Protein AF-A0A1Q5ID41-F1 (afdb_monomer_lite)

Secondary structure (DSSP, 8-state):
-------PPPP---HHHHHHHHHHHHHHHHHHHHHHHHHHHHHHHHHHHHHHHHHHHHHHHHHIIIIIHHHHHHHHHHHHHHHHHHHHHHHHHHIIIIIHHHHHHIIIIIHHHHIIIIIHHHHHHIIIIIHHHHHHHHHHHHHHIIIIIHHHHHHHHHHHHHHHHHHHHHHIIIIIHHHHHHHIIIIIHHHHHHHHHHHHHHHHHHHHHHHHHHHHHHHHHHHHIIIIIHHHHHHIIIIIHHHHHHHHHHHHHHHHHHHHHHHHHHHHHHHHHHHHHHHHIIIIIHHHHHHIIIIIHHHHHHHIIIIIHHHHHHHHHHHHHHHHHHHHHHHHHHHHHHHHHHHHH--------PPP---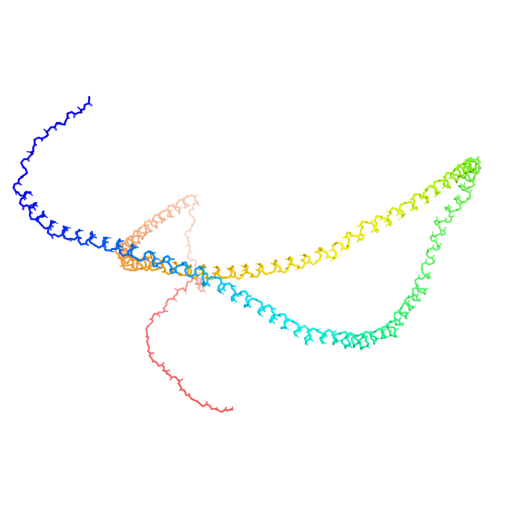-----------------------------

Radius of gyration: 59.9 Å; chains: 1; bounding box: 124×129×136 Å

Sequence (388 aa):
MHPERTGHPPQPEGCLTAAVRIPVRIVVLVLVVPLRLGWDVLVLCGAFLRRVFRPVGRALAWFGDAVLAPVGRAVARLAEWVATACWWLVATLFKTLFYWPWLGLWRYVIVPVAVHGIAAPAAWLHRTVLAPLGRGLARGTAWAYARLLAPLGRGTGLVLRAVLVWPWTALWRYAVVPVATGVYRRVLTPLGHGLTWLARGAGRGLALLGRGVALLGRGVGLLLRVLVLAPLVFLYRWVLTPVGRVLAVVGRELADALVVAWRVAGYVTRAVGRALKRLARNLIGRPVAWFYRSVCTPVGHLVRDAVWRPARKAAVEAGRAVSAALASARATVAAARRDAWRALFGGLREPEPVPGIPGRARNLGGAASRQTVPGVAAESEISPRQGG

Foldseek 3Di:
DDDDDDDDPDDPPPVVVVVVVVVVVVCCCVPVVVVVVVVVVVVVVVVVVCVVCVVVVVVVVCCCVVPVVVVVVVVVVVVVVVVVVVVVVVVVCCCVVPVVVVVCCCVPPVVCCCCVVPVVVVVVCCVVPVVVVVVVVVVVVVVCCVPPVVVVCVVVVVVCCVVPPVVVVCCCVPPVVVVVVVCCVPPVVVVVVVVVVVVVVVVVVVVVVVVVVVVVVVVVVVCCCVVPVVVVVVCCVVPVVVVVVVVVVVVVVVVVVVVVVVVVVVVVVVVVVVVVVVVCCVVPVVVVVCCCVVPVVVVVVCCCVVPVVVVVVVVVVVVVVVVVVVVVVVVVVVVVVVVVCCVVPPDDDDDDDDDDPPDDDPDPDDPDDDDDDDDDDDDDDDDDDDDD

Structure (mmCIF, N/CA/C/O backbone):
data_AF-A0A1Q5ID41-F1
#
_entry.id   AF-A0A1Q5ID41-F1
#
loop_
_atom_site.group_PDB
_atom_site.id
_atom_site.type_symbol
_atom_site.label_atom_id
_atom_site.label_alt_id
_atom_site.label_comp_id
_atom_site.label_asym_id
_atom_site.label_entity_id
_atom_site.label_seq_id
_atom_site.pdbx_PDB_ins_code
_atom_site.Cartn_x
_atom_site.Cartn_y
_atom_site.Cartn_z
_atom_site.occupancy
_atom_site.B_iso_or_equiv
_atom_site.auth_seq_id
_atom_site.auth_comp_id
_atom_site.auth_asym_id
_atom_site.auth_atom_id
_atom_site.pdbx_PDB_model_num
ATOM 1 N N . MET A 1 1 ? -83.079 -7.584 26.355 1.00 43.09 1 MET A N 1
ATOM 2 C CA . MET A 1 1 ? -82.527 -8.937 26.124 1.00 43.09 1 MET A CA 1
ATOM 3 C C . MET A 1 1 ? -81.333 -9.124 27.059 1.00 43.09 1 MET A C 1
ATOM 5 O O . MET A 1 1 ? -80.220 -8.768 26.704 1.00 43.09 1 MET A O 1
ATOM 9 N N . HIS A 1 2 ? -81.566 -9.579 28.291 1.00 44.22 2 HIS A N 1
ATOM 10 C CA . HIS A 1 2 ? -80.503 -9.999 29.212 1.00 44.22 2 HIS A CA 1
ATOM 11 C C . HIS A 1 2 ? -80.844 -11.416 29.691 1.00 44.22 2 HIS A C 1
ATOM 13 O O . HIS A 1 2 ? -82.010 -11.657 29.996 1.00 44.22 2 HIS A O 1
ATOM 19 N N . PRO A 1 3 ? -79.886 -12.359 29.664 1.00 54.34 3 PRO A N 1
ATOM 20 C CA . PRO A 1 3 ? -80.178 -13.778 29.805 1.00 54.34 3 PRO A CA 1
ATOM 21 C C . PRO A 1 3 ? -80.463 -14.139 31.263 1.00 54.34 3 PRO A C 1
ATOM 23 O O . PRO A 1 3 ? -79.748 -13.713 32.173 1.00 54.34 3 PRO A O 1
ATOM 26 N N . GLU A 1 4 ? -81.496 -14.956 31.460 1.00 53.25 4 GLU A N 1
ATOM 27 C CA . GLU A 1 4 ? -81.778 -15.614 32.728 1.00 53.25 4 GLU A CA 1
ATOM 28 C C . GLU A 1 4 ? -80.593 -16.483 33.153 1.00 53.25 4 GLU A C 1
ATOM 30 O O . GLU A 1 4 ? -80.144 -17.371 32.425 1.00 53.25 4 GLU A O 1
ATOM 35 N N . ARG A 1 5 ? -80.084 -16.237 34.362 1.00 52.50 5 ARG A N 1
ATOM 36 C CA . ARG A 1 5 ? -79.204 -17.181 35.046 1.00 52.50 5 ARG A CA 1
ATOM 37 C C . ARG A 1 5 ? -80.083 -18.193 35.765 1.00 52.50 5 ARG A C 1
ATOM 39 O O . ARG A 1 5 ? -80.618 -17.906 36.830 1.00 52.50 5 ARG A O 1
ATOM 46 N N . THR A 1 6 ? -80.190 -19.380 35.183 1.00 53.31 6 THR A N 1
ATOM 47 C CA . THR A 1 6 ? -80.724 -20.579 35.829 1.00 53.31 6 THR A CA 1
ATOM 48 C C . THR A 1 6 ? -79.951 -20.849 37.122 1.00 53.31 6 THR A C 1
ATOM 50 O O . THR A 1 6 ? -78.773 -21.217 37.088 1.00 53.31 6 THR A O 1
ATOM 53 N N . GLY A 1 7 ? -80.602 -20.629 38.263 1.00 47.41 7 GLY A N 1
ATOM 54 C CA . GLY A 1 7 ? -80.086 -20.985 39.579 1.00 47.41 7 GLY A CA 1
ATOM 55 C C . GLY A 1 7 ? -80.043 -22.501 39.726 1.00 47.41 7 GLY A C 1
ATOM 56 O O . GLY A 1 7 ? -81.078 -23.152 39.827 1.00 47.41 7 GLY A O 1
ATOM 57 N N . HIS A 1 8 ? -78.841 -23.069 39.719 1.00 52.94 8 HIS A N 1
ATOM 58 C CA . HIS A 1 8 ? -78.625 -24.445 40.147 1.00 52.94 8 HIS A CA 1
ATOM 59 C C . HIS A 1 8 ? -78.805 -24.495 41.676 1.00 52.94 8 HIS A C 1
ATOM 61 O O . HIS A 1 8 ? -78.185 -23.676 42.364 1.00 52.94 8 HIS A O 1
ATOM 67 N N . PRO A 1 9 ? -79.642 -25.388 42.235 1.00 55.88 9 PRO A N 1
ATOM 68 C CA . PRO A 1 9 ? -79.769 -25.506 43.681 1.00 55.88 9 PRO A CA 1
ATOM 69 C C . PRO A 1 9 ? -78.422 -25.955 44.276 1.00 55.88 9 PRO A C 1
ATOM 71 O O . PRO A 1 9 ? -77.756 -26.817 43.693 1.00 55.88 9 PRO A O 1
ATOM 74 N N . PRO A 1 10 ? -77.984 -25.378 45.409 1.00 58.38 10 PRO A N 1
ATOM 75 C CA . PRO A 1 10 ? -76.751 -25.795 46.055 1.00 58.38 10 PRO A CA 1
ATOM 76 C C . PRO A 1 10 ? -76.903 -27.248 46.516 1.00 58.38 10 PRO A C 1
ATOM 78 O O . PRO A 1 10 ? -77.757 -27.565 47.343 1.00 58.38 10 PRO A O 1
ATOM 81 N N . GLN A 1 11 ? -76.079 -28.136 45.958 1.00 59.62 11 GLN A N 1
ATOM 82 C CA . GLN A 1 11 ? -75.888 -29.475 46.507 1.00 59.62 11 GLN A CA 1
ATOM 83 C C . GLN A 1 11 ? -75.473 -29.341 47.979 1.00 59.62 11 GLN A C 1
ATOM 85 O O . GLN A 1 11 ? -74.696 -28.436 48.299 1.00 59.62 11 GLN A O 1
ATOM 90 N N . PRO A 1 12 ? -75.962 -30.208 48.881 1.00 55.78 12 PRO A N 1
ATOM 91 C CA . PRO A 1 12 ? -75.534 -30.200 50.270 1.00 55.78 12 PRO A CA 1
ATOM 92 C C . PRO A 1 12 ? -74.055 -30.599 50.321 1.00 55.78 12 PRO A C 1
ATOM 94 O O . PRO A 1 12 ? -73.708 -31.779 50.319 1.00 55.78 12 PRO A O 1
ATOM 97 N N . GLU A 1 13 ? -73.172 -29.598 50.312 1.00 53.25 13 GLU A N 1
ATOM 98 C CA . GLU A 1 13 ? -71.756 -29.759 50.615 1.00 53.25 13 GLU A CA 1
ATOM 99 C C . GLU A 1 13 ? -71.670 -30.403 52.003 1.00 53.25 13 GLU A C 1
ATOM 101 O O . GLU A 1 13 ? -71.980 -29.774 53.017 1.00 53.25 13 GLU A O 1
ATOM 106 N N . GLY A 1 14 ? -71.331 -31.694 52.038 1.00 52.19 14 GLY A N 1
ATOM 107 C CA . GLY A 1 14 ? -71.268 -32.469 53.270 1.00 52.19 14 GLY A CA 1
ATOM 108 C C . GLY A 1 14 ? -70.397 -31.766 54.309 1.00 52.19 14 GLY A C 1
ATOM 109 O O . GLY A 1 14 ? -69.375 -31.171 53.974 1.00 52.19 14 GLY A O 1
ATOM 110 N N . CYS A 1 15 ? -70.779 -31.851 55.585 1.00 57.72 15 CYS A N 1
ATOM 111 C CA . CYS A 1 15 ? -70.109 -31.188 56.711 1.00 57.72 15 CYS A CA 1
ATOM 112 C C . CYS A 1 15 ? -68.573 -31.340 56.738 1.00 57.72 15 CYS A C 1
ATOM 114 O O . CYS A 1 15 ? -67.896 -30.520 57.348 1.00 57.72 15 CYS A O 1
ATOM 116 N N . LEU A 1 16 ? -68.009 -32.328 56.040 1.00 52.47 16 LEU A N 1
ATOM 117 C CA . LEU A 1 16 ? -66.574 -32.519 55.827 1.00 52.47 16 LEU A CA 1
ATOM 118 C C . LEU A 1 16 ? -65.898 -31.414 54.992 1.00 52.47 16 LEU A C 1
ATOM 120 O O . LEU A 1 16 ? -64.824 -30.950 55.374 1.00 52.47 16 LEU A O 1
ATOM 124 N N . THR A 1 17 ? -66.495 -30.927 53.899 1.00 55.91 17 THR A N 1
ATOM 125 C CA . THR A 1 17 ? -65.902 -29.825 53.112 1.00 55.91 17 THR A CA 1
ATOM 126 C C . THR A 1 17 ? -65.987 -28.494 53.849 1.00 55.91 17 THR A C 1
ATOM 128 O O . THR A 1 17 ? -65.054 -27.695 53.762 1.00 55.91 17 THR A O 1
ATOM 131 N N . ALA A 1 18 ? -67.043 -28.275 54.639 1.00 60.69 18 ALA A N 1
ATOM 132 C CA . ALA A 1 18 ? -67.160 -27.114 55.521 1.00 60.69 18 ALA A CA 1
ATOM 133 C C . ALA A 1 18 ? -66.159 -27.180 56.692 1.00 60.69 18 ALA A C 1
ATOM 135 O O . ALA A 1 18 ? -65.438 -26.210 56.932 1.00 60.69 18 ALA A O 1
ATOM 136 N N . ALA A 1 19 ? -66.037 -28.336 57.356 1.00 65.44 19 ALA A N 1
ATOM 137 C CA . ALA A 1 19 ? -65.109 -28.545 58.469 1.00 65.44 19 ALA A CA 1
ATOM 138 C C . ALA A 1 19 ? -63.635 -28.441 58.054 1.00 65.44 19 ALA A C 1
ATOM 140 O O . ALA A 1 19 ? -62.819 -28.006 58.858 1.00 65.44 19 ALA A O 1
ATOM 141 N N . VAL A 1 20 ? -63.287 -28.774 56.804 1.00 65.25 20 VAL A N 1
ATOM 142 C CA . VAL A 1 20 ? -61.930 -28.570 56.263 1.00 65.25 20 VAL A CA 1
ATOM 143 C C . VAL A 1 20 ? -61.731 -27.138 55.744 1.00 65.25 20 VAL A C 1
ATOM 145 O O . VAL A 1 20 ? -60.650 -26.569 55.902 1.00 65.25 20 VAL A O 1
ATOM 148 N N . ARG A 1 21 ? -62.758 -26.490 55.173 1.00 62.84 21 ARG A N 1
ATOM 149 C CA . ARG A 1 21 ? -62.640 -25.103 54.678 1.00 62.84 21 ARG A CA 1
ATOM 150 C C . ARG A 1 21 ? -62.484 -24.070 55.777 1.00 62.84 21 ARG A C 1
ATOM 152 O O . ARG A 1 21 ? -61.805 -23.077 55.535 1.00 62.84 21 ARG A O 1
ATOM 159 N N . ILE A 1 22 ? -63.114 -24.260 56.933 1.00 71.12 22 ILE A N 1
ATOM 160 C CA . ILE A 1 22 ? -63.032 -23.315 58.054 1.00 71.12 22 ILE A CA 1
ATOM 161 C C . ILE A 1 22 ? -61.578 -23.150 58.546 1.00 71.12 22 ILE A C 1
ATOM 163 O O . ILE A 1 22 ? -61.088 -22.021 58.499 1.00 71.12 22 ILE A O 1
ATOM 167 N N . PRO A 1 23 ? -60.830 -24.212 58.915 1.00 67.44 23 PRO A N 1
ATOM 168 C CA . PRO A 1 23 ? -59.441 -24.079 59.346 1.00 67.44 23 PRO A CA 1
ATOM 169 C C . PRO A 1 23 ? -58.533 -23.602 58.211 1.00 67.44 23 PRO A C 1
ATOM 171 O O . PRO A 1 23 ? -57.673 -22.762 58.447 1.00 67.44 23 PRO A O 1
ATOM 174 N N . VAL A 1 24 ? -58.760 -24.035 56.964 1.00 74.88 24 VAL A N 1
ATOM 175 C CA . VAL A 1 24 ? -57.986 -23.539 55.813 1.00 74.88 24 VAL A CA 1
ATOM 176 C C . VAL A 1 24 ? -58.222 -22.044 55.582 1.00 74.88 24 VAL A C 1
ATOM 178 O O . VAL A 1 24 ? -57.259 -21.313 55.371 1.00 74.88 24 VAL A O 1
ATOM 181 N N . ARG A 1 25 ? -59.463 -21.546 55.672 1.00 71.88 25 ARG A N 1
ATOM 182 C CA . ARG A 1 25 ? -59.753 -20.104 55.576 1.00 71.88 25 ARG A CA 1
ATOM 183 C C . ARG A 1 25 ? -59.135 -19.326 56.725 1.00 71.88 25 ARG A C 1
ATOM 185 O O . ARG A 1 25 ? -58.642 -18.237 56.467 1.00 71.88 25 ARG A O 1
ATOM 192 N N . ILE A 1 26 ? -59.138 -19.867 57.944 1.00 75.69 26 ILE A N 1
ATOM 193 C CA . ILE A 1 26 ? -58.503 -19.232 59.106 1.00 75.69 26 ILE A CA 1
ATOM 194 C C . ILE A 1 26 ? -56.991 -19.155 58.899 1.00 75.69 26 ILE A C 1
ATOM 196 O O . ILE A 1 26 ? -56.433 -18.074 59.025 1.00 75.69 26 ILE A O 1
ATOM 200 N N . VAL A 1 27 ? -56.335 -20.249 58.499 1.00 77.81 27 VAL A N 1
ATOM 201 C CA . VAL A 1 27 ? -54.891 -20.255 58.213 1.00 77.81 27 VAL A CA 1
ATOM 202 C C . VAL A 1 27 ? -54.570 -19.292 57.076 1.00 77.81 27 VAL A C 1
ATOM 204 O O . VAL A 1 27 ? -53.676 -18.467 57.214 1.00 77.81 27 VAL A O 1
ATOM 207 N N . VAL A 1 28 ? -55.330 -19.323 55.979 1.00 80.81 28 VAL A N 1
ATOM 208 C CA . VAL A 1 28 ? -55.146 -18.394 54.857 1.00 80.81 28 VAL A CA 1
ATOM 209 C C . VAL A 1 28 ? -55.344 -16.949 55.308 1.00 80.81 28 VAL A C 1
ATOM 211 O O . VAL A 1 28 ? -54.523 -16.113 54.963 1.00 80.81 28 VAL A O 1
ATOM 214 N N . LEU A 1 29 ? -56.358 -16.619 56.108 1.00 78.25 29 LEU A N 1
ATOM 215 C CA . LEU A 1 29 ? -56.532 -15.250 56.602 1.00 78.25 29 LEU A CA 1
ATOM 216 C C . LEU A 1 29 ? -55.397 -14.834 57.543 1.00 78.25 29 LEU A C 1
ATOM 218 O O . LEU A 1 29 ? -54.823 -13.765 57.365 1.00 78.25 29 LEU A O 1
ATOM 222 N N . VAL A 1 30 ? -55.040 -15.688 58.500 1.00 83.94 30 VAL A N 1
ATOM 223 C CA . VAL A 1 30 ? -54.021 -15.405 59.519 1.00 83.94 30 VAL A CA 1
ATOM 224 C C . VAL A 1 30 ? -52.617 -15.322 58.924 1.00 83.94 30 VAL A C 1
ATOM 226 O O . VAL A 1 30 ? -51.798 -14.586 59.453 1.00 83.94 30 VAL A O 1
ATOM 229 N N . LEU A 1 31 ? -52.320 -16.019 57.824 1.00 82.69 31 LEU A N 1
ATOM 230 C CA . LEU A 1 31 ? -51.009 -15.953 57.165 1.00 82.69 31 LEU A CA 1
ATOM 231 C C . LEU A 1 31 ? -50.991 -14.980 55.986 1.00 82.69 31 LEU A C 1
ATOM 233 O O . LEU A 1 31 ? -50.093 -14.147 55.883 1.00 82.69 31 LEU A O 1
ATOM 237 N N . VAL A 1 32 ? -51.970 -15.064 55.084 1.00 80.50 32 VAL A N 1
ATOM 238 C CA . VAL A 1 32 ? -51.954 -14.310 53.822 1.00 80.50 32 VAL A CA 1
ATOM 239 C C . VAL A 1 32 ? -52.284 -12.844 54.046 1.00 80.50 32 VAL A C 1
ATOM 241 O O . VAL A 1 32 ? -51.675 -12.002 53.393 1.00 80.50 32 VAL A O 1
ATOM 244 N N . VAL A 1 33 ? -53.193 -12.501 54.966 1.00 81.06 33 VAL A N 1
ATOM 245 C CA . VAL A 1 33 ? -53.525 -11.090 55.223 1.00 81.06 33 VAL A CA 1
ATOM 246 C C . VAL A 1 33 ? -52.335 -10.319 55.798 1.00 81.06 33 VAL A C 1
ATOM 248 O O . VAL A 1 33 ? -51.988 -9.303 55.197 1.00 81.06 33 VAL A O 1
ATOM 251 N N . PRO A 1 34 ? -51.642 -10.764 56.865 1.00 74.50 34 PRO A N 1
ATOM 252 C CA . PRO A 1 34 ? -50.477 -10.035 57.362 1.00 74.50 34 PRO A CA 1
ATOM 253 C C . PRO A 1 34 ? -49.292 -10.079 56.398 1.00 74.50 34 PRO A C 1
ATOM 255 O O . PRO A 1 34 ? -48.574 -9.089 56.292 1.00 74.50 34 PRO A O 1
ATOM 258 N N . LEU A 1 35 ? -49.112 -11.164 55.635 1.00 83.88 35 LEU A N 1
ATOM 259 C CA . LEU A 1 35 ? -48.084 -11.211 54.593 1.00 83.88 35 LEU A CA 1
ATOM 260 C C . LEU A 1 35 ? -48.359 -10.181 53.487 1.00 83.88 35 LEU A C 1
ATOM 262 O O . LEU A 1 35 ? -47.443 -9.507 53.017 1.00 83.88 35 LEU A O 1
ATOM 266 N N . ARG A 1 36 ? -49.627 -10.020 53.097 1.00 80.56 36 ARG A N 1
ATOM 267 C CA . ARG A 1 36 ? -50.042 -9.046 52.084 1.00 80.56 36 ARG A CA 1
ATOM 268 C C . ARG A 1 36 ? -49.988 -7.615 52.609 1.00 80.56 36 ARG A C 1
ATOM 270 O O . ARG A 1 36 ? -49.530 -6.743 51.883 1.00 80.56 36 ARG A O 1
ATOM 277 N N . LEU A 1 37 ? -50.332 -7.395 53.879 1.00 83.50 37 LEU A N 1
ATOM 278 C CA . LEU A 1 37 ? -50.131 -6.109 54.550 1.00 83.50 37 LEU A CA 1
ATOM 279 C C . LEU A 1 37 ? -48.644 -5.745 54.607 1.00 83.50 37 LEU A C 1
ATOM 281 O O . LEU A 1 37 ? -48.271 -4.622 54.286 1.00 83.50 37 LEU A O 1
ATOM 285 N N . GLY A 1 38 ? -47.787 -6.706 54.963 1.00 83.81 38 GLY A N 1
ATOM 286 C CA . GLY A 1 38 ? -46.338 -6.528 54.968 1.00 83.81 38 GLY A CA 1
ATOM 287 C C . GLY A 1 38 ? -45.802 -6.180 53.582 1.00 83.81 38 GLY A C 1
ATOM 288 O O . GLY A 1 38 ? -44.953 -5.298 53.457 1.00 83.81 38 GLY A O 1
ATOM 289 N N . TRP A 1 39 ? -46.345 -6.807 52.535 1.00 74.94 39 TRP A N 1
ATOM 290 C CA . TRP A 1 39 ? -46.001 -6.494 51.150 1.00 74.94 39 TRP A CA 1
ATOM 291 C C . TRP A 1 39 ? -46.457 -5.092 50.731 1.00 74.94 39 TRP A C 1
ATOM 293 O O . TRP A 1 39 ? -45.658 -4.338 50.176 1.00 74.94 39 TRP A O 1
ATOM 303 N N . ASP A 1 40 ? -47.693 -4.703 51.044 1.00 83.19 40 ASP A N 1
ATOM 304 C CA . ASP A 1 40 ? -48.214 -3.373 50.715 1.00 83.19 40 ASP A CA 1
ATOM 305 C C . ASP A 1 40 ? -47.456 -2.270 51.470 1.00 83.19 40 ASP A C 1
ATOM 307 O O . ASP A 1 40 ? -47.107 -1.248 50.876 1.00 83.19 40 ASP A O 1
ATOM 311 N N . VAL A 1 41 ? -47.089 -2.505 52.736 1.00 83.06 41 VAL A N 1
ATOM 312 C CA . VAL A 1 41 ? -46.220 -1.611 53.521 1.00 83.06 41 VAL A CA 1
ATOM 313 C C . VAL A 1 41 ? -44.820 -1.519 52.909 1.00 83.06 41 VAL A C 1
ATOM 315 O O . VAL A 1 41 ? -44.276 -0.419 52.811 1.00 83.06 41 VAL A O 1
ATOM 318 N N . LEU A 1 42 ? -44.239 -2.625 52.431 1.00 77.75 42 LEU A N 1
ATOM 319 C CA . LEU A 1 42 ? -42.938 -2.604 51.750 1.00 77.75 42 LEU A CA 1
ATOM 320 C C . LEU A 1 42 ? -42.992 -1.827 50.430 1.00 77.75 42 LEU A C 1
ATOM 322 O O . LEU A 1 42 ? -42.077 -1.063 50.117 1.00 77.75 42 LEU A O 1
ATOM 326 N N . VAL A 1 43 ? -44.062 -2.001 49.652 1.00 84.00 43 VAL A N 1
ATOM 327 C CA . VAL A 1 43 ? -44.269 -1.298 48.380 1.00 84.00 43 VAL A CA 1
ATOM 328 C C . VAL A 1 43 ? -44.493 0.194 48.619 1.00 84.00 43 VAL A C 1
ATOM 330 O O . VAL A 1 43 ? -43.918 1.010 47.893 1.00 84.00 43 VAL A O 1
ATOM 333 N N . LEU A 1 44 ? -45.255 0.560 49.653 1.00 78.94 44 LEU A N 1
ATOM 334 C CA . LEU A 1 44 ? -45.439 1.942 50.101 1.00 78.94 44 LEU A CA 1
ATOM 335 C C . LEU A 1 44 ? -44.122 2.556 50.571 1.00 78.94 44 LEU A C 1
ATOM 337 O O . LEU A 1 44 ? -43.766 3.644 50.118 1.00 78.94 44 LEU A O 1
ATOM 341 N N . CYS A 1 45 ? -43.358 1.839 51.393 1.00 76.00 45 CYS A N 1
ATOM 342 C CA . CYS A 1 45 ? -42.054 2.286 51.868 1.00 76.00 45 CYS A CA 1
ATOM 343 C C . CYS A 1 45 ? -41.084 2.471 50.691 1.00 76.00 45 CYS A C 1
ATOM 345 O O . CYS A 1 45 ? -40.476 3.528 50.549 1.00 76.00 45 CYS A O 1
ATOM 347 N N . GLY A 1 46 ? -41.030 1.525 49.749 1.00 71.06 46 GLY A N 1
ATOM 348 C CA . GLY A 1 46 ? -40.226 1.641 48.530 1.00 71.06 46 GLY A CA 1
ATOM 349 C C . GLY A 1 46 ? -40.700 2.747 47.577 1.00 71.06 46 GLY A C 1
ATOM 350 O O . GLY A 1 46 ? -39.889 3.398 46.917 1.00 71.06 46 GLY A O 1
ATOM 351 N N . ALA A 1 47 ? -42.006 3.006 47.480 1.00 75.38 47 ALA A N 1
ATOM 352 C CA . ALA A 1 47 ? -42.553 4.120 46.706 1.00 75.38 47 ALA A CA 1
ATOM 353 C C . ALA A 1 47 ? -42.219 5.476 47.342 1.00 75.38 47 ALA A C 1
ATOM 355 O O . ALA A 1 47 ? -41.846 6.401 46.619 1.00 75.38 47 ALA A O 1
ATOM 356 N N . PHE A 1 48 ? -42.285 5.570 48.670 1.00 74.94 48 PHE A N 1
ATOM 357 C CA . PHE A 1 48 ? -41.907 6.752 49.437 1.00 74.94 48 PHE A CA 1
ATOM 358 C C . PHE A 1 48 ? -40.404 7.030 49.321 1.00 74.94 48 PHE A C 1
ATOM 360 O O . PHE A 1 48 ? -40.012 8.130 48.933 1.00 74.94 48 PHE A O 1
ATOM 367 N N . LEU A 1 49 ? -39.568 6.002 49.501 1.00 78.50 49 LEU A N 1
ATOM 368 C CA . LEU A 1 49 ? -38.117 6.079 49.330 1.00 78.50 49 LEU A CA 1
ATOM 369 C C . LEU A 1 49 ? -37.763 6.555 47.914 1.00 78.50 49 LEU A C 1
ATOM 371 O O . LEU A 1 49 ? -37.004 7.502 47.738 1.00 78.50 49 LEU A O 1
ATOM 375 N N . ARG A 1 50 ? -38.400 6.001 46.876 1.00 68.00 50 ARG A N 1
ATOM 376 C CA . ARG A 1 50 ? -38.197 6.465 45.492 1.00 68.00 50 ARG A CA 1
ATOM 377 C C . ARG A 1 50 ? -38.619 7.914 45.268 1.00 68.00 50 ARG A C 1
ATOM 379 O O . ARG A 1 50 ? -38.021 8.571 44.422 1.00 68.00 50 ARG A O 1
ATOM 386 N N . ARG A 1 51 ? -39.631 8.417 45.978 1.00 75.38 51 ARG A N 1
ATOM 387 C CA . ARG A 1 51 ? -40.100 9.807 45.854 1.00 75.38 51 ARG A CA 1
ATOM 388 C C . ARG A 1 51 ? -39.160 10.789 46.553 1.00 75.38 51 ARG A C 1
ATOM 390 O O . ARG A 1 51 ? -38.924 11.861 46.010 1.00 75.38 51 ARG A O 1
ATOM 397 N N . VAL A 1 52 ? -38.571 10.378 47.676 1.00 76.94 52 VAL A N 1
ATOM 398 C CA . VAL A 1 52 ? -37.584 11.154 48.444 1.00 76.94 52 VAL A CA 1
ATOM 399 C C . VAL A 1 52 ? -36.202 11.150 47.778 1.00 76.94 52 VAL A C 1
ATOM 401 O O . VAL A 1 52 ? -35.574 12.198 47.668 1.00 76.94 52 VAL A O 1
ATOM 404 N N . PHE A 1 53 ? -35.739 10.010 47.255 1.00 71.19 53 PHE A N 1
ATOM 405 C CA . PHE A 1 53 ? -34.414 9.905 46.625 1.00 71.19 53 PHE A CA 1
ATOM 406 C C . PHE A 1 53 ? -34.380 10.342 45.153 1.00 71.19 53 PHE A C 1
ATOM 408 O O . PHE A 1 53 ? -33.305 10.631 44.632 1.00 71.19 53 PHE A O 1
ATOM 415 N N . ARG A 1 54 ? -35.524 10.446 44.459 1.00 73.62 54 ARG A N 1
ATOM 416 C CA . ARG A 1 54 ? -35.579 10.962 43.075 1.00 73.62 54 ARG A CA 1
ATOM 417 C C . ARG A 1 54 ? -35.022 12.379 42.895 1.00 73.62 54 ARG A C 1
ATOM 419 O O . ARG A 1 54 ? -34.251 12.565 41.952 1.00 73.62 54 ARG A O 1
ATOM 426 N N . PRO A 1 55 ? -35.416 13.383 43.704 1.00 73.62 55 PRO A N 1
ATOM 427 C CA . PRO A 1 55 ? -34.886 14.736 43.559 1.00 73.62 55 PRO A CA 1
ATOM 428 C C . PRO A 1 55 ? -33.387 14.782 43.864 1.00 73.62 55 PRO A C 1
ATOM 430 O O . PRO A 1 55 ? -32.646 15.422 43.125 1.00 73.62 55 PRO A O 1
ATOM 433 N N . VAL A 1 56 ? -32.929 14.020 44.861 1.00 75.31 56 VAL A N 1
ATOM 434 C CA . VAL A 1 56 ? -31.505 13.903 45.206 1.00 75.31 56 VAL A CA 1
ATOM 435 C C . VAL A 1 56 ? -30.714 13.260 44.063 1.00 75.31 56 VAL A C 1
ATOM 437 O O . VAL A 1 56 ? -29.690 13.795 43.650 1.00 75.31 56 VAL A O 1
ATOM 440 N N . GLY A 1 57 ? -31.220 12.173 43.473 1.00 72.00 57 GLY A N 1
ATOM 441 C CA . GLY A 1 57 ? -30.590 11.514 42.326 1.00 72.00 57 GLY A CA 1
ATOM 442 C C . GLY A 1 57 ? -30.528 12.398 41.077 1.00 72.00 57 GLY A C 1
ATOM 443 O O . GLY A 1 57 ? -29.524 12.381 40.371 1.00 72.00 57 GLY A O 1
ATOM 444 N N . ARG A 1 58 ? -31.556 13.221 40.820 1.00 78.06 58 ARG A N 1
ATOM 445 C CA . ARG A 1 58 ? -31.524 14.210 39.727 1.00 78.06 58 ARG A CA 1
ATOM 446 C C . ARG A 1 58 ? -30.557 15.351 39.992 1.00 78.06 58 ARG A C 1
ATOM 448 O O . ARG A 1 58 ? -29.887 15.766 39.058 1.00 78.06 58 ARG A O 1
ATOM 455 N N . ALA A 1 59 ? -30.492 15.856 41.221 1.00 73.62 59 ALA A N 1
ATOM 456 C CA . ALA A 1 59 ? -29.547 16.907 41.578 1.00 73.62 59 ALA A CA 1
ATOM 457 C C . ALA A 1 59 ? -28.102 16.410 41.431 1.00 73.62 59 ALA A C 1
ATOM 459 O O . ALA A 1 59 ? -27.270 17.112 40.868 1.00 73.62 59 ALA A O 1
ATOM 460 N N . LEU A 1 60 ? -27.827 15.168 41.845 1.00 73.38 60 LEU A N 1
ATOM 461 C CA . LEU A 1 60 ? -26.506 14.554 41.715 1.00 73.38 60 LEU A CA 1
ATOM 462 C C . LEU A 1 60 ? -26.135 14.264 40.251 1.00 73.38 60 LEU A C 1
ATOM 464 O O . LEU A 1 60 ? -25.007 14.526 39.845 1.00 73.38 60 LEU A O 1
ATOM 468 N N . ALA A 1 61 ? -27.088 13.778 39.447 1.00 74.25 61 ALA A N 1
ATOM 469 C CA . ALA A 1 61 ? -26.888 13.571 38.012 1.00 74.25 61 ALA A CA 1
ATOM 470 C C . ALA A 1 61 ? -26.676 14.899 37.271 1.00 74.25 61 ALA A C 1
ATOM 472 O O . ALA A 1 61 ? -25.732 15.023 36.500 1.00 74.25 61 ALA A O 1
ATOM 473 N N . TRP A 1 62 ? -27.488 15.919 37.570 1.00 83.69 62 TRP A N 1
ATOM 474 C CA . TRP A 1 62 ? -27.315 17.258 37.010 1.00 83.69 62 TRP A CA 1
ATOM 475 C C . TRP A 1 62 ? -25.970 17.862 37.410 1.00 83.69 62 TRP A C 1
ATOM 477 O O . TRP A 1 62 ? -25.307 18.442 36.566 1.00 83.69 62 TRP A O 1
ATOM 487 N N . PHE A 1 63 ? -25.520 17.688 38.654 1.00 78.88 63 PHE A N 1
ATOM 488 C CA . PHE A 1 63 ? -24.204 18.163 39.084 1.00 78.88 63 PHE A CA 1
ATOM 489 C C . PHE A 1 63 ? -23.065 17.426 38.359 1.00 78.88 63 PHE A C 1
ATOM 491 O O . PHE A 1 63 ? -22.090 18.044 37.930 1.00 78.88 63 PHE A O 1
ATOM 498 N N . GLY A 1 64 ? -23.214 16.115 38.147 1.00 77.31 64 GLY A N 1
ATOM 499 C CA . GLY A 1 64 ? -22.304 15.328 37.316 1.00 77.31 64 GLY A CA 1
ATOM 500 C C . GLY A 1 64 ? -22.234 15.840 35.873 1.00 77.31 64 GLY A C 1
ATOM 501 O O . GLY A 1 64 ? -21.147 16.096 35.357 1.00 77.31 64 GLY A O 1
ATOM 502 N N . ASP A 1 65 ? -23.384 16.066 35.245 1.00 75.44 65 ASP A N 1
ATOM 503 C CA . ASP A 1 65 ? -23.471 16.483 33.842 1.00 75.44 65 ASP A CA 1
ATOM 504 C C . ASP A 1 65 ? -23.108 17.962 33.628 1.00 75.44 65 ASP A C 1
ATOM 506 O O . ASP A 1 65 ? -22.483 18.319 32.628 1.00 75.44 65 ASP A O 1
ATOM 510 N N . ALA A 1 66 ? -23.472 18.838 34.563 1.00 81.81 66 ALA A N 1
ATOM 511 C CA . ALA A 1 66 ? -23.251 20.276 34.460 1.00 81.81 66 ALA A CA 1
ATOM 512 C C . ALA A 1 66 ? -21.851 20.697 34.915 1.00 81.81 66 ALA A C 1
ATOM 514 O O . ALA A 1 66 ? -21.345 21.699 34.418 1.00 81.81 66 ALA A O 1
ATOM 515 N N . VAL A 1 67 ? -21.215 19.955 35.832 1.00 80.88 67 VAL A N 1
ATOM 516 C CA . VAL A 1 67 ? -19.917 20.341 36.415 1.00 80.88 67 VAL A CA 1
ATOM 517 C C . VAL A 1 67 ? -18.821 19.335 36.078 1.00 80.88 67 VAL A C 1
ATOM 519 O O . VAL A 1 67 ? -17.807 19.719 35.495 1.00 80.88 67 VAL A O 1
ATOM 522 N N . LEU A 1 68 ? -19.006 18.041 36.365 1.00 80.00 68 LEU A N 1
ATOM 523 C CA . LEU A 1 68 ? -17.957 17.051 36.086 1.00 80.00 68 LEU A CA 1
ATOM 524 C C . LEU A 1 68 ? -17.767 16.797 34.588 1.00 80.00 68 LEU A C 1
ATOM 526 O O . LEU A 1 68 ? -16.631 16.628 34.151 1.00 80.00 68 LEU A O 1
ATOM 530 N N . ALA A 1 69 ? -18.828 16.794 33.781 1.00 81.56 69 ALA A N 1
ATOM 531 C CA . ALA A 1 69 ? -18.699 16.541 32.348 1.00 81.56 69 ALA A CA 1
ATOM 532 C C . ALA A 1 69 ? -17.949 17.650 31.577 1.00 81.56 69 ALA A C 1
ATOM 534 O O . ALA A 1 69 ? -17.128 17.308 30.720 1.00 81.56 69 ALA A O 1
ATOM 535 N N . PRO A 1 70 ? -18.171 18.964 31.798 1.00 84.50 70 PRO A N 1
ATOM 536 C CA . PRO A 1 70 ? -17.349 19.988 31.152 1.00 84.50 70 PRO A CA 1
ATOM 537 C C . PRO A 1 70 ? -15.916 20.012 31.686 1.00 84.50 70 PRO A C 1
ATOM 539 O O . PRO A 1 70 ? -14.994 20.140 30.884 1.00 84.50 70 PRO A O 1
ATOM 542 N N . VAL A 1 71 ? -15.708 19.811 32.992 1.00 86.00 71 VAL A N 1
ATOM 543 C CA . VAL A 1 71 ? -14.357 19.742 33.577 1.00 86.00 71 VAL A CA 1
ATOM 544 C C . VAL A 1 71 ? -13.596 18.531 33.036 1.00 86.00 71 VAL A C 1
ATOM 546 O O . VAL A 1 71 ? -12.466 18.670 32.575 1.00 86.00 71 VAL A O 1
ATOM 549 N N . GLY A 1 72 ? -14.232 17.361 32.980 1.00 83.56 72 GLY A N 1
ATOM 550 C CA . GLY A 1 72 ? -13.653 16.148 32.403 1.00 83.56 72 GLY A CA 1
ATOM 551 C C . GLY A 1 72 ? -13.313 16.313 30.922 1.00 83.56 72 GLY A C 1
ATOM 552 O O . GLY A 1 72 ? -12.228 15.923 30.496 1.00 83.56 72 GLY A O 1
ATOM 553 N N . ARG A 1 73 ? -14.184 16.968 30.141 1.00 86.12 73 ARG A N 1
ATOM 554 C CA . ARG A 1 73 ? -13.901 17.291 28.732 1.00 86.12 73 ARG A CA 1
ATOM 555 C C . ARG A 1 73 ? -12.757 18.292 28.577 1.00 86.12 73 ARG A C 1
ATOM 557 O O . ARG A 1 73 ? -11.953 18.134 27.663 1.00 86.12 73 ARG A O 1
ATOM 564 N N . ALA A 1 74 ? -12.655 19.290 29.451 1.00 86.19 74 ALA A N 1
ATOM 565 C CA . ALA A 1 74 ? -11.558 20.254 29.431 1.00 86.19 74 ALA A CA 1
ATOM 566 C C . ALA A 1 74 ? -10.212 19.591 29.768 1.00 86.19 74 ALA A C 1
ATOM 568 O O . ALA A 1 74 ? -9.224 19.818 29.070 1.00 86.19 74 ALA A O 1
ATOM 569 N N . VAL A 1 75 ? -10.186 18.714 30.775 1.00 89.12 75 VAL A N 1
ATOM 570 C CA . VAL A 1 75 ? -8.994 17.935 31.142 1.00 89.12 75 VAL A CA 1
ATOM 571 C C . VAL A 1 75 ? -8.609 16.959 30.030 1.00 89.12 75 VAL A C 1
ATOM 573 O O . VAL A 1 75 ? -7.436 16.877 29.682 1.00 89.12 75 VAL A O 1
ATOM 576 N N . ALA A 1 76 ? -9.578 16.271 29.418 1.00 87.50 76 ALA A N 1
ATOM 577 C CA . ALA A 1 76 ? -9.322 15.375 28.290 1.00 87.50 76 ALA A CA 1
ATOM 578 C C . ALA A 1 76 ? -8.732 16.127 27.088 1.00 87.50 76 ALA A C 1
ATOM 580 O O . ALA A 1 76 ? -7.716 15.706 26.543 1.00 87.50 76 ALA A O 1
ATOM 581 N N . ARG A 1 77 ? -9.296 17.292 26.737 1.00 92.25 77 ARG A N 1
ATOM 582 C CA . ARG A 1 77 ? -8.740 18.176 25.700 1.00 92.25 77 ARG A CA 1
ATOM 583 C C . ARG A 1 77 ? -7.303 18.574 26.034 1.00 92.25 77 ARG A C 1
ATOM 585 O O . ARG A 1 77 ? -6.437 18.477 25.175 1.00 92.25 77 ARG A O 1
ATOM 592 N N . LEU A 1 78 ? -7.030 19.011 27.265 1.00 90.75 78 LEU A N 1
ATOM 593 C CA . LEU A 1 78 ? -5.673 19.371 27.694 1.00 90.75 78 LEU A CA 1
ATOM 594 C C . LEU A 1 78 ? -4.708 18.187 27.581 1.00 90.75 78 LEU A C 1
ATOM 596 O O . LEU A 1 78 ? -3.601 18.356 27.075 1.00 90.75 78 LEU A O 1
ATOM 600 N N . ALA A 1 79 ? -5.133 16.991 27.984 1.00 92.25 79 ALA A N 1
ATOM 601 C CA . ALA A 1 79 ? -4.336 15.779 27.848 1.00 92.25 79 ALA A CA 1
ATOM 602 C C . ALA A 1 79 ? -4.047 15.442 26.375 1.00 92.25 79 ALA A C 1
ATOM 604 O O . ALA A 1 79 ? -2.911 15.107 26.048 1.00 92.2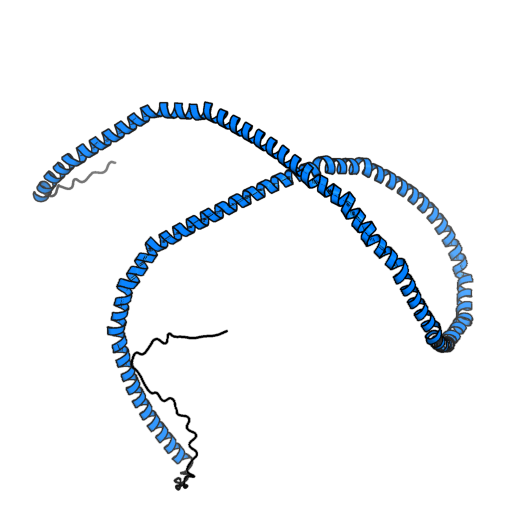5 79 ALA A O 1
ATOM 605 N N . GLU A 1 80 ? -5.023 15.593 25.475 1.00 92.62 80 GLU A N 1
ATOM 606 C CA . GLU A 1 80 ? -4.833 15.422 24.027 1.00 92.62 80 GLU A CA 1
ATOM 607 C C . GLU A 1 80 ? -3.835 16.437 23.455 1.00 92.62 80 GLU A C 1
ATOM 609 O O . GLU A 1 80 ? -2.937 16.062 22.696 1.00 92.62 80 GLU A O 1
ATOM 614 N N . TRP A 1 81 ? -3.939 17.711 23.846 1.00 94.69 81 TRP A N 1
ATOM 615 C CA . TRP A 1 81 ? -2.991 18.752 23.435 1.00 94.69 81 TRP A CA 1
ATOM 616 C C . TRP A 1 81 ? -1.571 18.441 23.912 1.00 94.69 81 TRP A C 1
ATOM 618 O O . TRP A 1 81 ? -0.629 18.507 23.120 1.00 94.69 81 TRP A O 1
ATOM 628 N N . VAL A 1 82 ? -1.413 18.046 25.178 1.00 94.38 82 VAL A N 1
ATOM 629 C CA . VAL A 1 82 ? -0.114 17.673 25.757 1.00 94.38 82 VAL A CA 1
ATOM 630 C C . VAL A 1 82 ? 0.451 16.426 25.080 1.00 94.38 82 VAL A C 1
ATOM 632 O O . VAL A 1 82 ? 1.629 16.408 24.727 1.00 94.38 82 VAL A O 1
ATOM 635 N N . ALA A 1 83 ? -0.374 15.408 24.833 1.00 92.94 83 ALA A N 1
ATOM 636 C CA . ALA A 1 83 ? 0.040 14.198 24.132 1.00 92.94 83 ALA A CA 1
ATOM 637 C C . ALA A 1 83 ? 0.476 14.503 22.692 1.00 92.94 83 ALA A C 1
ATOM 639 O O . ALA A 1 83 ? 1.510 14.010 22.247 1.00 92.94 83 ALA A O 1
ATOM 640 N N . THR A 1 84 ? -0.254 15.369 21.986 1.00 92.00 84 THR A N 1
ATOM 641 C CA . THR A 1 84 ? 0.084 15.786 20.617 1.00 92.00 84 THR A CA 1
ATOM 642 C C . THR A 1 84 ? 1.388 16.579 20.585 1.00 92.00 84 THR A C 1
ATOM 644 O O . THR A 1 84 ? 2.233 16.338 19.722 1.00 92.00 84 THR A O 1
ATOM 647 N N . ALA A 1 85 ? 1.588 17.488 21.544 1.00 92.25 85 ALA A N 1
ATOM 648 C CA . ALA A 1 85 ? 2.829 18.242 21.683 1.00 92.25 85 ALA A CA 1
ATOM 649 C C . ALA A 1 85 ? 4.014 17.318 22.007 1.00 92.25 85 ALA A C 1
ATOM 651 O O . ALA A 1 85 ? 5.064 17.410 21.373 1.00 92.25 85 ALA A O 1
ATOM 652 N N . CYS A 1 86 ? 3.830 16.379 22.938 1.00 95.12 86 CYS A N 1
ATOM 653 C CA . CYS A 1 86 ? 4.837 15.383 23.292 1.00 95.12 86 CYS A CA 1
ATOM 654 C C . CYS A 1 86 ? 5.188 14.494 22.090 1.00 95.12 86 CYS A C 1
ATOM 656 O O . CYS A 1 86 ? 6.365 14.309 21.782 1.00 95.12 86 CYS A O 1
ATOM 658 N N . TRP A 1 87 ? 4.184 14.023 21.347 1.00 95.56 87 TRP A N 1
ATOM 659 C CA . TRP A 1 87 ? 4.378 13.250 20.124 1.00 95.56 87 TRP A CA 1
ATOM 660 C C . TRP A 1 87 ? 5.166 14.029 19.070 1.00 95.56 87 TRP A C 1
ATOM 662 O O . TRP A 1 87 ? 6.118 13.500 18.499 1.00 95.56 87 TRP A O 1
ATOM 672 N N . TRP A 1 88 ? 4.826 15.301 18.843 1.00 96.06 88 TRP A N 1
ATOM 673 C CA . TRP A 1 88 ? 5.562 16.168 17.923 1.00 96.06 88 TRP A CA 1
ATOM 674 C C . TRP A 1 88 ? 7.021 16.346 18.334 1.00 96.06 88 TRP A C 1
ATOM 676 O O . TRP A 1 88 ? 7.907 16.268 17.479 1.00 96.06 88 TRP A O 1
ATOM 686 N N . LEU A 1 89 ? 7.282 16.545 19.627 1.00 94.06 89 LEU A N 1
ATOM 687 C CA . LEU A 1 89 ? 8.639 16.657 20.155 1.00 94.06 89 LEU A CA 1
ATOM 688 C C . LEU A 1 89 ? 9.422 15.364 19.934 1.00 94.06 89 LEU A C 1
ATOM 690 O O . LEU A 1 89 ? 10.498 15.411 19.344 1.00 94.06 89 LEU A O 1
ATOM 694 N N . VAL A 1 90 ? 8.864 14.213 20.319 1.00 94.38 90 VAL A N 1
ATOM 695 C CA . VAL A 1 90 ? 9.507 12.899 20.154 1.00 94.38 90 VAL A CA 1
ATOM 696 C C . VAL A 1 90 ? 9.753 12.582 18.679 1.00 94.38 90 VAL A C 1
ATOM 698 O O . VAL A 1 90 ? 10.858 12.185 18.312 1.00 94.38 90 VAL A O 1
ATOM 701 N N . ALA A 1 91 ? 8.766 12.804 17.809 1.00 92.75 91 ALA A N 1
ATOM 702 C CA . ALA A 1 91 ? 8.894 12.567 16.374 1.00 92.75 91 ALA A CA 1
ATOM 703 C C . ALA A 1 91 ? 9.948 13.480 15.734 1.00 92.75 91 ALA A C 1
ATOM 705 O O . ALA A 1 91 ? 10.713 13.043 14.870 1.00 92.75 91 ALA A O 1
ATOM 706 N N . THR A 1 92 ? 10.017 14.740 16.170 1.00 91.94 92 THR A N 1
ATOM 707 C CA . THR A 1 92 ? 11.030 15.686 15.693 1.00 91.94 92 THR A CA 1
ATOM 708 C C . THR A 1 92 ? 12.413 15.270 16.165 1.00 91.94 92 THR A C 1
ATOM 710 O O . THR A 1 92 ? 13.311 15.189 15.331 1.00 91.94 92 THR A O 1
ATOM 713 N N . LEU A 1 93 ? 12.570 14.921 17.447 1.00 93.06 93 LEU A N 1
ATOM 714 C CA . LEU A 1 93 ? 13.825 14.422 18.012 1.00 93.06 93 LEU A CA 1
ATOM 715 C C . LEU A 1 93 ? 14.304 13.180 17.260 1.00 93.06 93 LEU A C 1
ATOM 717 O O . LEU A 1 93 ? 15.455 13.097 16.851 1.00 93.06 93 LEU A O 1
ATOM 721 N N . PHE A 1 94 ? 13.405 12.229 17.016 1.00 93.69 94 PHE A N 1
ATOM 722 C CA . PHE A 1 94 ? 13.724 11.018 16.272 1.00 93.69 94 PHE A CA 1
ATOM 723 C C . PHE A 1 94 ? 14.168 11.339 14.841 1.00 93.69 94 PHE A C 1
ATOM 725 O O . PHE A 1 94 ? 15.168 10.814 14.348 1.00 93.69 94 PHE A O 1
ATOM 732 N N . LYS A 1 95 ? 13.462 12.248 14.162 1.00 89.69 95 LYS A N 1
ATOM 733 C CA . LYS A 1 95 ? 13.816 12.664 12.804 1.00 89.69 95 LYS A CA 1
ATOM 734 C C . LYS A 1 95 ? 15.170 13.379 12.765 1.00 89.69 95 LYS A C 1
ATOM 736 O O . LYS A 1 95 ? 15.945 13.147 11.839 1.00 89.69 95 LYS A O 1
ATOM 741 N N . THR A 1 96 ? 15.471 14.232 13.738 1.00 87.81 96 THR A N 1
ATOM 742 C CA . THR A 1 96 ? 16.735 14.979 13.778 1.00 87.81 96 THR A CA 1
ATOM 743 C C . THR A 1 96 ? 17.913 14.125 14.232 1.00 87.81 96 THR A C 1
ATOM 745 O O . THR A 1 96 ? 18.988 14.276 13.667 1.00 87.81 96 THR A O 1
ATOM 748 N N . LEU A 1 97 ? 17.731 13.213 15.188 1.00 91.56 97 LEU A N 1
ATOM 749 C CA . LEU A 1 97 ? 18.800 12.349 15.706 1.00 91.56 97 LEU A CA 1
ATOM 750 C C . LEU A 1 97 ? 19.070 11.133 14.830 1.00 91.56 97 LEU A C 1
ATOM 752 O O . LEU A 1 97 ? 20.213 10.708 14.712 1.00 91.56 97 LEU A O 1
ATOM 756 N N . PHE A 1 98 ? 18.033 10.543 14.241 1.00 92.00 98 PHE A N 1
ATOM 757 C CA . PHE A 1 98 ? 18.181 9.271 13.543 1.00 92.00 98 PHE A CA 1
ATOM 758 C C . PHE A 1 98 ? 18.128 9.446 12.030 1.00 92.00 98 PHE A C 1
ATOM 760 O O . PHE A 1 98 ? 19.043 9.041 11.316 1.00 92.00 98 PHE A O 1
ATOM 767 N N . TYR A 1 99 ? 17.082 10.101 11.521 1.00 93.12 99 TYR A N 1
ATOM 768 C CA . TYR A 1 99 ? 16.862 10.180 10.078 1.00 93.12 99 TYR A CA 1
ATOM 769 C C . TYR A 1 99 ? 17.882 11.081 9.370 1.00 93.12 99 TYR A C 1
ATOM 771 O O . TYR A 1 99 ? 18.456 10.674 8.362 1.00 93.12 99 TYR A O 1
ATOM 779 N N . TRP A 1 100 ? 18.131 12.292 9.880 1.00 92.06 100 TRP A N 1
ATOM 780 C CA . TRP A 1 100 ? 19.064 13.233 9.246 1.00 92.06 100 TRP A CA 1
ATOM 781 C C . TRP A 1 100 ? 20.526 12.755 9.254 1.00 92.06 100 TRP A C 1
ATOM 783 O O . TRP A 1 100 ? 21.147 12.803 8.189 1.00 92.06 100 TRP A O 1
ATOM 793 N N . PRO A 1 101 ? 21.081 12.243 10.370 1.00 92.56 101 PRO A N 1
ATOM 794 C CA . PRO A 1 101 ? 22.449 11.735 10.402 1.00 92.56 101 PRO A CA 1
ATOM 795 C C . PRO A 1 101 ? 22.614 10.489 9.546 1.00 92.56 101 PRO A C 1
ATOM 797 O O . PRO A 1 101 ? 23.603 10.376 8.831 1.00 92.56 101 PRO A O 1
ATOM 800 N N . TRP A 1 102 ? 21.621 9.596 9.533 1.00 90.62 102 TRP A N 1
ATOM 801 C CA . TRP A 1 102 ? 21.636 8.434 8.649 1.00 90.62 102 TRP A CA 1
ATOM 802 C C . TRP A 1 102 ? 21.582 8.834 7.174 1.00 90.62 102 TRP A C 1
ATOM 804 O O . TRP A 1 102 ? 22.354 8.324 6.366 1.00 90.62 102 TRP A O 1
ATOM 814 N N . LEU A 1 103 ? 20.718 9.785 6.810 1.00 91.31 103 LEU A N 1
ATOM 815 C CA . LEU A 1 103 ? 20.638 10.298 5.443 1.00 91.31 103 LEU A CA 1
ATOM 816 C C . LEU A 1 103 ? 21.941 10.996 5.029 1.00 91.31 103 LEU A C 1
ATOM 818 O O . LEU A 1 103 ? 22.393 10.832 3.895 1.00 91.31 103 LEU A O 1
ATOM 822 N N . GLY A 1 104 ? 22.558 11.737 5.952 1.00 92.12 104 GLY A N 1
ATOM 823 C CA . GLY A 1 104 ? 23.881 12.324 5.778 1.00 92.12 104 GLY A CA 1
ATOM 824 C C . GLY A 1 104 ? 24.948 11.253 5.558 1.00 92.12 104 GLY A C 1
ATOM 825 O O . GLY A 1 104 ? 25.650 11.292 4.554 1.00 92.12 104 GLY A O 1
ATOM 826 N N . LEU A 1 105 ? 25.015 10.244 6.423 1.00 92.62 105 LEU A N 1
ATOM 827 C CA . LEU A 1 105 ? 25.942 9.120 6.297 1.00 92.62 105 LEU A CA 1
ATOM 828 C C . LEU A 1 105 ? 25.764 8.397 4.956 1.00 92.62 105 LEU A C 1
ATOM 830 O O . LEU A 1 105 ? 26.733 8.120 4.251 1.00 92.62 105 LEU A O 1
ATOM 834 N N . TRP A 1 106 ? 24.521 8.144 4.557 1.00 87.88 106 TRP A N 1
ATOM 835 C CA . TRP A 1 106 ? 24.226 7.472 3.300 1.00 87.88 106 TRP A CA 1
ATOM 836 C C . TRP A 1 106 ? 24.680 8.309 2.101 1.00 87.88 106 TRP A C 1
ATOM 838 O O . TRP A 1 106 ? 25.348 7.804 1.199 1.00 87.88 106 TRP A O 1
ATOM 848 N N . ARG A 1 107 ? 24.366 9.611 2.107 1.00 89.00 107 ARG A N 1
ATOM 849 C CA . ARG A 1 107 ? 24.639 10.499 0.973 1.00 89.00 107 ARG A CA 1
ATOM 850 C C . ARG A 1 107 ? 26.096 10.949 0.876 1.00 89.00 107 ARG A C 1
ATOM 852 O O . ARG A 1 107 ? 26.578 11.128 -0.237 1.00 89.00 107 ARG A O 1
ATOM 859 N N . TYR A 1 108 ? 26.779 11.121 2.004 1.00 91.56 108 TYR A N 1
ATOM 860 C CA . TYR A 1 108 ? 28.147 11.645 2.055 1.00 91.56 108 TYR A CA 1
ATOM 861 C C . TYR A 1 108 ? 29.216 10.574 2.264 1.00 91.56 108 TYR A C 1
ATOM 863 O O . TYR A 1 108 ? 30.359 10.805 1.888 1.00 91.56 108 TYR A O 1
ATOM 871 N N . VAL A 1 109 ? 28.879 9.408 2.821 1.00 89.75 109 VAL A N 1
ATOM 872 C CA . VAL A 1 109 ? 29.861 8.339 3.066 1.00 89.75 109 VAL A CA 1
ATOM 873 C C . VAL A 1 109 ? 29.576 7.134 2.184 1.00 89.75 109 VAL A C 1
ATOM 875 O O . VAL A 1 109 ? 30.420 6.762 1.374 1.00 89.75 109 VAL A O 1
ATOM 878 N N . ILE A 1 110 ? 28.376 6.557 2.260 1.00 89.94 110 ILE A N 1
ATOM 879 C CA . ILE A 1 110 ? 28.086 5.292 1.565 1.00 89.94 110 ILE A CA 1
ATOM 880 C C . ILE A 1 110 ? 28.086 5.474 0.046 1.00 89.94 110 ILE A C 1
ATOM 882 O O . ILE A 1 110 ? 28.753 4.714 -0.655 1.00 89.94 110 ILE A O 1
ATOM 886 N N . VAL A 1 111 ? 27.382 6.483 -0.476 1.00 90.81 111 VAL A N 1
ATOM 887 C CA . VAL A 1 111 ? 27.327 6.728 -1.927 1.00 90.81 111 VAL A CA 1
ATOM 888 C C . VAL A 1 111 ? 28.717 7.032 -2.500 1.00 90.81 111 VAL A C 1
ATOM 890 O O . VAL A 1 111 ? 29.101 6.367 -3.467 1.00 90.81 111 VAL A O 1
ATOM 893 N N . PRO A 1 112 ? 29.519 7.953 -1.931 1.00 89.12 112 PRO A N 1
ATOM 894 C CA . PRO A 1 112 ? 30.852 8.224 -2.457 1.00 89.12 112 PRO A CA 1
ATOM 895 C C . PRO A 1 112 ? 31.783 7.020 -2.366 1.00 89.12 112 PRO A C 1
ATOM 897 O O . PRO A 1 112 ? 32.468 6.742 -3.346 1.00 89.12 112 PRO A O 1
ATOM 900 N N . VAL A 1 113 ? 31.760 6.264 -1.264 1.00 91.25 113 VAL A N 1
ATOM 901 C CA . VAL A 1 113 ? 32.586 5.057 -1.100 1.00 91.25 113 VAL A CA 1
ATOM 902 C C . VAL A 1 113 ? 32.175 3.959 -2.079 1.00 91.25 113 VAL A C 1
ATOM 904 O O . VAL A 1 113 ? 33.038 3.350 -2.700 1.00 91.25 113 VAL A O 1
ATOM 907 N N . ALA A 1 114 ? 30.881 3.725 -2.296 1.00 88.25 114 ALA A N 1
ATOM 908 C CA . ALA A 1 114 ? 30.428 2.731 -3.268 1.00 88.25 114 ALA A CA 1
ATOM 909 C C . ALA A 1 114 ? 30.826 3.117 -4.704 1.00 88.25 114 ALA A C 1
ATOM 911 O O . ALA A 1 114 ? 31.307 2.286 -5.477 1.00 88.25 114 ALA A O 1
ATOM 912 N N . VAL A 1 115 ? 30.668 4.394 -5.062 1.00 86.81 115 VAL A N 1
ATOM 913 C CA . VAL A 1 115 ? 30.978 4.877 -6.413 1.00 86.81 115 VAL A CA 1
ATOM 914 C C . VAL A 1 115 ? 32.487 4.936 -6.654 1.00 86.81 115 VAL A C 1
ATOM 916 O O . VAL A 1 115 ? 32.970 4.396 -7.646 1.00 86.81 115 VAL A O 1
ATOM 919 N N . HIS A 1 116 ? 33.246 5.561 -5.758 1.00 85.88 116 HIS A N 1
ATOM 920 C CA . HIS A 1 116 ? 34.680 5.789 -5.952 1.00 85.88 116 HIS A CA 1
ATOM 921 C C . HIS A 1 116 ? 35.515 4.581 -5.526 1.00 85.88 116 HIS A C 1
ATOM 923 O O . HIS A 1 116 ? 36.543 4.312 -6.136 1.00 85.88 116 HIS A O 1
ATOM 929 N N . GLY A 1 117 ? 35.071 3.837 -4.514 1.00 83.81 117 GLY A N 1
ATOM 930 C CA . GLY A 1 117 ? 35.783 2.675 -3.988 1.00 83.81 117 GLY A CA 1
ATOM 931 C C . GLY A 1 117 ? 35.505 1.372 -4.736 1.00 83.81 117 GLY A C 1
ATOM 932 O O . GLY A 1 117 ? 36.367 0.503 -4.735 1.00 83.81 117 GLY A O 1
ATOM 933 N N . ILE A 1 118 ? 34.346 1.216 -5.390 1.00 81.94 118 ILE A N 1
ATOM 934 C CA . ILE A 1 118 ? 33.980 -0.051 -6.056 1.00 81.94 118 ILE A CA 1
ATOM 935 C C . ILE A 1 118 ? 33.681 0.161 -7.539 1.00 81.94 118 ILE A C 1
ATOM 937 O O . ILE A 1 118 ? 34.284 -0.492 -8.393 1.00 81.94 118 ILE A O 1
ATOM 941 N N . ALA A 1 119 ? 32.779 1.087 -7.871 1.00 81.44 119 ALA A N 1
ATOM 942 C CA . ALA A 1 119 ? 32.340 1.254 -9.254 1.00 81.44 119 ALA A CA 1
ATOM 943 C C . ALA A 1 119 ? 33.440 1.832 -10.159 1.00 81.44 119 ALA A C 1
ATOM 945 O O . ALA A 1 119 ? 33.601 1.374 -11.290 1.00 81.44 119 ALA A O 1
ATOM 946 N N . ALA A 1 120 ? 34.225 2.797 -9.672 1.00 83.62 120 ALA A N 1
ATOM 947 C CA . ALA A 1 120 ? 35.315 3.390 -10.442 1.00 83.62 120 ALA A CA 1
ATOM 948 C C . ALA A 1 120 ? 36.460 2.390 -10.733 1.00 83.62 120 ALA A C 1
ATOM 950 O O . ALA A 1 120 ? 36.830 2.270 -11.905 1.00 83.62 120 ALA A O 1
ATOM 951 N N . PRO A 1 121 ? 36.964 1.599 -9.760 1.00 81.75 121 PRO A N 1
ATOM 952 C CA . PRO A 1 121 ? 37.934 0.539 -10.040 1.00 81.75 121 PRO A CA 1
ATOM 953 C C . PRO A 1 121 ? 37.384 -0.550 -10.961 1.00 81.75 121 PRO A C 1
ATOM 955 O O . PRO A 1 121 ? 38.076 -0.978 -11.883 1.00 81.75 121 PRO A O 1
ATOM 958 N N . ALA A 1 122 ? 36.128 -0.967 -10.771 1.00 80.56 122 ALA A N 1
ATOM 959 C CA . ALA A 1 122 ? 35.496 -1.965 -11.632 1.00 80.56 122 ALA A CA 1
ATOM 960 C C . ALA A 1 122 ? 35.347 -1.461 -13.080 1.00 80.56 122 ALA A C 1
ATOM 962 O O . ALA A 1 122 ? 35.628 -2.190 -14.033 1.00 80.56 122 ALA A O 1
ATOM 963 N N . ALA A 1 123 ? 34.967 -0.192 -13.260 1.00 80.06 123 ALA A N 1
ATOM 964 C CA . ALA A 1 123 ? 34.877 0.438 -14.573 1.00 80.06 123 ALA A CA 1
ATOM 965 C C . ALA A 1 123 ? 36.255 0.600 -15.231 1.00 80.06 123 ALA A C 1
ATOM 967 O O . ALA A 1 123 ? 36.380 0.404 -16.444 1.00 80.06 123 ALA A O 1
ATOM 968 N N . TRP A 1 124 ? 37.289 0.925 -14.449 1.00 87.81 124 TRP A N 1
ATOM 969 C CA . TRP A 1 124 ? 38.667 0.962 -14.931 1.00 87.81 124 TRP A CA 1
ATOM 970 C C . TRP A 1 124 ? 39.127 -0.428 -15.379 1.00 87.81 124 TRP A C 1
ATOM 972 O O . TRP A 1 124 ? 39.558 -0.580 -16.518 1.00 87.81 124 TRP A O 1
ATOM 982 N N . LEU A 1 125 ? 38.929 -1.464 -14.558 1.00 85.50 125 LEU A N 1
ATOM 983 C CA . LEU A 1 125 ? 39.294 -2.844 -14.889 1.00 85.50 125 LEU A CA 1
ATOM 984 C C . LEU A 1 125 ? 38.589 -3.329 -16.164 1.00 85.50 125 LEU A C 1
ATOM 986 O O . LEU A 1 125 ? 39.216 -3.912 -17.050 1.00 85.50 125 LEU A O 1
ATOM 990 N N . HIS A 1 126 ? 37.299 -3.023 -16.311 1.00 79.25 126 HIS A N 1
ATOM 991 C CA . HIS A 1 126 ? 36.547 -3.351 -17.517 1.00 79.25 126 HIS A CA 1
ATOM 992 C C . HIS A 1 126 ? 37.123 -2.670 -18.771 1.00 79.25 126 HIS A C 1
ATOM 994 O O . HIS A 1 126 ? 37.288 -3.304 -19.817 1.00 79.25 126 HIS A O 1
ATOM 1000 N N . ARG A 1 127 ? 37.457 -1.377 -18.690 1.00 77.50 127 ARG A N 1
ATOM 1001 C CA . ARG A 1 127 ? 38.005 -0.624 -19.832 1.00 77.50 127 ARG A CA 1
ATOM 1002 C C . ARG A 1 127 ? 39.435 -1.032 -20.174 1.00 77.50 127 ARG A C 1
ATOM 1004 O O . ARG A 1 127 ? 39.769 -1.093 -21.356 1.00 77.50 127 ARG A O 1
ATOM 1011 N N . THR A 1 128 ? 40.255 -1.313 -19.169 1.00 80.44 128 THR A N 1
ATOM 1012 C CA . THR A 1 128 ? 41.685 -1.585 -19.344 1.00 80.44 128 THR A CA 1
ATOM 1013 C C . THR A 1 128 ? 41.962 -3.043 -19.690 1.00 80.44 128 THR A C 1
ATOM 1015 O O . THR A 1 128 ? 42.903 -3.308 -20.426 1.00 80.44 128 THR A O 1
ATOM 1018 N N . VAL A 1 129 ? 41.146 -3.991 -19.218 1.00 77.94 129 VAL A N 1
ATOM 1019 C CA . VAL A 1 129 ? 41.419 -5.431 -19.382 1.00 77.94 129 VAL A CA 1
ATOM 1020 C C . VAL A 1 129 ? 40.404 -6.099 -20.307 1.00 77.94 129 VAL A C 1
ATOM 1022 O O . VAL A 1 129 ? 40.778 -6.682 -21.324 1.00 77.94 129 VAL A O 1
ATOM 1025 N N . LEU A 1 130 ? 39.108 -5.963 -20.022 1.00 74.50 130 LEU A N 1
ATOM 1026 C CA . LEU A 1 130 ? 38.061 -6.673 -20.772 1.00 74.50 130 LEU A CA 1
ATOM 1027 C C . LEU A 1 130 ? 37.840 -6.101 -22.180 1.00 74.50 130 LEU A C 1
ATOM 1029 O O . LEU A 1 130 ? 37.703 -6.856 -23.145 1.00 74.50 130 LEU A O 1
ATOM 1033 N N . ALA A 1 131 ? 37.858 -4.776 -22.335 1.00 78.56 131 ALA A N 1
ATOM 1034 C CA . ALA A 1 131 ? 37.660 -4.138 -23.636 1.00 78.56 131 ALA A CA 1
ATOM 1035 C C . ALA A 1 131 ? 38.786 -4.403 -24.667 1.00 78.56 131 ALA A C 1
ATOM 1037 O O . ALA A 1 131 ? 38.468 -4.565 -25.852 1.00 78.56 131 ALA A O 1
ATOM 1038 N N . PRO A 1 132 ? 40.091 -4.431 -24.316 1.00 75.25 132 PRO A N 1
ATOM 1039 C CA . PRO A 1 132 ? 41.120 -4.857 -25.265 1.00 75.25 132 PRO A CA 1
ATOM 1040 C C . PRO A 1 132 ? 41.092 -6.364 -25.536 1.00 75.25 132 PRO A C 1
ATOM 1042 O O . PRO A 1 132 ? 41.263 -6.743 -26.694 1.00 75.25 132 PRO A O 1
ATOM 1045 N N . LEU A 1 133 ? 40.791 -7.209 -24.541 1.00 78.06 133 LEU A N 1
ATOM 1046 C CA . LEU A 1 133 ? 40.651 -8.659 -24.742 1.00 78.06 133 LEU A CA 1
ATOM 1047 C C . LEU A 1 133 ? 39.518 -9.000 -25.719 1.00 78.06 133 LEU A C 1
ATOM 1049 O O . LEU A 1 133 ? 39.730 -9.752 -26.671 1.00 78.06 133 LEU A O 1
ATOM 1053 N N . GLY A 1 134 ? 38.347 -8.374 -25.563 1.00 74.00 134 GLY A N 1
ATOM 1054 C CA . GLY A 1 134 ? 37.225 -8.555 -26.490 1.00 74.00 134 GLY A CA 1
ATOM 1055 C C . GLY A 1 134 ? 37.555 -8.104 -27.918 1.00 74.00 134 GLY A C 1
ATOM 1056 O O . GLY A 1 134 ? 37.226 -8.790 -28.886 1.00 74.00 134 GLY A O 1
ATOM 1057 N N . ARG A 1 135 ? 38.286 -6.989 -28.068 1.00 78.31 135 ARG A N 1
ATOM 1058 C CA . ARG A 1 135 ? 38.750 -6.508 -29.382 1.00 78.31 135 ARG A CA 1
ATOM 1059 C C . ARG A 1 135 ? 39.828 -7.409 -29.993 1.00 78.31 135 ARG A C 1
ATOM 1061 O O . ARG A 1 135 ? 39.858 -7.555 -31.213 1.00 78.31 135 ARG A O 1
ATOM 1068 N N . GLY A 1 136 ? 40.687 -8.022 -29.180 1.00 79.19 136 GLY A N 1
ATOM 1069 C CA . GLY A 1 136 ? 41.682 -9.003 -29.624 1.00 79.19 136 GLY A CA 1
ATOM 1070 C C . GLY A 1 136 ? 41.035 -10.273 -30.181 1.00 79.19 136 GLY A C 1
ATOM 1071 O O . GLY A 1 136 ? 41.346 -10.679 -31.300 1.00 79.19 136 GLY A O 1
ATOM 1072 N N . LEU A 1 137 ? 40.063 -10.835 -29.457 1.00 79.06 137 LEU A N 1
ATOM 1073 C CA . LEU A 1 137 ? 39.313 -12.024 -29.882 1.00 79.06 137 LEU A CA 1
ATOM 1074 C C . LEU A 1 137 ? 38.471 -11.769 -31.142 1.00 79.06 137 LEU A C 1
ATOM 1076 O O . LEU A 1 137 ? 38.449 -12.597 -32.055 1.00 79.06 137 LEU A O 1
ATOM 1080 N N . ALA A 1 138 ? 37.833 -10.599 -31.245 1.00 76.81 138 ALA A N 1
ATOM 1081 C CA . ALA A 1 138 ? 37.082 -10.207 -32.440 1.00 76.81 138 ALA A CA 1
ATOM 1082 C C . ALA A 1 138 ? 37.985 -10.067 -33.680 1.00 76.81 138 ALA A C 1
ATOM 1084 O O . ALA A 1 138 ? 37.614 -10.485 -34.775 1.00 76.81 138 ALA A O 1
ATOM 1085 N N . ARG A 1 139 ? 39.200 -9.523 -33.526 1.00 78.94 139 ARG A N 1
ATOM 1086 C CA . ARG A 1 139 ? 40.172 -9.458 -34.630 1.00 78.94 139 ARG A CA 1
ATOM 1087 C C . ARG A 1 139 ? 40.708 -10.834 -35.007 1.00 78.94 139 ARG A C 1
ATOM 1089 O O . ARG A 1 139 ? 40.847 -11.103 -36.194 1.00 78.94 139 ARG A O 1
ATOM 1096 N N . GLY A 1 140 ? 40.970 -11.702 -34.029 1.00 81.19 140 GLY A N 1
ATOM 1097 C CA . GLY A 1 140 ? 41.422 -13.074 -34.279 1.00 81.19 140 GLY A CA 1
ATOM 1098 C C . GLY A 1 140 ? 40.390 -13.894 -35.056 1.00 81.19 140 GLY A C 1
ATOM 1099 O O . GLY A 1 140 ? 40.722 -14.532 -36.052 1.00 81.19 140 GLY A O 1
ATOM 1100 N N . THR A 1 141 ? 39.118 -13.804 -34.666 1.00 77.69 141 THR A N 1
ATOM 1101 C CA . THR A 1 141 ? 38.009 -14.475 -35.365 1.00 77.69 141 THR A CA 1
ATOM 1102 C C . THR A 1 141 ? 37.744 -13.880 -36.749 1.00 77.69 141 THR A C 1
ATOM 1104 O O . THR A 1 141 ? 37.569 -14.633 -37.705 1.00 77.69 141 THR A O 1
ATOM 1107 N N . ALA A 1 142 ? 37.795 -12.553 -36.902 1.00 77.25 142 ALA A N 1
ATOM 1108 C CA . ALA A 1 142 ? 37.676 -11.901 -38.208 1.00 77.25 142 ALA A CA 1
ATOM 1109 C C . ALA A 1 142 ? 38.837 -12.262 -39.151 1.00 77.25 142 ALA A C 1
ATOM 1111 O O . ALA A 1 142 ? 38.613 -12.499 -40.339 1.00 77.25 142 ALA A O 1
ATOM 1112 N N . TRP A 1 143 ? 40.066 -12.352 -38.632 1.00 82.62 143 TRP A N 1
ATOM 1113 C CA . TRP A 1 143 ? 41.229 -12.802 -39.396 1.00 82.62 143 TRP A CA 1
ATOM 1114 C C . TRP A 1 143 ? 41.071 -14.260 -39.842 1.00 82.62 143 TRP A C 1
ATOM 1116 O O . TRP A 1 143 ? 41.244 -14.556 -41.025 1.00 82.62 143 TRP A O 1
ATOM 1126 N N . ALA A 1 144 ? 40.654 -15.150 -38.936 1.00 77.31 144 ALA A N 1
ATOM 1127 C CA . ALA A 1 144 ? 40.389 -16.551 -39.254 1.00 77.31 144 ALA A CA 1
ATOM 1128 C C . ALA A 1 144 ? 39.286 -16.691 -40.318 1.00 77.31 144 ALA A C 1
ATOM 1130 O O . ALA A 1 144 ? 39.461 -17.402 -41.306 1.00 77.31 144 ALA A O 1
ATOM 1131 N N . TYR A 1 145 ? 38.190 -15.940 -40.189 1.00 73.81 145 TYR A N 1
ATOM 1132 C CA . TYR A 1 145 ? 37.108 -15.917 -41.173 1.00 73.81 145 TYR A CA 1
ATOM 1133 C C . TYR A 1 145 ? 37.582 -15.426 -42.552 1.00 73.81 145 TYR A C 1
ATOM 1135 O O . TYR A 1 145 ? 37.288 -16.043 -43.580 1.00 73.81 145 TYR A O 1
ATOM 1143 N N . ALA A 1 146 ? 38.366 -14.344 -42.587 1.00 73.94 146 ALA A N 1
ATOM 1144 C CA . ALA A 1 146 ? 38.874 -13.759 -43.825 1.00 73.94 146 ALA A CA 1
ATOM 1145 C C . ALA A 1 146 ? 39.911 -14.644 -44.535 1.00 73.94 146 ALA A C 1
ATOM 1147 O O . ALA A 1 146 ? 40.000 -14.609 -45.765 1.00 73.94 146 ALA A O 1
ATOM 1148 N N . ARG A 1 147 ? 40.701 -15.424 -43.785 1.00 75.00 147 ARG A N 1
ATOM 1149 C CA . ARG A 1 147 ? 41.777 -16.257 -44.340 1.00 75.00 147 ARG A CA 1
ATOM 1150 C C . ARG A 1 147 ? 41.323 -17.675 -44.691 1.00 75.00 147 ARG A C 1
ATOM 1152 O O . ARG A 1 147 ? 41.810 -18.205 -45.682 1.00 75.00 147 ARG A O 1
ATOM 1159 N N . LEU A 1 148 ? 40.394 -18.261 -43.930 1.00 73.12 148 LEU A N 1
ATOM 1160 C CA . LEU A 1 148 ? 39.934 -19.647 -44.117 1.00 73.12 148 LEU A CA 1
ATOM 1161 C C . LEU A 1 148 ? 38.600 -19.739 -44.870 1.00 73.12 148 LEU A C 1
ATOM 1163 O O . LEU A 1 148 ? 38.500 -20.487 -45.838 1.00 73.12 148 LEU A O 1
ATOM 1167 N N . LEU A 1 149 ? 37.580 -18.966 -44.477 1.00 68.94 149 LEU A N 1
ATOM 1168 C CA . LEU A 1 149 ? 36.225 -19.092 -45.043 1.00 68.94 149 LEU A CA 1
ATOM 1169 C C . LEU A 1 149 ? 36.030 -18.287 -46.334 1.00 68.94 149 LEU A C 1
ATOM 1171 O O . LEU A 1 149 ? 35.370 -18.741 -47.271 1.00 68.94 149 LEU A O 1
ATOM 1175 N N . ALA A 1 150 ? 36.617 -17.092 -46.411 1.00 68.31 150 ALA A N 1
ATOM 1176 C CA . ALA A 1 150 ? 36.447 -16.217 -47.567 1.00 68.31 150 ALA A CA 1
ATOM 1177 C C . ALA A 1 150 ? 37.005 -16.758 -48.907 1.00 68.31 150 ALA A C 1
ATOM 1179 O O . ALA A 1 150 ? 36.359 -16.499 -49.928 1.00 68.31 150 ALA A O 1
ATOM 1180 N N . PRO A 1 151 ? 38.147 -17.483 -48.983 1.00 66.88 151 PRO A N 1
ATOM 1181 C CA . PRO A 1 151 ? 38.596 -18.055 -50.256 1.00 66.88 151 PRO A CA 1
ATOM 1182 C C . PRO A 1 151 ? 37.689 -19.197 -50.747 1.00 66.88 151 PRO A C 1
ATOM 1184 O O . PRO A 1 151 ? 37.407 -19.265 -51.943 1.00 66.88 151 PRO A O 1
ATOM 1187 N N . LEU A 1 152 ? 37.150 -20.021 -49.841 1.00 66.31 152 LEU A N 1
ATOM 1188 C CA . LEU A 1 152 ? 36.243 -21.129 -50.179 1.00 66.31 152 LEU A CA 1
ATOM 1189 C C . LEU A 1 152 ? 34.866 -20.641 -50.672 1.00 66.31 152 LEU A C 1
ATOM 1191 O O . LEU A 1 152 ? 34.310 -21.200 -51.621 1.00 66.31 152 LEU A O 1
ATOM 1195 N N . GLY A 1 153 ? 34.336 -19.557 -50.093 1.00 64.25 153 GLY A N 1
ATOM 1196 C CA . GLY A 1 153 ? 33.061 -18.964 -50.522 1.00 64.25 153 GLY A CA 1
ATOM 1197 C C . GLY A 1 153 ? 33.142 -18.158 -51.826 1.00 64.25 153 GLY A C 1
ATOM 1198 O O . GLY A 1 153 ? 32.176 -18.104 -52.588 1.00 64.25 153 GLY A O 1
ATOM 1199 N N . ARG A 1 154 ? 34.293 -17.535 -52.126 1.00 66.31 154 ARG A N 1
ATOM 1200 C CA . ARG A 1 154 ? 34.458 -16.737 -53.355 1.00 66.31 154 ARG A CA 1
ATOM 1201 C C . ARG A 1 154 ? 34.594 -17.595 -54.611 1.00 66.31 154 ARG A C 1
ATOM 1203 O O . ARG A 1 154 ? 34.036 -17.216 -55.637 1.00 66.31 154 ARG A O 1
ATOM 1210 N N . GLY A 1 155 ? 35.272 -18.743 -54.536 1.00 67.38 155 GLY A N 1
ATOM 1211 C CA . GLY A 1 155 ? 35.402 -19.653 -55.682 1.00 67.38 155 GLY A CA 1
ATOM 1212 C C . GLY A 1 155 ? 34.056 -20.236 -56.121 1.00 67.38 155 GLY A C 1
ATOM 1213 O O . GLY A 1 155 ? 33.693 -20.170 -57.292 1.00 67.38 155 GLY A O 1
ATOM 1214 N N . THR A 1 156 ? 33.262 -20.714 -55.164 1.00 67.69 156 THR A N 1
ATOM 1215 C CA . THR A 1 156 ? 31.936 -21.301 -55.418 1.00 67.69 156 THR A CA 1
ATOM 1216 C C . THR A 1 156 ? 30.898 -20.252 -55.825 1.00 67.69 156 THR A C 1
ATOM 1218 O O . THR A 1 156 ? 30.132 -20.467 -56.765 1.00 67.69 156 THR A O 1
ATOM 1221 N N . GLY A 1 157 ? 30.918 -19.076 -55.189 1.00 66.19 157 GLY A N 1
ATOM 1222 C CA . GLY A 1 157 ? 30.014 -17.973 -55.515 1.00 66.19 157 GLY A CA 1
ATOM 1223 C C . GLY A 1 157 ? 30.239 -17.378 -56.909 1.00 66.19 157 GLY A C 1
ATOM 1224 O O . GLY A 1 157 ? 29.269 -17.020 -57.576 1.00 66.19 157 GLY A O 1
ATOM 1225 N N . LEU A 1 158 ? 31.488 -17.295 -57.381 1.00 69.81 158 LEU A N 1
ATOM 1226 C CA . LEU A 1 158 ? 31.790 -16.790 -58.726 1.00 69.81 158 LEU A CA 1
ATOM 1227 C C . LEU A 1 158 ? 31.355 -17.767 -59.817 1.00 69.81 158 LEU A C 1
ATOM 1229 O O . LEU A 1 158 ? 30.769 -17.327 -60.802 1.00 69.81 158 LEU A O 1
ATOM 1233 N N . VAL A 1 159 ? 31.568 -19.072 -59.623 1.00 73.75 159 VAL A N 1
ATOM 1234 C CA . VAL A 1 159 ? 31.142 -20.099 -60.587 1.00 73.75 159 VAL A CA 1
ATOM 1235 C C . VAL A 1 159 ? 29.618 -20.150 -60.681 1.00 73.75 159 VAL A C 1
ATOM 1237 O O . VAL A 1 159 ? 29.070 -20.080 -61.780 1.00 73.75 159 VAL A O 1
ATOM 1240 N N . LEU A 1 160 ? 28.913 -20.162 -59.544 1.00 75.81 160 LEU A N 1
ATOM 1241 C CA . LEU A 1 160 ? 27.449 -20.167 -59.539 1.00 75.81 160 LEU A CA 1
ATOM 1242 C C . LEU A 1 160 ? 26.880 -18.884 -60.162 1.00 75.81 160 LEU A C 1
ATOM 1244 O O . LEU A 1 160 ? 25.932 -18.930 -60.943 1.00 75.81 160 LEU A O 1
ATOM 1248 N N . ARG A 1 161 ? 27.482 -17.727 -59.869 1.00 71.56 161 ARG A N 1
ATOM 1249 C CA . ARG A 1 161 ? 27.054 -16.442 -60.433 1.00 71.56 161 ARG A CA 1
ATOM 1250 C C . ARG A 1 161 ? 27.360 -16.337 -61.930 1.00 71.56 161 ARG A C 1
ATOM 1252 O O . ARG A 1 161 ? 26.551 -15.772 -62.659 1.00 71.56 161 ARG A O 1
ATOM 1259 N N . ALA A 1 162 ? 28.475 -16.886 -62.402 1.00 77.12 162 ALA A N 1
ATOM 1260 C CA . ALA A 1 162 ? 28.787 -16.939 -63.827 1.00 77.12 162 ALA A CA 1
ATOM 1261 C C . ALA A 1 162 ? 27.794 -17.837 -64.578 1.00 77.12 162 ALA A C 1
ATOM 1263 O O . ALA A 1 162 ? 27.265 -17.428 -65.602 1.00 77.12 162 ALA A O 1
ATOM 1264 N N . VAL A 1 163 ? 27.465 -19.013 -64.040 1.00 79.75 163 VAL A N 1
ATOM 1265 C CA . VAL A 1 163 ? 26.547 -19.947 -64.710 1.00 79.75 163 VAL A CA 1
ATOM 1266 C C . VAL A 1 163 ? 25.097 -19.460 -64.667 1.00 79.75 163 VAL A C 1
ATOM 1268 O O . VAL A 1 163 ? 24.405 -19.527 -65.675 1.00 79.75 163 VAL A O 1
ATOM 1271 N N . LEU A 1 164 ? 24.622 -18.948 -63.529 1.00 77.75 164 LEU A N 1
ATOM 1272 C CA . LEU A 1 164 ? 23.205 -18.601 -63.372 1.00 77.75 164 LEU A CA 1
ATOM 1273 C C . LEU A 1 164 ? 22.884 -17.166 -63.809 1.00 77.75 164 LEU A C 1
ATOM 1275 O O . LEU A 1 164 ? 21.843 -16.904 -64.408 1.00 77.75 164 LEU A O 1
ATOM 1279 N N . VAL A 1 165 ? 23.759 -16.210 -63.481 1.00 76.25 165 VAL A N 1
ATOM 1280 C CA . VAL A 1 165 ? 23.431 -14.780 -63.589 1.00 76.25 165 VAL A CA 1
ATOM 1281 C C . VAL A 1 165 ? 23.884 -14.198 -64.919 1.00 76.25 165 VAL A C 1
ATOM 1283 O O . VAL A 1 165 ? 23.191 -13.335 -65.453 1.00 76.25 165 VAL A O 1
ATOM 1286 N N . TRP A 1 166 ? 25.005 -14.642 -65.495 1.00 78.69 166 TRP A N 1
ATOM 1287 C CA . TRP A 1 166 ? 25.478 -14.077 -66.766 1.00 78.69 166 TRP A CA 1
ATOM 1288 C C . TRP A 1 166 ? 24.546 -14.352 -67.954 1.00 78.69 166 TRP A C 1
ATOM 1290 O O . TRP A 1 166 ? 24.260 -13.393 -68.673 1.00 78.69 166 TRP A O 1
ATOM 1300 N N . PRO A 1 167 ? 23.986 -15.564 -68.144 1.00 77.25 167 PRO A N 1
ATOM 1301 C CA . PRO A 1 167 ? 23.053 -15.809 -69.246 1.00 77.25 167 PRO A CA 1
ATOM 1302 C C . PRO A 1 167 ? 21.791 -14.954 -69.115 1.00 77.25 167 PRO A C 1
ATOM 1304 O O . PRO A 1 167 ? 21.352 -14.319 -70.073 1.00 77.25 167 PRO A O 1
ATOM 1307 N N . TRP A 1 168 ? 21.249 -14.861 -67.898 1.00 71.88 168 TRP A N 1
ATOM 1308 C CA . TRP A 1 168 ? 20.044 -14.081 -67.628 1.00 71.88 168 TRP A CA 1
ATOM 1309 C C . TRP A 1 168 ? 20.281 -12.570 -67.732 1.00 71.88 168 TRP A C 1
ATOM 1311 O O . TRP A 1 168 ? 19.459 -11.843 -68.284 1.00 71.88 168 TRP A O 1
ATOM 1321 N N . THR A 1 169 ? 21.420 -12.069 -67.247 1.00 74.88 169 THR A N 1
ATOM 1322 C CA . THR A 1 169 ? 21.760 -10.640 -67.358 1.00 74.88 169 THR A CA 1
ATOM 1323 C C . THR A 1 169 ? 22.077 -10.227 -68.785 1.00 74.88 169 THR A C 1
ATOM 1325 O O . THR A 1 169 ? 21.716 -9.112 -69.160 1.00 74.88 169 THR A O 1
ATOM 1328 N N . ALA A 1 170 ? 22.686 -11.100 -69.590 1.00 76.94 170 ALA A N 1
ATOM 1329 C CA . ALA A 1 170 ? 22.857 -10.872 -71.018 1.00 76.94 170 ALA A CA 1
ATOM 1330 C C . ALA A 1 170 ? 21.494 -10.815 -71.723 1.00 76.94 170 ALA A C 1
ATOM 1332 O O . ALA A 1 170 ? 21.213 -9.841 -72.420 1.00 76.94 170 ALA A O 1
ATOM 1333 N N . LEU A 1 171 ? 20.604 -11.777 -71.458 1.00 79.12 171 LEU A N 1
ATOM 1334 C CA . LEU A 1 171 ? 19.250 -11.782 -72.017 1.00 79.12 171 LEU A CA 1
ATOM 1335 C C . LEU A 1 171 ? 18.468 -10.517 -71.623 1.00 79.12 171 LEU A C 1
ATOM 1337 O O . LEU A 1 171 ? 17.864 -9.856 -72.466 1.00 79.12 171 LEU A O 1
ATOM 1341 N N . TRP A 1 172 ? 18.541 -10.114 -70.355 1.00 72.19 172 TRP A N 1
ATOM 1342 C CA . TRP A 1 172 ? 17.873 -8.909 -69.871 1.00 72.19 172 TRP A CA 1
ATOM 1343 C C . TRP A 1 172 ? 18.455 -7.632 -70.490 1.00 72.19 172 TRP A C 1
ATOM 1345 O O . TRP A 1 172 ? 17.700 -6.794 -70.980 1.00 72.19 172 TRP A O 1
ATOM 1355 N N . ARG A 1 173 ? 19.788 -7.475 -70.510 1.00 73.81 173 ARG A N 1
ATOM 1356 C CA . ARG A 1 173 ? 20.449 -6.264 -71.032 1.00 73.81 173 ARG A CA 1
ATOM 1357 C C . ARG A 1 173 ? 20.325 -6.109 -72.540 1.00 73.81 173 ARG A C 1
ATOM 1359 O O . ARG A 1 173 ? 20.208 -4.975 -72.992 1.00 73.81 173 ARG A O 1
ATOM 1366 N N . TYR A 1 174 ? 20.360 -7.204 -73.294 1.00 77.56 174 TYR A N 1
ATOM 1367 C CA . TYR A 1 174 ? 20.384 -7.140 -74.755 1.00 77.56 174 TYR A CA 1
ATOM 1368 C C . TYR A 1 174 ? 19.017 -7.349 -75.408 1.00 77.56 174 TYR A C 1
ATOM 1370 O O . TYR A 1 174 ? 18.803 -6.806 -76.485 1.00 77.56 174 TYR A O 1
ATOM 1378 N N . ALA A 1 175 ? 18.074 -8.055 -74.773 1.00 75.19 175 ALA A N 1
ATOM 1379 C CA . ALA A 1 175 ? 16.730 -8.237 -75.329 1.00 75.19 175 ALA A CA 1
ATOM 1380 C C . ALA A 1 175 ? 15.685 -7.354 -74.631 1.00 75.19 175 ALA A C 1
ATOM 1382 O O . ALA A 1 175 ? 14.988 -6.577 -75.279 1.00 75.19 175 ALA A O 1
ATOM 1383 N N . VAL A 1 176 ? 15.588 -7.424 -73.300 1.00 75.50 176 VAL A N 1
ATOM 1384 C CA . VAL A 1 176 ? 14.466 -6.804 -72.572 1.00 75.50 176 VAL A CA 1
ATOM 1385 C C . VAL A 1 176 ? 14.647 -5.299 -72.391 1.00 75.50 176 VAL A C 1
ATOM 1387 O O . VAL A 1 176 ? 13.719 -4.530 -72.633 1.00 75.50 176 VAL A O 1
ATOM 1390 N N . VAL A 1 177 ? 15.843 -4.854 -71.999 1.00 75.75 177 VAL A N 1
ATOM 1391 C CA . VAL A 1 177 ? 16.136 -3.433 -71.766 1.00 75.75 177 VAL A CA 1
ATOM 1392 C C . VAL A 1 177 ? 15.928 -2.572 -73.018 1.00 75.75 177 VAL A C 1
ATOM 1394 O O . VAL A 1 177 ? 15.251 -1.555 -72.880 1.00 75.75 177 VAL A O 1
ATOM 1397 N N . PRO A 1 178 ? 16.419 -2.908 -74.227 1.00 76.12 178 PRO A N 1
ATOM 1398 C CA . PRO A 1 178 ? 16.189 -2.051 -75.392 1.00 76.12 178 PRO A CA 1
ATOM 1399 C C . PRO A 1 178 ? 14.708 -1.975 -75.782 1.00 76.12 178 PRO A C 1
ATOM 1401 O O . PRO A 1 178 ? 14.220 -0.889 -76.099 1.00 76.12 178 PRO A O 1
ATOM 1404 N N . VAL A 1 179 ? 13.966 -3.080 -75.662 1.00 73.88 179 VAL A N 1
ATOM 1405 C CA . VAL A 1 179 ? 12.521 -3.116 -75.940 1.00 73.88 179 VAL A CA 1
ATOM 1406 C C . VAL A 1 179 ? 11.743 -2.286 -74.912 1.00 73.88 179 VAL A C 1
ATOM 1408 O O . VAL A 1 179 ? 10.968 -1.403 -75.283 1.00 73.88 179 VAL A O 1
ATOM 1411 N N . ALA A 1 180 ? 12.009 -2.477 -73.618 1.00 66.12 180 ALA A N 1
ATOM 1412 C CA . ALA A 1 180 ? 11.356 -1.732 -72.543 1.00 66.12 180 ALA A CA 1
ATOM 1413 C C . ALA A 1 180 ? 11.715 -0.236 -72.566 1.00 66.12 180 ALA A C 1
ATOM 1415 O O . ALA A 1 180 ? 10.851 0.619 -72.366 1.00 66.12 180 ALA A O 1
ATOM 1416 N N . THR A 1 181 ? 12.972 0.101 -72.869 1.00 66.81 181 THR A N 1
ATOM 1417 C CA . THR A 1 181 ? 13.437 1.496 -72.962 1.00 66.81 181 THR A CA 1
ATOM 1418 C C . THR A 1 181 ? 12.826 2.202 -74.171 1.00 66.81 181 THR A C 1
ATOM 1420 O O . THR A 1 181 ? 12.483 3.382 -74.078 1.00 66.81 181 THR A O 1
ATOM 1423 N N . GLY A 1 182 ? 12.635 1.492 -75.289 1.00 69.69 182 GLY A N 1
ATOM 1424 C CA . GLY A 1 182 ? 11.951 2.015 -76.473 1.00 69.69 182 GLY A CA 1
ATOM 1425 C C . GLY A 1 182 ? 10.493 2.388 -76.194 1.00 69.69 182 GLY A C 1
ATOM 1426 O O . GLY A 1 182 ? 10.058 3.485 -76.550 1.00 69.69 182 GLY A O 1
ATOM 1427 N N . VAL A 1 183 ? 9.763 1.524 -75.485 1.00 66.88 183 VAL A N 1
ATOM 1428 C CA . VAL A 1 183 ? 8.364 1.769 -75.088 1.00 66.88 183 VAL A CA 1
ATOM 1429 C C . VAL A 1 183 ? 8.268 2.884 -74.037 1.00 66.88 183 VAL A C 1
ATOM 1431 O O . VAL A 1 183 ? 7.441 3.791 -74.154 1.00 66.88 183 VAL A O 1
ATOM 1434 N N . TYR A 1 184 ? 9.172 2.893 -73.054 1.00 61.12 184 TYR A N 1
ATOM 1435 C CA . TYR A 1 184 ? 9.213 3.906 -71.998 1.00 61.12 184 TYR A CA 1
ATOM 1436 C C . TYR A 1 184 ? 9.506 5.321 -72.533 1.00 61.12 184 TYR A C 1
ATOM 1438 O O . TYR A 1 184 ? 8.860 6.294 -72.125 1.00 61.12 184 TYR A O 1
ATOM 1446 N N . ARG A 1 185 ? 10.445 5.450 -73.484 1.00 62.16 185 ARG A N 1
ATOM 1447 C CA . ARG A 1 185 ? 10.807 6.746 -74.087 1.00 62.16 185 ARG A CA 1
ATOM 1448 C C . ARG A 1 185 ? 9.698 7.327 -74.957 1.00 62.16 185 ARG A C 1
ATOM 1450 O O . ARG A 1 185 ? 9.496 8.536 -74.928 1.00 62.16 185 ARG A O 1
ATOM 1457 N N . ARG A 1 186 ? 8.982 6.487 -75.708 1.00 66.94 186 ARG A N 1
ATOM 1458 C CA . ARG A 1 186 ? 7.962 6.956 -76.659 1.00 66.94 186 ARG A CA 1
ATOM 1459 C C . ARG A 1 186 ? 6.610 7.257 -76.011 1.00 66.94 186 ARG A C 1
ATOM 1461 O O . ARG A 1 186 ? 5.907 8.123 -76.513 1.00 66.94 186 ARG A O 1
ATOM 1468 N N . VAL A 1 187 ? 6.258 6.587 -74.909 1.00 64.19 187 VAL A N 1
ATOM 1469 C CA . VAL A 1 187 ? 4.906 6.690 -74.321 1.00 64.19 187 VAL A CA 1
ATOM 1470 C C . VAL A 1 187 ? 4.915 7.256 -72.898 1.00 64.19 187 VAL A C 1
ATOM 1472 O O . VAL A 1 187 ? 4.150 8.164 -72.588 1.00 64.19 187 VAL A O 1
ATOM 1475 N N . LEU A 1 188 ? 5.799 6.770 -72.022 1.00 60.06 188 LEU A N 1
ATOM 1476 C CA . LEU A 1 188 ? 5.751 7.098 -70.588 1.00 60.06 188 LEU A CA 1
ATOM 1477 C C . LEU A 1 188 ? 6.445 8.416 -70.227 1.00 60.06 188 LEU A C 1
ATOM 1479 O O . LEU A 1 188 ? 6.048 9.099 -69.284 1.00 60.06 188 LEU A O 1
ATOM 1483 N N . THR A 1 189 ? 7.481 8.786 -70.976 1.00 61.50 189 THR A N 1
ATOM 1484 C CA . THR A 1 189 ? 8.284 9.985 -70.699 1.00 61.50 189 THR A CA 1
ATOM 1485 C C . THR A 1 189 ? 7.507 11.304 -70.883 1.00 61.50 189 THR A C 1
ATOM 1487 O O . THR A 1 189 ? 7.588 12.138 -69.973 1.00 61.50 189 THR A O 1
ATOM 1490 N N . PRO A 1 190 ? 6.698 11.508 -71.952 1.00 63.31 190 PRO A N 1
ATOM 1491 C CA . PRO A 1 190 ? 5.883 12.723 -72.071 1.00 63.31 190 PRO A CA 1
ATOM 1492 C C . PRO A 1 190 ? 4.764 12.791 -71.016 1.00 63.31 190 PRO A C 1
ATOM 1494 O O . PRO A 1 190 ? 4.526 13.854 -70.442 1.00 63.31 190 PRO A O 1
ATOM 1497 N N . LEU A 1 191 ? 4.143 11.657 -70.668 1.00 60.34 191 LEU A N 1
ATOM 1498 C CA . LEU A 1 191 ? 3.086 11.595 -69.647 1.00 60.34 191 LEU A CA 1
ATOM 1499 C C . LEU A 1 191 ? 3.616 11.828 -68.219 1.00 60.34 191 LEU A C 1
ATOM 1501 O O . LEU A 1 191 ? 2.982 12.523 -67.422 1.00 60.34 191 LEU A O 1
ATOM 1505 N N . GLY A 1 192 ? 4.810 11.320 -67.896 1.00 61.56 192 GLY A N 1
ATOM 1506 C CA . GLY A 1 192 ? 5.433 11.512 -66.582 1.00 61.56 192 GLY A CA 1
ATOM 1507 C C . GLY A 1 192 ? 5.872 12.957 -66.314 1.00 61.56 192 GLY A C 1
ATOM 1508 O O . GLY A 1 192 ? 5.798 13.432 -65.177 1.00 61.56 192 GLY A O 1
ATOM 1509 N N . HIS A 1 193 ? 6.290 13.697 -67.345 1.00 69.12 193 HIS A N 1
ATOM 1510 C CA . HIS A 1 193 ? 6.672 15.105 -67.181 1.00 69.12 193 HIS A CA 1
ATOM 1511 C C . HIS A 1 193 ? 5.454 16.009 -66.942 1.00 69.12 193 HIS A C 1
ATOM 1513 O O . HIS A 1 193 ? 5.517 16.873 -66.066 1.00 69.12 193 HIS A O 1
ATOM 1519 N N . GLY A 1 194 ? 4.322 15.743 -67.606 1.00 65.81 194 GLY A N 1
ATOM 1520 C CA . GLY A 1 194 ? 3.065 16.456 -67.347 1.00 65.81 194 GLY A CA 1
ATOM 1521 C C . GLY A 1 194 ? 2.527 16.226 -65.928 1.00 65.81 194 GLY A C 1
ATOM 1522 O O . GLY A 1 194 ? 2.202 17.177 -65.214 1.00 65.81 194 GLY A O 1
ATOM 1523 N N . LEU A 1 195 ? 2.517 14.970 -65.465 1.00 67.06 195 LEU A N 1
ATOM 1524 C CA . LEU A 1 195 ? 1.966 14.617 -64.152 1.00 67.06 195 LEU A CA 1
ATOM 1525 C C . LEU A 1 195 ? 2.838 15.109 -62.985 1.00 67.06 195 LEU A C 1
ATOM 1527 O O . LEU A 1 195 ? 2.329 15.548 -61.953 1.00 67.06 195 LEU A O 1
ATOM 1531 N N . THR A 1 196 ? 4.164 15.090 -63.147 1.00 64.44 196 THR A N 1
ATOM 1532 C CA . THR A 1 196 ? 5.078 15.566 -62.097 1.00 64.44 196 THR A CA 1
ATOM 1533 C C . THR A 1 196 ? 5.075 17.085 -61.945 1.00 64.44 196 THR A C 1
ATOM 1535 O O . THR A 1 196 ? 5.355 17.580 -60.852 1.00 64.44 196 THR A O 1
ATOM 1538 N N . TRP A 1 197 ? 4.737 17.842 -62.991 1.00 68.62 197 TRP A N 1
ATOM 1539 C CA . TRP A 1 197 ? 4.601 19.296 -62.891 1.00 68.62 197 TRP A CA 1
ATOM 1540 C C . TRP A 1 197 ? 3.354 19.686 -62.080 1.00 68.62 197 TRP A C 1
ATOM 1542 O O . TRP A 1 197 ? 3.458 20.474 -61.138 1.00 68.62 197 TRP A O 1
ATOM 1552 N N . LEU A 1 198 ? 2.220 19.022 -62.334 1.00 69.00 198 LEU A N 1
ATOM 1553 C CA . LEU A 1 198 ? 0.980 19.187 -61.561 1.00 69.00 198 LEU A CA 1
ATOM 1554 C C . LEU A 1 198 ? 1.130 18.729 -60.099 1.00 69.00 198 LEU A C 1
ATOM 1556 O O . LEU A 1 198 ? 0.751 19.455 -59.178 1.00 69.00 198 LEU A O 1
ATOM 1560 N N . ALA A 1 199 ? 1.760 17.573 -59.861 1.00 67.62 199 ALA A N 1
ATOM 1561 C CA . ALA A 1 199 ? 1.967 17.048 -58.509 1.00 67.62 199 ALA A CA 1
ATOM 1562 C C . ALA A 1 199 ? 2.902 17.932 -57.661 1.00 67.62 199 ALA A C 1
ATOM 1564 O O . ALA A 1 199 ? 2.662 18.131 -56.468 1.00 67.62 199 ALA A O 1
ATOM 1565 N N . ARG A 1 200 ? 3.952 18.516 -58.264 1.00 66.25 200 ARG A N 1
ATOM 1566 C CA . ARG A 1 200 ? 4.854 19.446 -57.558 1.00 66.25 200 ARG A CA 1
ATOM 1567 C C . ARG A 1 200 ? 4.191 20.794 -57.258 1.00 66.25 200 ARG A C 1
ATOM 1569 O O . ARG A 1 200 ? 4.514 21.389 -56.230 1.00 66.25 200 ARG A O 1
ATOM 1576 N N . GLY A 1 201 ? 3.272 21.260 -58.107 1.00 69.94 201 GLY A N 1
ATOM 1577 C CA . GLY A 1 201 ? 2.449 22.444 -57.836 1.00 69.94 201 GLY A CA 1
ATOM 1578 C C . GLY A 1 201 ? 1.521 22.235 -56.635 1.00 69.94 201 GLY A C 1
ATOM 1579 O O . GLY A 1 201 ? 1.559 23.009 -55.677 1.00 69.94 201 GLY A O 1
ATOM 1580 N N . ALA A 1 202 ? 0.776 21.125 -56.627 1.00 75.38 202 ALA A N 1
ATOM 1581 C CA . ALA A 1 202 ? -0.147 20.777 -55.544 1.00 75.38 202 ALA A CA 1
ATOM 1582 C C . ALA A 1 202 ? 0.570 20.499 -54.206 1.00 75.38 202 ALA A C 1
ATOM 1584 O O . ALA A 1 202 ? 0.130 20.958 -53.149 1.00 75.38 202 ALA A O 1
ATOM 1585 N N . GLY A 1 203 ? 1.718 19.812 -54.244 1.00 69.69 203 GLY A N 1
ATOM 1586 C CA . GLY A 1 203 ? 2.491 19.479 -53.044 1.00 69.69 203 GLY A CA 1
ATOM 1587 C C . GLY A 1 203 ? 3.031 20.703 -52.297 1.00 69.69 203 GLY A C 1
ATOM 1588 O O . GLY A 1 203 ? 3.066 20.707 -51.067 1.00 69.69 203 GLY A O 1
ATOM 1589 N N . ARG A 1 204 ? 3.402 21.776 -53.012 1.00 72.81 204 ARG A N 1
ATOM 1590 C CA . ARG A 1 204 ? 3.859 23.026 -52.378 1.00 72.81 204 ARG A CA 1
ATOM 1591 C C . ARG A 1 204 ? 2.713 23.793 -51.716 1.00 72.81 204 ARG A C 1
ATOM 1593 O O . ARG A 1 204 ? 2.908 24.308 -50.617 1.00 72.81 204 ARG A O 1
ATOM 1600 N N . GLY A 1 205 ? 1.527 23.805 -52.328 1.00 70.56 205 GLY A N 1
ATOM 1601 C CA . GLY A 1 205 ? 0.325 24.393 -51.726 1.00 70.56 205 GLY A CA 1
ATOM 1602 C C . GLY A 1 205 ? -0.092 23.674 -50.440 1.00 70.56 205 GLY A C 1
ATOM 1603 O O . GLY A 1 205 ? -0.305 24.309 -49.407 1.00 70.56 205 GLY A O 1
ATOM 1604 N N . LEU A 1 206 ? -0.105 22.337 -50.460 1.00 75.62 206 LEU A N 1
ATOM 1605 C CA . LEU A 1 206 ? -0.482 21.534 -49.294 1.00 75.62 206 LEU A CA 1
ATOM 1606 C C . LEU A 1 206 ? 0.553 21.612 -48.160 1.00 75.62 206 LEU A C 1
ATOM 1608 O O . LEU A 1 206 ? 0.184 21.639 -46.988 1.00 75.62 206 LEU A O 1
ATOM 1612 N N . ALA A 1 207 ? 1.845 21.709 -48.485 1.00 73.69 207 ALA A N 1
ATOM 1613 C CA . ALA A 1 207 ? 2.899 21.866 -47.483 1.00 73.69 207 ALA A CA 1
ATOM 1614 C C . ALA A 1 207 ? 2.830 23.220 -46.752 1.00 73.69 207 ALA A C 1
ATOM 1616 O O . ALA A 1 207 ? 3.130 23.289 -45.557 1.00 73.69 207 ALA A O 1
ATOM 1617 N N . LEU A 1 208 ? 2.424 24.293 -47.441 1.00 72.38 208 LEU A N 1
ATOM 1618 C CA . LEU A 1 208 ? 2.220 25.607 -46.824 1.00 72.38 208 LEU A CA 1
ATOM 1619 C C . LEU A 1 208 ? 0.991 25.608 -45.906 1.00 72.38 208 LEU A C 1
ATOM 1621 O O . LEU A 1 208 ? 1.088 26.071 -44.768 1.00 72.38 208 LEU A O 1
ATOM 1625 N N . LEU A 1 209 ? -0.114 24.993 -46.340 1.00 76.94 209 LEU A N 1
ATOM 1626 C CA . LEU A 1 209 ? -1.298 24.793 -45.496 1.00 76.94 209 LEU A CA 1
ATOM 1627 C C . LEU A 1 209 ? -0.982 23.929 -44.265 1.00 76.94 209 LEU A C 1
ATOM 1629 O O . LEU A 1 209 ? -1.325 24.299 -43.143 1.00 76.94 209 LEU A O 1
ATOM 1633 N N . GLY A 1 210 ? -0.244 22.831 -44.444 1.00 76.62 210 GLY A N 1
ATOM 1634 C CA . GLY A 1 210 ? 0.178 21.958 -43.347 1.00 76.62 210 GLY A CA 1
ATOM 1635 C C . GLY A 1 210 ? 1.064 22.666 -42.316 1.00 76.62 210 GLY A C 1
ATOM 1636 O O . GLY A 1 210 ? 0.910 22.446 -41.115 1.00 76.62 210 GLY A O 1
ATOM 1637 N N . ARG A 1 211 ? 1.953 23.570 -42.753 1.00 77.44 211 ARG A N 1
ATOM 1638 C CA . ARG A 1 211 ? 2.772 24.390 -41.841 1.00 77.44 211 ARG A CA 1
ATOM 1639 C C . ARG A 1 211 ? 1.940 25.413 -41.068 1.00 77.44 211 ARG A C 1
ATOM 1641 O O . ARG A 1 211 ? 2.181 25.578 -39.874 1.00 77.44 211 ARG A O 1
ATOM 1648 N N . GLY A 1 212 ? 0.949 26.039 -41.705 1.00 73.56 212 GLY A N 1
ATOM 1649 C CA . GLY A 1 212 ? 0.007 26.940 -41.030 1.00 73.56 212 GLY A CA 1
ATOM 1650 C C . GLY A 1 212 ? -0.794 26.229 -39.934 1.00 73.56 212 GLY A C 1
ATOM 1651 O O . GLY A 1 212 ? -0.841 26.694 -38.795 1.00 73.56 212 GLY A O 1
ATOM 1652 N N . VAL A 1 213 ? -1.329 25.042 -40.237 1.00 78.69 213 VAL A N 1
ATOM 1653 C CA . VAL A 1 213 ? -2.079 24.217 -39.272 1.00 78.69 213 VAL A CA 1
ATOM 1654 C C . VAL A 1 213 ? -1.185 23.719 -38.131 1.00 78.69 213 VAL A C 1
ATOM 1656 O O . VAL A 1 213 ? -1.599 23.734 -36.974 1.00 78.69 213 VAL A O 1
ATOM 1659 N N . ALA A 1 214 ? 0.060 23.329 -38.414 1.00 76.19 214 ALA A N 1
ATOM 1660 C CA . ALA A 1 214 ? 0.993 22.867 -37.384 1.00 76.19 214 ALA A CA 1
ATOM 1661 C C . ALA A 1 214 ? 1.396 23.979 -36.397 1.00 76.19 214 ALA A C 1
ATOM 1663 O O . ALA A 1 214 ? 1.577 23.713 -35.205 1.00 76.19 214 ALA A O 1
ATOM 1664 N N . LEU A 1 215 ? 1.527 25.222 -36.871 1.00 75.31 215 LEU A N 1
ATOM 1665 C CA . LEU A 1 215 ? 1.799 26.378 -36.014 1.00 75.31 215 LEU A CA 1
ATOM 1666 C C . LEU A 1 215 ? 0.583 26.730 -35.152 1.00 75.31 215 LEU A C 1
ATOM 1668 O O . LEU A 1 215 ? 0.741 26.935 -33.947 1.00 75.31 215 LEU A O 1
ATOM 1672 N N . LEU A 1 216 ? -0.623 26.696 -35.728 1.00 78.19 216 LEU A N 1
ATOM 1673 C CA . LEU A 1 216 ? -1.867 26.901 -34.984 1.00 78.19 216 LEU A CA 1
ATOM 1674 C C . LEU A 1 216 ? -2.059 25.817 -33.909 1.00 78.19 216 LEU A C 1
ATOM 1676 O O . LEU A 1 216 ? -2.314 26.131 -32.749 1.00 78.19 216 LEU A O 1
ATOM 1680 N N . GLY A 1 217 ? -1.834 24.547 -34.256 1.00 78.38 217 GLY A N 1
ATOM 1681 C CA . GLY A 1 217 ? -1.911 23.424 -33.319 1.00 78.38 217 GLY A CA 1
ATOM 1682 C C . GLY A 1 217 ? -0.884 23.506 -32.185 1.00 78.38 217 GLY A C 1
ATOM 1683 O O . GLY A 1 217 ? -1.202 23.176 -31.043 1.00 78.38 217 GLY A O 1
ATOM 1684 N N . ARG A 1 218 ? 0.332 24.005 -32.453 1.00 80.88 218 ARG A N 1
ATOM 1685 C CA . ARG A 1 218 ? 1.333 24.264 -31.401 1.00 80.88 218 ARG A CA 1
ATOM 1686 C C . ARG A 1 218 ? 0.938 25.420 -30.489 1.00 80.88 218 ARG A C 1
ATOM 1688 O O . ARG A 1 218 ? 1.115 25.294 -29.280 1.00 80.88 218 ARG A O 1
ATOM 1695 N N . GLY A 1 219 ? 0.393 26.502 -31.046 1.00 77.50 219 GLY A N 1
ATOM 1696 C CA . GLY A 1 219 ? -0.122 27.630 -30.268 1.00 77.50 219 GLY A CA 1
ATOM 1697 C C . GLY A 1 219 ? -1.253 27.199 -29.335 1.00 77.50 219 GLY A C 1
ATOM 1698 O O . GLY A 1 219 ? -1.173 27.418 -28.129 1.00 77.50 219 GLY A O 1
ATOM 1699 N N . VAL A 1 220 ? -2.247 26.482 -29.868 1.00 83.62 220 VAL A N 1
ATOM 1700 C CA . VAL A 1 220 ? -3.371 25.934 -29.089 1.00 83.62 220 VAL A CA 1
ATOM 1701 C C . VAL A 1 220 ? -2.890 24.919 -28.051 1.00 83.62 220 VAL A C 1
ATOM 1703 O O . VAL A 1 220 ? -3.323 24.963 -26.902 1.00 83.62 220 VAL A O 1
ATOM 1706 N N . GLY A 1 221 ? -1.956 24.035 -28.409 1.00 78.69 221 GLY A N 1
ATOM 1707 C CA . GLY A 1 221 ? -1.400 23.045 -27.486 1.00 78.69 221 GLY A CA 1
ATOM 1708 C C . GLY A 1 221 ? -0.618 23.666 -26.325 1.00 78.69 221 GLY A C 1
ATOM 1709 O O . GLY A 1 221 ? -0.725 23.187 -25.196 1.00 78.69 221 GLY A O 1
ATOM 1710 N N . LEU A 1 222 ? 0.137 24.742 -26.573 1.00 77.81 222 LEU A N 1
ATOM 1711 C CA . LEU A 1 222 ? 0.812 25.520 -25.528 1.00 77.81 222 LEU A CA 1
ATOM 1712 C C . LEU A 1 222 ? -0.196 26.249 -24.641 1.00 77.81 222 LEU A C 1
ATOM 1714 O O . LEU A 1 222 ? -0.078 26.177 -23.418 1.00 77.81 222 LEU A O 1
ATOM 1718 N N . LEU A 1 223 ? -1.210 26.877 -25.242 1.00 80.06 223 LEU A N 1
ATOM 1719 C CA . LEU A 1 223 ? -2.262 27.573 -24.509 1.00 80.06 223 LEU A CA 1
ATOM 1720 C C . LEU A 1 223 ? -3.024 26.605 -23.597 1.00 80.06 223 LEU A C 1
ATOM 1722 O O . LEU A 1 223 ? -3.170 26.876 -22.415 1.00 80.06 223 LEU A O 1
ATOM 1726 N N . LEU A 1 224 ? -3.415 25.430 -24.097 1.00 83.88 224 LEU A N 1
ATOM 1727 C CA . LEU A 1 224 ? -4.081 24.394 -23.305 1.00 83.88 224 LEU A CA 1
ATOM 1728 C C . LEU A 1 224 ? -3.170 23.854 -22.191 1.00 83.88 224 LEU A C 1
ATOM 1730 O O . LEU A 1 224 ? -3.616 23.630 -21.065 1.00 83.88 224 LEU A O 1
ATOM 1734 N N . ARG A 1 225 ? -1.872 23.669 -22.466 1.00 83.25 225 ARG A N 1
ATOM 1735 C CA . ARG A 1 225 ? -0.920 23.216 -21.442 1.00 83.25 225 ARG A CA 1
ATOM 1736 C C . ARG A 1 225 ? -0.759 24.221 -20.312 1.00 83.25 225 ARG A C 1
ATOM 1738 O O . ARG A 1 225 ? -0.747 23.819 -19.154 1.00 83.25 225 ARG A O 1
ATOM 1745 N N . VAL A 1 226 ? -0.613 25.498 -20.641 1.00 84.44 226 VAL A N 1
ATOM 1746 C CA . VAL A 1 226 ? -0.385 26.554 -19.649 1.00 84.44 226 VAL A CA 1
ATOM 1747 C C . VAL A 1 226 ? -1.684 26.920 -18.937 1.00 84.44 226 VAL A C 1
ATOM 1749 O O . VAL A 1 226 ? -1.693 27.046 -17.719 1.00 84.44 226 VAL A O 1
ATOM 1752 N N . LEU A 1 227 ? -2.789 27.039 -19.669 1.00 83.75 227 LEU A N 1
ATOM 1753 C CA . LEU A 1 227 ? -4.062 27.505 -19.126 1.00 83.75 227 LEU A CA 1
ATOM 1754 C C . LEU A 1 227 ? -4.856 26.401 -18.426 1.00 83.75 227 LEU A C 1
ATOM 1756 O O . LEU A 1 227 ? -5.622 26.703 -17.521 1.00 83.75 227 LEU A O 1
ATOM 1760 N N . VAL A 1 228 ? -4.694 25.135 -18.825 1.00 81.00 228 VAL A N 1
ATOM 1761 C CA . VAL A 1 228 ? -5.481 24.019 -18.272 1.00 81.00 228 VAL A CA 1
ATOM 1762 C C . VAL A 1 228 ? -4.598 23.025 -17.534 1.00 81.00 228 VAL A C 1
ATOM 1764 O O . VAL A 1 228 ? -4.834 22.771 -16.356 1.00 81.00 228 VAL A O 1
ATOM 1767 N N . LEU A 1 229 ? -3.552 22.478 -18.166 1.00 80.06 229 LEU A N 1
ATOM 1768 C CA . LEU A 1 229 ? -2.735 21.463 -17.487 1.00 80.06 229 LEU A CA 1
ATOM 1769 C C . LEU A 1 229 ? -1.924 22.042 -16.327 1.00 80.06 229 LEU A C 1
ATOM 1771 O O . LEU A 1 229 ? -1.806 21.373 -15.307 1.00 80.06 229 LEU A O 1
ATOM 1775 N N . ALA A 1 230 ? -1.368 23.248 -16.443 1.00 81.56 230 ALA A N 1
ATOM 1776 C CA . ALA A 1 230 ? -0.585 23.837 -15.361 1.00 81.56 230 ALA A CA 1
ATOM 1777 C C . ALA A 1 230 ? -1.426 24.095 -14.097 1.00 81.56 230 ALA A C 1
ATOM 1779 O O . ALA A 1 230 ? -1.003 23.628 -13.037 1.00 81.56 230 ALA A O 1
ATOM 1780 N N . PRO A 1 231 ? -2.620 24.729 -14.155 1.00 75.75 231 PRO A N 1
ATOM 1781 C CA . PRO A 1 231 ? -3.458 24.862 -12.966 1.00 75.75 231 PRO A CA 1
ATOM 1782 C C . PRO A 1 231 ? -4.010 23.522 -12.488 1.00 75.75 231 PRO A C 1
ATOM 1784 O O . PRO A 1 231 ? -4.107 23.318 -11.283 1.00 75.75 231 PRO A O 1
ATOM 1787 N N . LEU A 1 232 ? -4.293 22.571 -13.383 1.00 79.25 232 LEU A N 1
ATOM 1788 C CA . LEU A 1 232 ? -4.761 21.242 -12.985 1.00 79.25 232 LEU A CA 1
ATOM 1789 C C . LEU A 1 232 ? -3.670 20.442 -12.254 1.00 79.25 232 LEU A C 1
ATOM 1791 O O . LEU A 1 232 ? -3.938 19.819 -11.230 1.00 79.25 232 LEU A O 1
ATOM 1795 N N . VAL A 1 233 ? -2.423 20.499 -12.730 1.00 80.31 233 VAL A N 1
ATOM 1796 C CA . VAL A 1 233 ? -1.259 19.888 -12.070 1.00 80.31 233 VAL A CA 1
ATOM 1797 C C . VAL A 1 233 ? -0.934 20.619 -10.772 1.00 80.31 233 VAL A C 1
ATOM 1799 O O . VAL A 1 233 ? -0.580 19.978 -9.784 1.00 80.31 233 VAL A O 1
ATOM 1802 N N . PHE A 1 234 ? -1.079 21.943 -10.740 1.00 84.19 234 PHE A N 1
ATOM 1803 C CA . PHE A 1 234 ? -0.911 22.728 -9.523 1.00 84.19 234 PHE A CA 1
ATOM 1804 C C . PHE A 1 234 ? -1.958 22.345 -8.472 1.00 84.19 234 PHE A C 1
ATOM 1806 O O . PHE A 1 234 ? -1.583 22.034 -7.346 1.00 84.19 234 PHE A O 1
ATOM 1813 N N . LEU A 1 235 ? -3.236 22.262 -8.851 1.00 82.75 235 LEU A N 1
ATOM 1814 C CA . LEU A 1 235 ? -4.339 21.835 -7.989 1.00 82.75 235 LEU A CA 1
ATOM 1815 C C . LEU A 1 235 ? -4.150 20.389 -7.515 1.00 82.75 235 LEU A C 1
ATOM 1817 O O . LEU A 1 235 ? -4.282 20.100 -6.326 1.00 82.75 235 LEU A O 1
ATOM 1821 N N . TYR A 1 236 ? -3.750 19.487 -8.414 1.00 81.44 236 TYR A N 1
ATOM 1822 C CA . TYR A 1 236 ? -3.406 18.115 -8.053 1.00 81.44 236 TYR A CA 1
ATOM 1823 C C . TYR A 1 236 ? -2.291 18.089 -7.002 1.00 81.44 236 TYR A C 1
ATOM 1825 O O . TYR A 1 236 ? -2.407 17.422 -5.973 1.00 81.44 236 TYR A O 1
ATOM 1833 N N . ARG A 1 237 ? -1.223 18.865 -7.223 1.00 80.81 237 ARG A N 1
ATOM 1834 C CA . ARG A 1 237 ? -0.033 18.820 -6.375 1.00 80.81 237 ARG A CA 1
ATOM 1835 C C . ARG A 1 237 ? -0.230 19.515 -5.026 1.00 80.81 237 ARG A C 1
ATOM 1837 O O . ARG A 1 237 ? 0.240 18.995 -4.015 1.00 80.81 237 ARG A O 1
ATOM 1844 N N . TRP A 1 238 ? -0.940 20.638 -5.000 1.00 81.00 238 TRP A N 1
ATOM 1845 C CA . TRP A 1 238 ? -1.143 21.460 -3.805 1.00 81.00 238 TRP A CA 1
ATOM 1846 C C . TRP A 1 238 ? -2.406 21.139 -3.013 1.00 81.00 238 TRP A C 1
ATOM 1848 O O . TRP A 1 238 ? -2.431 21.429 -1.825 1.00 81.00 238 TRP A O 1
ATOM 1858 N N . VAL A 1 239 ? -3.423 20.527 -3.622 1.00 76.06 239 VAL A N 1
ATOM 1859 C CA . VAL A 1 239 ? -4.673 20.173 -2.928 1.00 76.06 239 VAL A CA 1
ATOM 1860 C C . VAL A 1 239 ? -4.832 18.663 -2.844 1.00 76.06 239 VAL A C 1
ATOM 1862 O O . VAL A 1 239 ? -4.994 18.120 -1.755 1.00 76.06 239 VAL A O 1
ATOM 1865 N N . LEU A 1 240 ? -4.699 17.948 -3.961 1.00 75.00 240 LEU A N 1
ATOM 1866 C CA . LEU A 1 240 ? -4.985 16.512 -3.985 1.00 75.00 240 LEU A CA 1
ATOM 1867 C C . LEU A 1 240 ? -3.908 15.668 -3.290 1.00 75.00 240 LEU A C 1
ATOM 1869 O O . LEU A 1 240 ? -4.242 14.717 -2.591 1.00 75.00 240 LEU A O 1
ATOM 1873 N N . THR A 1 241 ? -2.626 16.024 -3.401 1.00 78.25 241 THR A N 1
ATOM 1874 C CA . THR A 1 241 ? -1.553 15.322 -2.671 1.00 78.25 241 THR A CA 1
ATOM 1875 C C . THR A 1 241 ? -1.638 15.467 -1.147 1.00 78.25 241 THR A C 1
ATOM 1877 O O . THR A 1 241 ? -1.486 14.452 -0.463 1.00 78.25 241 THR A O 1
ATOM 1880 N N . PRO A 1 242 ? -1.851 16.668 -0.564 1.00 77.31 242 PRO A N 1
ATOM 1881 C CA . PRO A 1 242 ? -2.031 16.779 0.881 1.00 77.31 242 PRO A CA 1
ATOM 1882 C C . PRO A 1 242 ? -3.330 16.127 1.346 1.00 77.31 242 PRO A C 1
ATOM 1884 O O . PRO A 1 242 ? -3.292 15.400 2.334 1.00 77.31 242 PRO A O 1
ATOM 1887 N N . VAL A 1 243 ? -4.437 16.279 0.609 1.00 78.19 243 VAL A N 1
ATOM 1888 C CA . VAL A 1 243 ? -5.699 15.587 0.924 1.00 78.19 243 VAL A CA 1
ATOM 1889 C C . VAL A 1 243 ? -5.515 14.070 0.870 1.00 78.19 243 VAL A C 1
ATOM 1891 O O . VAL A 1 243 ? -5.919 13.374 1.794 1.00 78.19 243 VAL A O 1
ATOM 1894 N N . GLY A 1 244 ? -4.816 13.550 -0.140 1.00 75.62 244 GLY A N 1
ATOM 1895 C CA . GLY A 1 244 ? -4.488 12.131 -0.259 1.00 75.62 244 GLY A CA 1
ATOM 1896 C C . GLY A 1 244 ? -3.604 11.622 0.880 1.00 75.62 244 GLY A C 1
ATOM 1897 O O . GLY A 1 244 ? -3.824 10.517 1.369 1.00 75.62 244 GLY A O 1
ATOM 1898 N N . ARG A 1 245 ? -2.646 12.425 1.368 1.00 81.31 245 ARG A N 1
ATOM 1899 C CA . ARG A 1 245 ? -1.864 12.075 2.568 1.00 81.31 245 ARG A CA 1
ATOM 1900 C C . ARG A 1 245 ? -2.714 12.078 3.830 1.00 81.31 245 ARG A C 1
ATOM 1902 O O . ARG A 1 245 ? -2.569 11.161 4.627 1.00 81.31 245 ARG A O 1
ATOM 1909 N N . VAL A 1 246 ? -3.589 13.066 4.006 1.00 80.75 246 VAL A N 1
ATOM 1910 C CA . VAL A 1 246 ? -4.490 13.127 5.165 1.00 80.75 246 VAL A CA 1
ATOM 1911 C C . VAL A 1 246 ? -5.452 11.939 5.147 1.00 80.75 246 VAL A C 1
ATOM 1913 O O . VAL A 1 246 ? -5.546 11.238 6.147 1.00 80.75 246 VAL A O 1
ATOM 1916 N N . LEU A 1 247 ? -6.072 11.621 4.005 1.00 82.75 247 LEU A N 1
ATOM 1917 C CA . LEU A 1 247 ? -6.905 10.422 3.859 1.00 82.75 247 LEU A CA 1
ATOM 1918 C C . LEU A 1 247 ? -6.119 9.129 4.089 1.00 82.75 247 LEU A C 1
ATOM 1920 O O . LEU A 1 247 ? -6.645 8.207 4.702 1.00 82.75 247 LEU A O 1
ATOM 1924 N N . ALA A 1 248 ? -4.871 9.045 3.626 1.00 80.00 248 ALA A N 1
ATOM 1925 C CA . ALA A 1 248 ? -4.041 7.865 3.846 1.00 80.00 248 ALA A CA 1
ATOM 1926 C C . ALA A 1 248 ? -3.653 7.690 5.321 1.00 80.00 248 ALA A C 1
ATOM 1928 O O . ALA A 1 248 ? -3.543 6.554 5.771 1.00 80.00 248 ALA A O 1
ATOM 1929 N N . VAL A 1 249 ? -3.451 8.780 6.068 1.00 84.75 249 VAL A N 1
ATOM 1930 C CA . VAL A 1 249 ? -3.231 8.734 7.522 1.00 84.75 249 VAL A CA 1
ATOM 1931 C C . VAL A 1 249 ? -4.522 8.326 8.226 1.00 84.75 249 VAL A C 1
ATOM 1933 O O . VAL A 1 249 ? -4.522 7.338 8.948 1.00 84.75 249 VAL A O 1
ATOM 1936 N N . VAL A 1 250 ? -5.640 8.994 7.934 1.00 82.31 250 VAL A N 1
ATOM 1937 C CA . VAL A 1 250 ? -6.954 8.687 8.526 1.00 82.31 250 VAL A CA 1
ATOM 1938 C C . VAL A 1 250 ? -7.374 7.241 8.248 1.00 82.31 250 VAL A C 1
ATOM 1940 O O . VAL A 1 250 ? -7.830 6.544 9.149 1.00 82.31 250 VAL A O 1
ATOM 1943 N N . GLY A 1 251 ? -7.169 6.753 7.024 1.00 79.44 251 GLY A N 1
ATOM 1944 C CA . GLY A 1 251 ? -7.451 5.367 6.657 1.00 79.44 251 GLY A CA 1
ATOM 1945 C C . GLY A 1 251 ? -6.553 4.361 7.378 1.00 79.44 251 GLY A C 1
ATOM 1946 O O . GLY A 1 251 ? -7.009 3.268 7.704 1.00 79.44 251 GLY A O 1
ATOM 1947 N N . ARG A 1 252 ? -5.299 4.729 7.665 1.00 82.31 252 ARG A N 1
ATOM 1948 C CA . ARG A 1 252 ? -4.359 3.876 8.404 1.00 82.31 252 ARG A CA 1
ATOM 1949 C C . ARG A 1 252 ? -4.730 3.795 9.887 1.00 82.31 252 ARG A C 1
ATOM 1951 O O . ARG A 1 252 ? -4.789 2.694 10.416 1.00 82.31 252 ARG A O 1
ATOM 1958 N N . GLU A 1 253 ? -5.115 4.914 10.495 1.00 83.19 253 GLU A N 1
ATOM 1959 C CA . GLU A 1 253 ? -5.629 4.958 11.874 1.00 83.19 253 GLU A CA 1
ATOM 1960 C C . GLU A 1 253 ? -6.942 4.171 12.028 1.00 83.19 253 GLU A C 1
ATOM 1962 O O . GLU A 1 253 ? -7.114 3.399 12.970 1.00 83.19 253 GLU A O 1
ATOM 1967 N N . LEU A 1 254 ? -7.864 4.296 11.064 1.00 81.94 254 LEU A N 1
ATOM 1968 C CA . LEU A 1 254 ? -9.100 3.504 11.030 1.00 81.94 254 LEU A CA 1
ATOM 1969 C C . LEU A 1 254 ? -8.821 2.005 10.880 1.00 81.94 254 LEU A C 1
ATOM 1971 O O . LEU A 1 254 ? -9.491 1.194 11.519 1.00 81.94 254 LEU A O 1
ATOM 1975 N N . ALA A 1 255 ? -7.842 1.632 10.053 1.00 79.56 255 ALA A N 1
ATOM 1976 C CA . ALA A 1 255 ? -7.447 0.240 9.878 1.00 79.56 255 ALA A CA 1
ATOM 1977 C C . ALA A 1 255 ? -6.834 -0.335 11.162 1.00 79.56 255 ALA A C 1
ATOM 1979 O O . ALA A 1 255 ? -7.229 -1.423 11.580 1.00 79.56 255 ALA A O 1
ATOM 1980 N N . ASP A 1 256 ? -5.941 0.400 11.824 1.00 83.06 256 ASP A N 1
ATOM 1981 C CA . ASP A 1 256 ? -5.334 -0.039 13.082 1.00 83.06 256 ASP A CA 1
ATOM 1982 C C . ASP A 1 256 ? -6.383 -0.145 14.202 1.00 83.06 256 ASP A C 1
ATOM 1984 O O . ASP A 1 256 ? -6.431 -1.156 14.913 1.00 83.06 256 ASP A O 1
ATOM 1988 N N . ALA A 1 257 ? -7.311 0.814 14.291 1.00 80.12 257 ALA A N 1
ATOM 1989 C CA . ALA A 1 257 ? -8.440 0.758 15.221 1.00 80.12 257 ALA A CA 1
ATOM 1990 C C . ALA A 1 257 ? -9.355 -0.452 14.956 1.00 80.12 257 ALA A C 1
ATOM 1992 O O . ALA A 1 257 ? -9.740 -1.161 15.890 1.00 80.12 257 ALA A O 1
ATOM 1993 N N . LEU A 1 258 ? -9.660 -0.742 13.686 1.00 86.38 258 LEU A N 1
ATOM 1994 C CA . LEU A 1 258 ? -10.443 -1.915 13.291 1.00 86.38 258 LEU A CA 1
ATOM 1995 C C . LEU A 1 258 ? -9.717 -3.224 13.602 1.00 86.38 258 LEU A C 1
ATOM 1997 O O . LEU A 1 258 ? -10.346 -4.168 14.076 1.00 86.38 258 LEU A O 1
ATOM 2001 N N . VAL A 1 259 ? -8.402 -3.294 13.390 1.00 88.44 259 VAL A N 1
ATOM 2002 C CA . VAL A 1 259 ? -7.599 -4.484 13.707 1.00 88.44 259 VAL A CA 1
ATOM 2003 C C . VAL A 1 259 ? -7.587 -4.742 15.209 1.00 88.44 259 VAL A C 1
ATOM 2005 O O . VAL A 1 259 ? -7.746 -5.892 15.627 1.00 88.44 259 VAL A O 1
ATOM 2008 N N . VAL A 1 260 ? -7.435 -3.703 16.034 1.00 82.56 260 VAL A N 1
ATOM 2009 C CA . VAL A 1 260 ? -7.505 -3.834 17.497 1.00 82.56 260 VAL A CA 1
ATOM 2010 C C . VAL A 1 260 ? -8.903 -4.275 17.926 1.00 82.56 260 VAL A C 1
ATOM 2012 O O . VAL A 1 260 ? -9.023 -5.250 18.671 1.00 82.56 260 VAL A O 1
ATOM 2015 N N . ALA A 1 261 ? -9.957 -3.648 17.396 1.00 81.69 261 ALA A N 1
ATOM 2016 C CA . ALA A 1 261 ? -11.340 -4.029 17.678 1.00 81.69 261 ALA A CA 1
ATOM 2017 C C . ALA A 1 261 ? -11.628 -5.488 17.282 1.00 81.69 261 ALA A C 1
ATOM 2019 O O . ALA A 1 261 ? -12.217 -6.239 18.059 1.00 81.69 261 ALA A O 1
ATOM 2020 N N . TRP A 1 262 ? -11.138 -5.930 16.122 1.00 77.81 262 TRP A N 1
ATOM 2021 C CA . TRP A 1 262 ? -11.283 -7.307 15.649 1.00 77.81 262 TRP A CA 1
ATOM 2022 C C . TRP A 1 262 ? -10.527 -8.305 16.527 1.00 77.81 262 TRP A C 1
ATOM 2024 O O . TRP A 1 262 ? -11.006 -9.407 16.810 1.00 77.81 262 TRP A O 1
ATOM 2034 N N . ARG A 1 263 ? -9.345 -7.915 17.012 1.00 84.25 263 ARG A N 1
ATOM 2035 C CA . ARG A 1 263 ? -8.537 -8.739 17.915 1.00 84.25 263 ARG A CA 1
ATOM 2036 C C . ARG A 1 263 ? -9.225 -8.890 19.274 1.00 84.25 263 ARG A C 1
ATOM 2038 O O . ARG A 1 263 ? -9.292 -10.004 19.795 1.00 84.25 263 ARG A O 1
ATOM 2045 N N . VAL A 1 264 ? -9.803 -7.810 19.806 1.00 82.94 264 VAL A N 1
ATOM 2046 C CA . VAL A 1 264 ? -10.614 -7.827 21.036 1.00 82.94 264 VAL A CA 1
ATOM 2047 C C . VAL A 1 264 ? -11.871 -8.674 20.846 1.00 82.94 264 VAL A C 1
ATOM 2049 O O . VAL A 1 264 ? -12.133 -9.551 21.669 1.00 82.94 264 VAL A O 1
ATOM 2052 N N . ALA A 1 265 ? -12.589 -8.505 19.733 1.00 80.69 265 ALA A N 1
ATOM 2053 C CA . ALA A 1 265 ? -13.739 -9.337 19.394 1.00 80.69 265 ALA A CA 1
ATOM 2054 C C . ALA A 1 265 ? -13.356 -10.825 19.366 1.00 80.69 265 ALA A C 1
ATOM 2056 O O . ALA A 1 265 ? -14.013 -11.640 20.008 1.00 80.69 265 ALA A O 1
ATOM 2057 N N . GLY A 1 266 ? -12.223 -11.177 18.749 1.00 79.62 266 GLY A N 1
ATOM 2058 C CA . GLY A 1 266 ? -11.699 -12.544 18.739 1.00 79.62 266 GLY A CA 1
ATOM 2059 C C . GLY A 1 266 ? -11.399 -13.110 20.135 1.00 79.62 266 GLY A C 1
ATOM 2060 O O . GLY A 1 266 ? -11.692 -14.282 20.399 1.00 79.62 266 GLY A O 1
ATOM 2061 N N . TYR A 1 267 ? -10.861 -12.304 21.056 1.00 85.19 267 TYR A N 1
ATOM 2062 C CA . TYR A 1 267 ? -10.663 -12.724 22.449 1.00 85.19 267 TYR A CA 1
ATOM 2063 C C . TYR A 1 267 ? -11.990 -12.944 23.178 1.00 85.19 267 TYR A C 1
ATOM 2065 O O . TYR A 1 267 ? -12.141 -13.961 23.864 1.00 85.19 267 TYR A O 1
ATOM 2073 N N . VAL A 1 268 ? -12.962 -12.049 22.982 1.00 82.62 268 VAL A N 1
ATOM 2074 C CA . VAL A 1 268 ? -14.298 -12.150 23.582 1.00 82.62 268 VAL A CA 1
ATOM 2075 C C . VAL A 1 268 ? -15.031 -13.383 23.052 1.00 82.62 268 VAL A C 1
ATOM 2077 O O . VAL A 1 268 ? -15.494 -14.197 23.849 1.00 82.62 268 VAL A O 1
ATOM 2080 N N . THR A 1 269 ? -15.048 -13.624 21.739 1.00 79.31 269 THR A N 1
ATOM 2081 C CA . THR A 1 269 ? -15.688 -14.813 21.150 1.00 79.31 269 THR A CA 1
ATOM 2082 C C . THR A 1 269 ? -15.046 -16.109 21.646 1.00 79.31 269 THR A C 1
ATOM 2084 O O . THR A 1 269 ? -15.746 -17.080 21.931 1.00 79.31 269 THR A O 1
ATOM 2087 N N . ARG A 1 270 ? -13.717 -16.145 21.830 1.00 83.94 270 ARG A N 1
ATOM 2088 C CA . ARG A 1 270 ? -13.025 -17.319 22.399 1.00 83.94 270 ARG A CA 1
ATOM 2089 C C . ARG A 1 270 ? -13.291 -17.499 23.892 1.00 83.94 270 ARG A C 1
ATOM 2091 O O . ARG A 1 270 ? -13.309 -18.635 24.370 1.00 83.94 270 ARG A O 1
ATOM 2098 N N . ALA A 1 271 ? -13.458 -16.416 24.646 1.00 83.56 271 ALA A N 1
ATOM 2099 C CA . ALA A 1 271 ? -13.839 -16.478 26.054 1.00 83.56 271 ALA A CA 1
ATOM 2100 C C . ALA A 1 271 ? -15.272 -17.007 26.201 1.00 83.56 271 ALA A C 1
ATOM 2102 O O . ALA A 1 271 ? -15.491 -17.981 26.924 1.00 83.56 271 ALA A O 1
ATOM 2103 N N . VAL A 1 272 ? -16.207 -16.456 25.425 1.00 85.50 272 VAL A N 1
ATOM 2104 C CA . VAL A 1 272 ? -17.606 -16.897 25.368 1.00 85.50 272 VAL A CA 1
ATOM 2105 C C . VAL A 1 272 ? -17.694 -18.347 24.903 1.00 85.50 272 VAL A C 1
ATOM 2107 O O . VAL A 1 272 ? -18.332 -19.155 25.566 1.00 85.50 272 VAL A O 1
ATOM 2110 N N . GLY A 1 273 ? -16.978 -18.736 23.846 1.00 81.62 273 GLY A N 1
ATOM 2111 C CA . GLY A 1 273 ? -16.953 -20.119 23.365 1.00 81.62 273 GLY A CA 1
ATOM 2112 C C . GLY A 1 273 ? -16.403 -21.108 24.399 1.00 81.62 273 GLY A C 1
ATOM 2113 O O . GLY A 1 273 ? -16.929 -22.212 24.546 1.00 81.62 273 GLY A O 1
ATOM 2114 N N . ARG A 1 274 ? -15.384 -20.720 25.180 1.00 86.38 274 ARG A N 1
ATOM 2115 C CA . ARG A 1 274 ? -14.876 -21.546 26.292 1.00 86.38 274 ARG A CA 1
ATOM 2116 C C . ARG A 1 274 ? -15.878 -21.650 27.439 1.00 86.38 274 ARG A C 1
ATOM 2118 O O . ARG A 1 274 ? -16.023 -22.739 27.997 1.00 86.38 274 ARG A O 1
ATOM 2125 N N . ALA A 1 275 ? -16.563 -20.558 27.769 1.00 83.31 275 ALA A N 1
ATOM 2126 C CA . ALA A 1 275 ? -17.624 -20.553 28.768 1.00 83.31 275 ALA A CA 1
ATOM 2127 C C . ALA A 1 275 ? -18.791 -21.448 28.329 1.00 83.31 275 ALA A C 1
ATOM 2129 O O . ALA A 1 275 ? -19.177 -22.343 29.076 1.00 83.31 275 ALA A O 1
ATOM 2130 N N . LEU A 1 276 ? -19.258 -21.309 27.084 1.00 84.88 276 LEU A N 1
ATOM 2131 C CA . LEU A 1 276 ? -20.326 -22.126 26.506 1.00 84.88 276 LEU A CA 1
ATOM 2132 C C . LEU A 1 276 ? -19.944 -23.608 26.465 1.00 84.88 276 LEU A C 1
ATOM 2134 O O . LEU A 1 276 ? -20.728 -24.462 26.863 1.00 84.88 276 LEU A O 1
ATOM 2138 N N . LYS A 1 277 ? -18.709 -23.927 26.058 1.00 87.00 277 LYS A N 1
ATOM 2139 C CA . LYS A 1 277 ? -18.197 -25.304 26.056 1.00 87.00 277 LYS A CA 1
ATOM 2140 C C . LYS A 1 277 ? -18.160 -25.896 27.463 1.00 87.00 277 LYS A C 1
ATOM 2142 O O . LYS A 1 277 ? -18.507 -27.062 27.636 1.00 87.00 277 LYS A O 1
ATOM 2147 N N . ARG A 1 278 ? -17.737 -25.126 28.473 1.00 83.81 278 ARG A N 1
ATOM 2148 C CA . ARG A 1 278 ? -17.764 -25.568 29.878 1.00 83.81 278 ARG A CA 1
ATOM 2149 C C . ARG A 1 278 ? -19.191 -25.763 30.371 1.00 83.81 278 ARG A C 1
ATOM 2151 O O . ARG A 1 278 ? -19.455 -26.781 31.003 1.00 83.81 278 ARG A O 1
ATOM 2158 N N . LEU A 1 279 ? -20.091 -24.844 30.034 1.00 85.69 279 LEU A N 1
ATOM 2159 C CA . LEU A 1 279 ? -21.498 -24.919 30.401 1.00 85.69 279 LEU A CA 1
ATOM 2160 C C . LEU A 1 279 ? -22.149 -26.160 29.785 1.00 85.69 279 LEU A C 1
ATOM 2162 O O . LEU A 1 279 ? -22.683 -26.976 30.521 1.00 85.69 279 LEU A O 1
ATOM 2166 N N . ALA A 1 280 ? -21.991 -26.383 28.479 1.00 83.50 280 ALA A N 1
ATOM 2167 C CA . ALA A 1 280 ? -22.488 -27.574 27.790 1.00 83.50 280 ALA A CA 1
ATOM 2168 C C . ALA A 1 280 ? -21.903 -28.871 28.375 1.00 83.50 280 ALA A C 1
ATOM 2170 O O . ALA A 1 280 ? -22.608 -29.865 28.558 1.00 83.50 280 ALA A O 1
ATOM 2171 N N . ARG A 1 281 ? -20.611 -28.868 28.729 1.00 82.56 281 ARG A N 1
ATOM 2172 C CA . ARG A 1 281 ? -19.960 -30.037 29.331 1.00 82.56 281 ARG A CA 1
ATOM 2173 C C . ARG A 1 281 ? -20.453 -30.310 30.751 1.00 82.56 281 ARG A C 1
ATOM 2175 O O . ARG A 1 281 ? -20.552 -31.475 31.111 1.00 82.56 281 ARG A O 1
ATOM 2182 N N . ASN A 1 282 ? -20.775 -29.285 31.538 1.00 86.94 282 ASN A N 1
ATOM 2183 C CA . ASN A 1 282 ? -21.334 -29.465 32.879 1.00 86.94 282 ASN A CA 1
ATOM 2184 C C . ASN A 1 282 ? -22.835 -29.793 32.857 1.00 86.94 282 ASN A C 1
ATOM 2186 O O . ASN A 1 282 ? -23.237 -30.686 33.593 1.00 86.94 282 ASN A O 1
ATOM 2190 N N . LEU A 1 283 ? -23.640 -29.124 32.022 1.00 78.88 283 LEU A N 1
ATOM 2191 C CA . LEU A 1 283 ? -25.096 -29.317 31.965 1.00 78.88 283 LEU A CA 1
ATOM 2192 C C . LEU A 1 283 ? -25.507 -30.608 31.262 1.00 78.88 283 LEU A C 1
ATOM 2194 O O . LEU A 1 283 ? -26.495 -31.212 31.653 1.00 78.88 283 LEU A O 1
ATOM 2198 N N . ILE A 1 284 ? -24.792 -31.004 30.206 1.00 78.44 284 ILE A N 1
ATOM 2199 C CA . ILE A 1 284 ? -25.192 -32.133 29.354 1.00 78.44 284 ILE A CA 1
ATOM 2200 C C . ILE A 1 284 ? -24.120 -33.216 29.402 1.00 78.44 284 ILE A C 1
ATOM 2202 O O . ILE A 1 284 ? -24.404 -34.368 29.710 1.00 78.44 284 ILE A O 1
ATOM 2206 N N . GLY A 1 285 ? -22.860 -32.847 29.158 1.00 78.50 285 GLY A N 1
ATOM 2207 C CA . GLY A 1 285 ? -21.775 -33.819 29.012 1.00 78.50 285 GLY A CA 1
ATOM 2208 C C . GLY A 1 285 ? -21.538 -34.684 30.254 1.00 78.50 285 GLY A C 1
ATOM 2209 O O . GLY A 1 285 ? -21.434 -35.900 30.138 1.00 78.50 285 GLY A O 1
ATOM 2210 N N . ARG A 1 286 ? -21.455 -34.081 31.445 1.00 78.00 286 ARG A N 1
ATOM 2211 C CA . ARG A 1 286 ? -21.252 -34.795 32.717 1.00 78.00 286 ARG A CA 1
ATOM 2212 C C . ARG A 1 286 ? -22.445 -35.664 33.113 1.00 78.00 286 ARG A C 1
ATOM 2214 O O . ARG A 1 286 ? -22.189 -36.828 33.411 1.00 78.00 286 ARG A O 1
ATOM 2221 N N . PRO A 1 287 ? -23.700 -35.180 33.100 1.00 73.06 287 PRO A N 1
ATOM 2222 C CA . PRO A 1 287 ? -24.834 -36.035 33.435 1.00 73.06 287 PRO A CA 1
ATOM 2223 C C . PRO A 1 287 ? -25.034 -37.159 32.417 1.00 73.06 287 PRO A C 1
ATOM 2225 O O . PRO A 1 287 ? -25.255 -38.291 32.828 1.00 73.06 287 PRO A O 1
ATOM 2228 N N . VAL A 1 288 ? -24.851 -36.909 31.115 1.00 77.56 288 VAL A N 1
ATOM 2229 C CA . VAL A 1 288 ? -24.926 -37.969 30.093 1.00 77.56 288 VAL A CA 1
ATOM 2230 C C . VAL A 1 288 ? -23.786 -38.976 30.247 1.00 77.56 288 VAL A C 1
ATOM 2232 O O . VAL A 1 288 ? -24.020 -40.176 30.165 1.00 77.56 288 VAL A O 1
ATOM 2235 N N . ALA A 1 289 ? -22.556 -38.527 30.516 1.00 76.94 289 ALA A N 1
ATOM 2236 C CA . ALA A 1 289 ? -21.431 -39.435 30.744 1.00 76.94 289 ALA A CA 1
ATOM 2237 C C . ALA A 1 289 ? -21.602 -40.260 32.025 1.00 76.94 289 ALA A C 1
ATOM 2239 O O . ALA A 1 289 ? -21.233 -41.433 32.044 1.00 76.94 289 ALA A O 1
ATOM 2240 N N . TRP A 1 290 ? -22.164 -39.667 33.081 1.00 85.94 290 TRP A N 1
ATOM 2241 C CA . TRP A 1 290 ? -22.520 -40.386 34.300 1.00 85.94 290 TRP A CA 1
ATOM 2242 C C . TRP A 1 290 ? -23.639 -41.391 34.031 1.00 85.94 290 TRP A C 1
ATOM 2244 O O . TRP A 1 290 ? -23.481 -42.549 34.382 1.00 85.94 290 TRP A O 1
ATOM 2254 N N . PHE A 1 291 ? -24.706 -41.008 33.329 1.00 80.56 291 PHE A N 1
ATOM 2255 C CA . PHE A 1 291 ? -25.803 -41.911 32.972 1.00 80.56 291 PHE A CA 1
ATOM 2256 C C . PHE A 1 291 ? -25.319 -43.072 32.094 1.00 80.56 291 PHE A C 1
ATOM 2258 O O . PHE A 1 291 ? -25.618 -44.232 32.361 1.00 80.56 291 PHE A O 1
ATOM 2265 N N . TYR A 1 292 ? -24.481 -42.791 31.096 1.00 75.06 292 TYR A N 1
ATOM 2266 C CA . TYR A 1 292 ? -23.877 -43.825 30.264 1.00 75.06 292 TYR A CA 1
ATOM 2267 C C . TYR A 1 292 ? -23.006 -44.777 31.098 1.00 75.06 292 TYR A C 1
ATOM 2269 O O . TYR A 1 292 ? -23.132 -45.995 30.988 1.00 75.06 292 TYR A O 1
ATOM 2277 N N . ARG A 1 293 ? -22.152 -44.243 31.983 1.00 76.06 293 ARG A N 1
ATOM 2278 C CA . ARG A 1 293 ? -21.276 -45.064 32.832 1.00 76.06 293 ARG A CA 1
ATOM 2279 C C . ARG A 1 293 ? -22.046 -45.869 33.877 1.00 76.06 293 ARG A C 1
ATOM 2281 O O . ARG A 1 293 ? -21.818 -47.066 33.988 1.00 76.06 293 ARG A O 1
ATOM 2288 N N . SER A 1 294 ? -22.965 -45.236 34.589 1.00 75.75 294 SER A N 1
ATOM 2289 C CA . SER A 1 294 ? -23.688 -45.821 35.717 1.00 75.75 294 SER A CA 1
ATOM 2290 C C . SER A 1 294 ? -24.888 -46.670 35.310 1.00 75.75 294 SER A C 1
ATOM 2292 O O . SER A 1 294 ? -25.286 -47.528 36.086 1.00 75.75 294 SER A O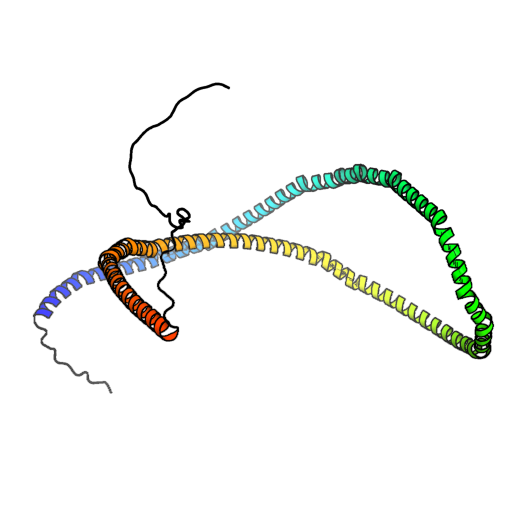 1
ATOM 2294 N N . VAL A 1 295 ? -25.471 -46.453 34.126 1.00 76.00 295 VAL A N 1
ATOM 2295 C CA . VAL A 1 295 ? -26.684 -47.163 33.684 1.00 76.00 295 VAL A CA 1
ATOM 2296 C C . VAL A 1 295 ? -26.413 -47.977 32.424 1.00 76.00 295 VAL A C 1
ATOM 2298 O O . VAL A 1 295 ? -26.583 -49.192 32.438 1.00 76.00 295 VAL A O 1
ATOM 2301 N N . CYS A 1 296 ? -25.915 -47.361 31.348 1.00 72.94 296 CYS A N 1
ATOM 2302 C CA . CYS A 1 296 ? -25.725 -48.087 30.085 1.00 72.94 296 CYS A CA 1
ATOM 2303 C C . CYS A 1 296 ? -24.602 -49.131 30.148 1.00 72.94 296 CYS A C 1
ATOM 2305 O O . CYS A 1 296 ? -24.726 -50.181 29.528 1.00 72.94 296 CYS A O 1
ATOM 2307 N N . THR A 1 297 ? -23.523 -48.884 30.895 1.00 74.06 297 THR A N 1
ATOM 2308 C CA . THR A 1 297 ? -22.419 -49.854 31.036 1.00 74.06 297 THR A CA 1
ATOM 2309 C C . THR A 1 297 ? -22.841 -51.114 31.802 1.00 74.06 297 THR A C 1
ATOM 2311 O O . THR A 1 297 ? -22.666 -52.201 31.251 1.00 74.06 297 THR A O 1
ATOM 2314 N N . PRO A 1 298 ? -23.439 -51.039 33.012 1.00 75.00 298 PRO A N 1
ATOM 2315 C CA . PRO A 1 298 ? -23.888 -52.243 33.713 1.00 75.00 298 PRO A CA 1
ATOM 2316 C C . PRO A 1 298 ? -25.038 -52.945 32.989 1.00 75.00 298 PRO A C 1
ATOM 2318 O O . PRO A 1 298 ? -25.022 -54.169 32.893 1.00 75.00 298 PRO A O 1
ATOM 2321 N N . VAL A 1 299 ? -25.980 -52.206 32.393 1.00 70.75 299 VAL A N 1
ATOM 2322 C CA . VAL A 1 299 ? -27.039 -52.811 31.565 1.00 70.75 299 VAL A CA 1
ATOM 2323 C C . VAL A 1 299 ? -26.446 -53.471 30.319 1.00 70.75 299 VAL A C 1
ATOM 2325 O O . VAL A 1 299 ? -26.851 -54.569 29.956 1.00 70.75 299 VAL A O 1
ATOM 2328 N N . GLY A 1 300 ? -25.433 -52.867 29.698 1.00 72.75 300 GLY A N 1
ATOM 2329 C CA . GLY A 1 300 ? -24.710 -53.450 28.570 1.00 72.75 300 GLY A CA 1
ATOM 2330 C C . GLY A 1 300 ? -23.989 -54.746 28.940 1.00 72.75 300 GLY A C 1
ATOM 2331 O O . GLY A 1 300 ? -24.036 -55.706 28.172 1.00 72.75 300 GLY A O 1
ATOM 2332 N N . HIS A 1 301 ? -23.381 -54.809 30.128 1.00 78.06 301 HIS A N 1
ATOM 2333 C CA . HIS A 1 301 ? -22.796 -56.042 30.658 1.00 78.06 301 HIS A CA 1
ATOM 2334 C C . HIS A 1 301 ? -23.865 -57.100 30.942 1.00 78.06 301 HIS A C 1
ATOM 2336 O O . HIS A 1 301 ? -23.721 -58.230 30.488 1.00 78.06 301 HIS A O 1
ATOM 2342 N N . LEU A 1 302 ? -24.981 -56.730 31.573 1.00 72.19 302 LEU A N 1
ATOM 2343 C CA . LEU A 1 302 ? -26.085 -57.652 31.848 1.00 72.19 302 LEU A CA 1
ATOM 2344 C C . LEU A 1 302 ? -26.721 -58.197 30.565 1.00 72.19 302 LEU A C 1
ATOM 2346 O O . LEU A 1 302 ? -26.914 -59.399 30.447 1.00 72.19 302 LEU A O 1
ATOM 2350 N N . VAL A 1 303 ? -26.982 -57.358 29.563 1.00 72.50 303 VAL A N 1
ATOM 2351 C CA . VAL A 1 303 ? -27.522 -57.801 28.266 1.00 72.50 303 VAL A CA 1
ATOM 2352 C C . VAL A 1 303 ? -26.510 -58.686 27.531 1.00 72.50 303 VAL A C 1
ATOM 2354 O O . VAL A 1 303 ? -26.870 -59.709 26.941 1.00 72.50 303 VAL A O 1
ATOM 2357 N N . ARG A 1 304 ? -25.219 -58.343 27.591 1.00 71.56 304 ARG A N 1
ATOM 2358 C CA . ARG A 1 304 ? -24.163 -59.137 26.954 1.00 71.56 304 ARG A CA 1
ATOM 2359 C C . ARG A 1 304 ? -23.978 -60.500 27.620 1.00 71.56 304 ARG A C 1
ATOM 2361 O O . ARG A 1 304 ? -23.792 -61.491 26.911 1.00 71.56 304 ARG A O 1
ATOM 2368 N N . ASP A 1 305 ? -24.052 -60.567 28.942 1.00 71.88 305 ASP A N 1
ATOM 2369 C CA . ASP A 1 305 ? -23.808 -61.800 29.686 1.00 71.88 305 ASP A CA 1
ATOM 2370 C C . ASP A 1 305 ? -25.068 -62.667 29.841 1.00 71.88 305 ASP A C 1
ATOM 2372 O O . ASP A 1 305 ? -24.959 -63.888 29.735 1.00 71.88 305 ASP A O 1
ATOM 2376 N N . ALA A 1 306 ? -26.257 -62.075 29.985 1.00 70.12 306 ALA A N 1
ATOM 2377 C CA . ALA A 1 306 ? -27.516 -62.806 30.161 1.00 70.12 306 ALA A CA 1
ATOM 2378 C C . ALA A 1 306 ? -28.214 -63.178 28.845 1.00 70.12 306 ALA A C 1
ATOM 2380 O O . ALA A 1 306 ? -28.912 -64.185 28.803 1.00 70.12 306 ALA A O 1
ATOM 2381 N N . VAL A 1 307 ? -28.036 -62.404 27.767 1.00 70.62 307 VAL A N 1
ATOM 2382 C CA . VAL A 1 307 ? -28.743 -62.644 26.492 1.00 70.62 307 VAL A CA 1
ATOM 2383 C C . VAL A 1 307 ? -27.774 -63.076 25.401 1.00 70.62 307 VAL A C 1
ATOM 2385 O O . VAL A 1 307 ? -27.966 -64.108 24.756 1.00 70.62 307 VAL A O 1
ATOM 2388 N N . TRP A 1 308 ? -26.683 -62.329 25.209 1.00 61.44 308 TRP A N 1
ATOM 2389 C CA . TRP A 1 308 ? -25.806 -62.561 24.059 1.00 61.44 308 TRP A CA 1
ATOM 2390 C C . TRP A 1 308 ? -24.921 -63.805 24.203 1.00 61.44 308 TRP A C 1
ATOM 2392 O O . TRP A 1 308 ? -24.726 -64.544 23.237 1.00 61.44 308 TRP A O 1
ATOM 2402 N N . ARG A 1 309 ? -24.395 -64.082 25.404 1.00 67.50 309 ARG A N 1
ATOM 2403 C CA . ARG A 1 309 ? -23.626 -65.311 25.673 1.00 67.50 309 ARG A CA 1
ATOM 2404 C C . ARG A 1 309 ? -24.442 -66.598 25.471 1.00 67.50 309 ARG A C 1
ATOM 2406 O O . ARG A 1 309 ? -23.927 -67.472 24.770 1.00 67.50 309 ARG A O 1
ATOM 2413 N N . PRO A 1 310 ? -25.654 -66.756 26.037 1.00 70.00 310 PRO A N 1
ATOM 2414 C CA . PRO A 1 310 ? -26.452 -67.961 25.812 1.00 70.00 310 PRO A CA 1
ATOM 2415 C C . PRO A 1 310 ? -26.944 -68.079 24.365 1.00 70.00 310 PRO A C 1
ATOM 2417 O O . PRO A 1 310 ? -26.808 -69.153 23.781 1.00 70.00 310 PRO A O 1
ATOM 2420 N N . ALA A 1 311 ? -27.377 -66.982 23.731 1.00 68.50 311 ALA A N 1
ATOM 2421 C CA . ALA A 1 311 ? -27.785 -67.001 22.323 1.00 68.50 311 ALA A CA 1
ATOM 2422 C C . ALA A 1 311 ? -26.634 -67.401 21.384 1.00 68.50 311 ALA A C 1
ATOM 2424 O O . ALA A 1 311 ? -26.817 -68.198 20.466 1.00 68.50 311 ALA A O 1
ATOM 2425 N N . ARG A 1 312 ? -25.412 -66.914 21.642 1.00 70.50 312 ARG A N 1
ATOM 2426 C CA . ARG A 1 312 ? -24.226 -67.294 20.862 1.00 70.50 312 ARG A CA 1
ATOM 2427 C C . ARG A 1 312 ? -23.859 -68.767 21.045 1.00 70.50 312 ARG A C 1
ATOM 2429 O O . ARG A 1 312 ? -23.424 -69.389 20.082 1.00 70.50 312 ARG A O 1
ATOM 2436 N N . LYS A 1 313 ? -24.013 -69.328 22.248 1.00 72.19 313 LYS A N 1
ATOM 2437 C CA . LYS A 1 313 ? -23.778 -70.763 22.484 1.00 72.19 313 LYS A CA 1
ATOM 2438 C C . LYS A 1 313 ? -24.798 -71.619 21.728 1.00 72.19 313 LYS A C 1
ATOM 2440 O O . LYS A 1 313 ? -24.380 -72.488 20.968 1.00 72.19 313 LYS A O 1
ATOM 2445 N N . ALA A 1 314 ? -26.084 -71.274 21.820 1.00 72.50 314 ALA A N 1
ATOM 2446 C CA . ALA A 1 314 ? -27.152 -71.951 21.083 1.00 72.50 314 ALA A CA 1
ATOM 2447 C C . ALA A 1 314 ? -26.963 -71.857 19.555 1.00 72.50 314 ALA A C 1
ATOM 2449 O O . ALA A 1 314 ? -27.117 -72.847 18.845 1.00 72.50 314 ALA A O 1
ATOM 2450 N N . ALA A 1 315 ? -26.544 -70.697 19.038 1.00 70.75 315 ALA A N 1
ATOM 2451 C CA . ALA A 1 315 ? -26.283 -70.508 17.610 1.00 70.75 315 ALA A CA 1
ATOM 2452 C C . ALA A 1 315 ? -25.080 -71.324 17.108 1.00 70.75 315 ALA A C 1
ATOM 2454 O O . ALA A 1 315 ? -25.102 -71.851 15.997 1.00 70.75 315 ALA A O 1
ATOM 2455 N N . VAL A 1 316 ? -24.024 -71.449 17.917 1.00 79.06 316 VAL A N 1
ATOM 2456 C CA . VAL A 1 316 ? -22.846 -72.253 17.559 1.00 79.06 316 VAL A CA 1
ATOM 2457 C C . VAL A 1 316 ? -23.169 -73.751 17.601 1.00 79.06 316 VAL A C 1
ATOM 2459 O O . VAL A 1 316 ? -22.684 -74.495 16.750 1.00 79.06 316 VAL A O 1
ATOM 2462 N N . GLU A 1 317 ? -24.004 -74.205 18.534 1.00 75.81 317 GLU A N 1
ATOM 2463 C CA . GLU A 1 317 ? -24.483 -75.594 18.583 1.00 75.81 317 GLU A CA 1
ATOM 2464 C C . GLU A 1 317 ? -25.402 -75.926 17.400 1.00 75.81 317 GLU A C 1
ATOM 2466 O O . GLU A 1 317 ? -25.167 -76.919 16.708 1.00 75.81 317 GLU A O 1
ATOM 2471 N N . ALA A 1 318 ? -26.351 -75.044 17.075 1.00 74.81 318 ALA A N 1
ATOM 2472 C CA . ALA A 1 318 ? -27.192 -75.176 15.886 1.00 74.81 318 ALA A CA 1
ATOM 2473 C C . ALA A 1 318 ? -26.357 -75.171 14.592 1.00 74.81 318 ALA A C 1
ATOM 2475 O O . ALA A 1 318 ? -26.566 -75.998 13.706 1.00 74.81 318 ALA A O 1
ATOM 2476 N N . GLY A 1 319 ? -25.347 -74.299 14.504 1.00 75.06 319 GLY A N 1
ATOM 2477 C CA . GLY A 1 319 ? -24.425 -74.249 13.370 1.00 75.06 319 GLY A CA 1
ATOM 2478 C C . GLY A 1 319 ? -23.621 -75.539 13.195 1.00 75.06 319 GLY A C 1
ATOM 2479 O O . GLY A 1 319 ? -23.426 -75.991 12.064 1.00 75.06 319 GLY A O 1
ATOM 2480 N N . ARG A 1 320 ? -23.195 -76.182 14.291 1.00 77.56 320 ARG A N 1
ATOM 2481 C CA . ARG A 1 320 ? -22.515 -77.487 14.234 1.00 77.56 320 ARG A CA 1
ATOM 2482 C C . ARG A 1 320 ? -23.456 -78.609 13.799 1.00 77.56 320 ARG A C 1
ATOM 2484 O O . ARG A 1 320 ? -23.046 -79.424 12.978 1.00 77.56 320 ARG A O 1
ATOM 2491 N N . ALA A 1 321 ? -24.703 -78.614 14.269 1.00 77.06 321 ALA A N 1
ATOM 2492 C CA . ALA A 1 321 ? -25.710 -79.591 13.849 1.00 77.06 321 ALA A CA 1
ATOM 2493 C C . ALA A 1 321 ? -26.048 -79.464 12.351 1.00 77.06 321 ALA A C 1
ATOM 2495 O O . ALA A 1 321 ? -26.046 -80.456 11.623 1.00 77.06 321 ALA A O 1
ATOM 2496 N N . VAL A 1 322 ? -26.240 -78.234 11.861 1.00 75.62 322 VAL A N 1
ATOM 2497 C CA . VAL A 1 322 ? -26.491 -77.961 10.436 1.00 75.62 322 VAL A CA 1
ATOM 2498 C C . VAL A 1 322 ? -25.276 -78.319 9.585 1.00 75.62 322 VAL A C 1
ATOM 2500 O O . VAL A 1 322 ? -25.429 -78.925 8.530 1.00 75.62 322 VAL A O 1
ATOM 2503 N N . SER A 1 323 ? -24.062 -78.006 10.046 1.00 75.25 323 SER A N 1
ATOM 2504 C CA . SER A 1 323 ? -22.832 -78.362 9.325 1.00 75.25 323 SER A CA 1
ATOM 2505 C C . SER A 1 323 ? -22.642 -79.876 9.234 1.00 75.25 323 SER A C 1
ATOM 2507 O O . SER A 1 323 ? -22.242 -80.371 8.182 1.00 75.25 323 SER A O 1
ATOM 2509 N N . ALA A 1 324 ? -22.973 -80.619 10.295 1.00 79.25 324 ALA A N 1
ATOM 2510 C CA . ALA A 1 324 ? -22.954 -82.080 10.284 1.00 79.25 324 ALA A CA 1
ATOM 2511 C C . ALA A 1 324 ? -23.990 -82.657 9.301 1.00 79.25 324 ALA A C 1
ATOM 2513 O O . ALA A 1 324 ? -23.659 -83.556 8.528 1.00 79.25 324 ALA A O 1
ATOM 2514 N N . ALA A 1 325 ? -25.200 -82.090 9.256 1.00 81.38 325 ALA A N 1
ATOM 2515 C CA . ALA A 1 325 ? -26.241 -82.481 8.301 1.00 81.38 325 ALA A CA 1
ATOM 2516 C C . ALA A 1 325 ? -25.880 -82.128 6.843 1.00 81.38 325 ALA A C 1
ATOM 2518 O O . ALA A 1 325 ? -26.160 -82.885 5.917 1.00 81.38 325 ALA A O 1
ATOM 2519 N N . LEU A 1 326 ? -25.209 -80.997 6.615 1.00 81.75 326 LEU A N 1
ATOM 2520 C CA . LEU A 1 326 ? -24.731 -80.619 5.283 1.00 81.75 326 LEU A CA 1
ATOM 2521 C C . LEU A 1 326 ? -23.554 -81.482 4.829 1.00 81.75 326 LEU A C 1
ATOM 2523 O O . LEU A 1 326 ? -23.434 -81.771 3.640 1.00 81.75 326 LEU A O 1
ATOM 2527 N N . ALA A 1 327 ? -22.681 -81.888 5.753 1.00 84.06 327 ALA A N 1
ATOM 2528 C CA . ALA A 1 327 ? -21.588 -82.804 5.461 1.00 84.06 327 ALA A CA 1
ATOM 2529 C C . ALA A 1 327 ? -22.118 -84.193 5.080 1.00 84.06 327 ALA A C 1
ATOM 2531 O O . ALA A 1 327 ? -21.646 -84.762 4.095 1.00 84.06 327 ALA A O 1
ATOM 2532 N N . SER A 1 328 ? -23.138 -84.701 5.783 1.00 80.12 328 SER A N 1
ATOM 2533 C CA . SER A 1 328 ? -23.783 -85.968 5.422 1.00 80.12 328 SER A CA 1
ATOM 2534 C C . SER A 1 328 ? -24.515 -85.870 4.080 1.00 80.12 328 SER A C 1
ATOM 2536 O O . SER A 1 328 ? -24.310 -86.726 3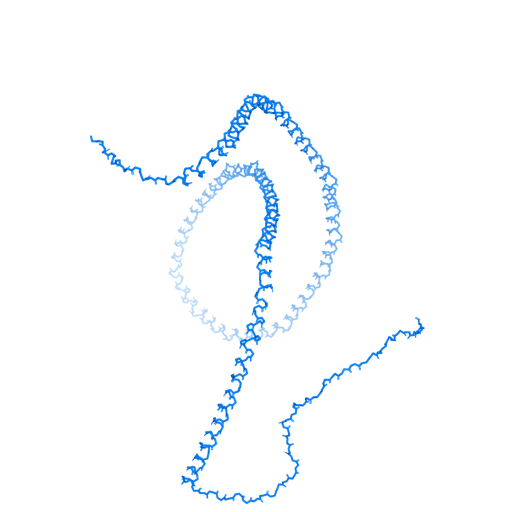.221 1.00 80.12 328 SER A O 1
ATOM 2538 N N . ALA A 1 329 ? -25.258 -84.787 3.827 1.00 81.62 329 ALA A N 1
ATOM 2539 C CA . ALA A 1 329 ? -25.911 -84.551 2.537 1.00 81.62 329 ALA A CA 1
ATOM 2540 C C . ALA A 1 329 ? -24.906 -84.382 1.380 1.00 81.62 329 ALA A C 1
ATOM 2542 O O . ALA A 1 329 ? -25.121 -84.854 0.266 1.00 81.62 329 ALA A O 1
ATOM 2543 N N . ARG A 1 330 ? -23.758 -83.737 1.620 1.00 79.00 330 ARG A N 1
ATOM 2544 C CA . ARG A 1 330 ? -22.684 -83.665 0.618 1.00 79.00 330 ARG A CA 1
ATOM 2545 C C . ARG A 1 330 ? -22.046 -85.020 0.368 1.00 79.00 330 ARG A C 1
ATOM 2547 O O . ARG A 1 330 ? -21.710 -85.304 -0.778 1.00 79.00 330 ARG A O 1
ATOM 2554 N N . ALA A 1 331 ? -21.877 -85.844 1.397 1.00 82.94 331 ALA A N 1
ATOM 2555 C CA . ALA A 1 331 ? -21.349 -87.192 1.239 1.00 82.94 331 ALA A CA 1
ATOM 2556 C C . ALA A 1 331 ? -22.298 -88.070 0.410 1.00 82.94 331 ALA A C 1
ATOM 2558 O O . ALA A 1 331 ? -21.821 -88.783 -0.474 1.00 82.94 331 ALA A O 1
ATOM 2559 N N . THR A 1 332 ? -23.618 -87.960 0.612 1.00 80.88 332 THR A N 1
ATOM 2560 C CA . THR A 1 332 ? -24.614 -88.692 -0.189 1.00 80.88 332 THR A CA 1
ATOM 2561 C C . THR A 1 332 ? -24.660 -88.202 -1.633 1.00 80.88 332 THR A C 1
ATOM 2563 O O . THR A 1 332 ? -24.639 -89.021 -2.546 1.00 80.88 332 THR A O 1
ATOM 2566 N N . VAL A 1 333 ? -24.608 -86.888 -1.877 1.00 82.69 333 VAL A N 1
ATOM 2567 C CA . VAL A 1 333 ? -24.535 -86.339 -3.245 1.00 82.69 333 VAL A CA 1
ATOM 2568 C C . VAL A 1 333 ? -23.218 -86.707 -3.929 1.00 82.69 333 VAL A C 1
ATOM 2570 O O . VAL A 1 333 ? -23.209 -87.042 -5.110 1.00 82.69 333 VAL A O 1
ATOM 2573 N N . ALA A 1 334 ? -22.093 -86.676 -3.212 1.00 79.19 334 ALA A N 1
ATOM 2574 C CA . ALA A 1 334 ? -20.801 -87.077 -3.760 1.00 79.19 334 ALA A CA 1
ATOM 2575 C C . ALA A 1 334 ? -20.750 -88.583 -4.060 1.00 79.19 334 ALA A C 1
ATOM 2577 O O . ALA A 1 334 ? -20.149 -88.979 -5.057 1.00 79.19 334 ALA A O 1
ATOM 2578 N N . ALA A 1 335 ? -21.378 -89.422 -3.230 1.00 78.81 335 ALA A N 1
ATOM 2579 C CA . ALA A 1 335 ? -21.562 -90.844 -3.508 1.00 78.81 335 ALA A CA 1
ATOM 2580 C C . ALA A 1 335 ? -22.439 -91.049 -4.751 1.00 78.81 335 ALA A C 1
ATOM 2582 O O . ALA A 1 335 ? -21.944 -91.593 -5.731 1.00 78.81 335 ALA A O 1
ATOM 2583 N N . ALA A 1 336 ? -23.643 -90.469 -4.785 1.00 78.50 336 ALA A N 1
ATOM 2584 C CA . ALA A 1 336 ? -24.563 -90.569 -5.919 1.00 78.50 336 ALA A CA 1
ATOM 2585 C C . ALA A 1 336 ? -23.950 -90.046 -7.227 1.00 78.50 336 ALA A C 1
ATOM 2587 O O . ALA A 1 336 ? -24.117 -90.645 -8.285 1.00 78.50 336 ALA A O 1
ATOM 2588 N N . ARG A 1 337 ? -23.171 -88.957 -7.166 1.00 76.88 337 ARG A N 1
ATOM 2589 C CA . ARG A 1 337 ? -22.439 -88.433 -8.324 1.00 76.88 337 ARG A CA 1
ATOM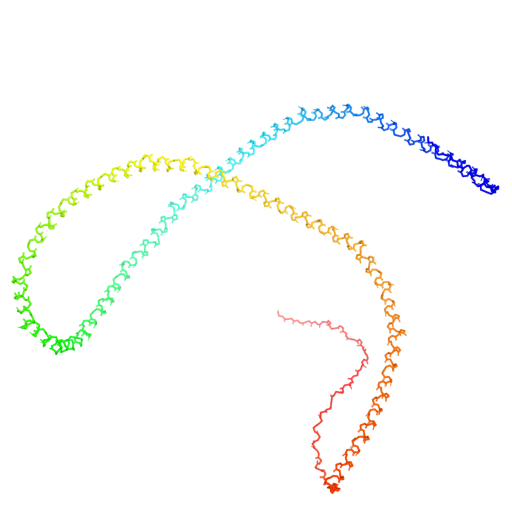 2590 C C . ARG A 1 337 ? -21.348 -89.393 -8.785 1.00 76.88 337 ARG A C 1
ATOM 2592 O O . ARG A 1 337 ? -21.184 -89.545 -9.989 1.00 76.88 337 ARG A O 1
ATOM 2599 N N . ARG A 1 338 ? -20.593 -90.010 -7.869 1.00 79.00 338 ARG A N 1
ATOM 2600 C CA . ARG A 1 338 ? -19.579 -91.021 -8.220 1.00 79.00 338 ARG A CA 1
ATOM 2601 C C . ARG A 1 338 ? -20.227 -92.263 -8.817 1.00 79.00 338 ARG A C 1
ATOM 2603 O O . ARG A 1 338 ? -19.704 -92.779 -9.794 1.00 79.00 338 ARG A O 1
ATOM 2610 N N . ASP A 1 339 ? -21.363 -92.695 -8.286 1.00 77.75 339 ASP A N 1
ATOM 2611 C CA . ASP A 1 339 ? -22.095 -93.861 -8.780 1.00 77.75 339 ASP A CA 1
ATOM 2612 C C . ASP A 1 339 ? -22.692 -93.591 -10.170 1.00 77.75 339 ASP A C 1
ATOM 2614 O O . ASP A 1 339 ? -22.512 -94.399 -11.077 1.00 77.75 339 ASP A O 1
ATOM 2618 N N . ALA A 1 340 ? -23.278 -92.408 -10.388 1.00 75.50 340 ALA A N 1
ATOM 2619 C CA . ALA A 1 340 ? -23.758 -91.971 -11.701 1.00 75.50 340 ALA A CA 1
ATOM 2620 C C . ALA A 1 340 ? -22.617 -91.805 -12.717 1.00 75.50 340 ALA A C 1
ATOM 2622 O O . ALA A 1 340 ? -22.748 -92.221 -13.865 1.00 75.50 340 ALA A O 1
ATOM 2623 N N . TRP A 1 341 ? -21.473 -91.247 -12.301 1.00 69.50 341 TRP A N 1
ATOM 2624 C CA . TRP A 1 341 ? -20.283 -91.165 -13.155 1.00 69.50 341 TRP A CA 1
ATOM 2625 C C . TRP A 1 341 ? -19.732 -92.550 -13.507 1.00 69.50 341 TRP A C 1
ATOM 2627 O O . TRP A 1 341 ? -19.363 -92.770 -14.657 1.00 69.50 341 TRP A O 1
ATOM 2637 N N . ARG A 1 342 ? -19.718 -93.497 -12.560 1.00 73.00 342 ARG A N 1
ATOM 2638 C CA . ARG A 1 342 ? -19.303 -94.885 -12.821 1.00 73.00 342 ARG A CA 1
ATOM 2639 C C . ARG A 1 342 ? -20.274 -95.617 -13.753 1.00 73.00 342 ARG A C 1
ATOM 2641 O O . ARG A 1 342 ? -19.816 -96.379 -14.597 1.00 73.00 342 ARG A O 1
ATOM 2648 N N . ALA A 1 343 ? -21.578 -95.365 -13.637 1.00 73.31 343 ALA A N 1
ATOM 2649 C CA . ALA A 1 343 ? -22.590 -95.948 -14.516 1.00 73.31 343 ALA A CA 1
ATOM 2650 C C . ALA A 1 343 ? -22.549 -95.368 -15.943 1.00 73.31 343 ALA A C 1
ATOM 2652 O O . ALA A 1 343 ? -22.744 -96.106 -16.903 1.00 73.31 343 ALA A O 1
ATOM 2653 N N . LEU A 1 344 ? -22.268 -94.067 -16.088 1.00 70.19 344 LEU A N 1
ATOM 2654 C CA . LEU A 1 344 ? -22.237 -93.383 -17.388 1.00 70.19 344 LEU A CA 1
ATOM 2655 C C . LEU A 1 344 ? -20.943 -93.607 -18.176 1.00 70.19 344 LEU A C 1
ATOM 2657 O O . LEU A 1 344 ? -20.986 -93.638 -19.401 1.00 70.19 344 LEU A O 1
ATOM 2661 N N . PHE A 1 345 ? -19.803 -93.746 -17.496 1.00 71.00 345 PHE A N 1
ATOM 2662 C CA . PHE A 1 345 ? -18.495 -93.816 -18.160 1.00 71.00 345 PHE A CA 1
ATOM 2663 C C . PHE A 1 345 ? -17.813 -95.183 -18.082 1.00 71.00 345 PHE A C 1
ATOM 2665 O O . PHE A 1 345 ? -16.701 -95.327 -18.583 1.00 71.00 345 PHE A O 1
ATOM 2672 N N . GLY A 1 346 ? -18.478 -96.192 -17.511 1.00 61.25 346 GLY A N 1
ATOM 2673 C CA . GLY A 1 346 ? -17.888 -97.510 -17.306 1.00 61.25 346 GLY A CA 1
ATOM 2674 C C . GLY A 1 346 ? -16.814 -97.479 -16.214 1.00 61.25 346 GLY A C 1
ATOM 2675 O O . GLY A 1 346 ? -15.995 -96.565 -16.116 1.00 61.25 346 GLY A O 1
ATOM 2676 N N . GLY A 1 347 ? -16.834 -98.482 -15.338 1.00 57.31 347 GLY A N 1
ATOM 2677 C CA . GLY A 1 347 ? -15.870 -98.608 -14.251 1.00 57.31 347 GLY A CA 1
ATOM 2678 C C . GLY A 1 347 ? -14.439 -98.714 -14.775 1.00 57.31 347 GLY A C 1
ATOM 2679 O O . GLY A 1 347 ? -14.027 -99.757 -15.276 1.00 57.31 347 GLY A O 1
ATOM 2680 N N . LEU A 1 348 ? -13.660 -97.648 -14.611 1.00 50.62 348 LEU A N 1
ATOM 2681 C CA . LEU A 1 348 ? -12.209 -97.734 -14.693 1.00 50.62 348 LEU A CA 1
ATOM 2682 C C . LEU A 1 348 ? -11.711 -98.395 -13.402 1.00 50.62 348 LEU A C 1
ATOM 2684 O O . LEU A 1 348 ? -11.873 -97.833 -12.322 1.00 50.62 348 LEU A O 1
ATOM 2688 N N . ARG A 1 349 ? -11.206 -99.624 -13.579 1.00 54.69 349 ARG A N 1
ATOM 2689 C CA . ARG A 1 349 ? -10.390 -100.487 -12.702 1.00 54.69 349 ARG A CA 1
ATOM 2690 C C . ARG A 1 349 ? -10.054 -99.952 -11.303 1.00 54.69 349 ARG A C 1
ATOM 2692 O O . ARG A 1 349 ? -9.547 -98.844 -11.147 1.00 54.69 349 ARG A O 1
ATOM 2699 N N . GLU A 1 350 ? -10.236 -100.826 -10.311 1.00 58.50 350 GLU A N 1
ATOM 2700 C CA . GLU A 1 350 ? -9.657 -100.698 -8.971 1.00 58.50 350 GLU A CA 1
ATOM 2701 C C . GLU A 1 350 ? -8.188 -100.241 -9.047 1.00 58.50 350 GLU A C 1
ATOM 2703 O O . GLU A 1 350 ? -7.415 -100.808 -9.825 1.00 58.50 350 GLU A O 1
ATOM 2708 N N . PRO A 1 351 ? -7.782 -99.216 -8.278 1.00 56.19 351 PRO A N 1
ATOM 2709 C CA . PRO A 1 351 ? -6.384 -98.832 -8.192 1.00 56.19 351 PRO A CA 1
ATOM 2710 C C . PRO A 1 351 ? -5.603 -99.926 -7.457 1.00 56.19 351 PRO A C 1
ATOM 2712 O O . PRO A 1 351 ? -5.659 -100.047 -6.234 1.00 56.19 351 PRO A O 1
ATOM 2715 N N . GLU A 1 352 ? -4.871 -100.715 -8.236 1.00 54.09 352 GLU A N 1
ATOM 2716 C CA . GLU A 1 352 ? -3.810 -101.606 -7.778 1.00 54.09 352 GLU A CA 1
ATOM 2717 C C . GLU A 1 352 ? -2.781 -100.795 -6.953 1.00 54.09 352 GLU A C 1
ATOM 2719 O O . GLU A 1 352 ? -2.432 -99.668 -7.332 1.00 54.09 352 GLU A O 1
ATOM 2724 N N . PRO A 1 353 ? -2.331 -101.293 -5.787 1.00 55.34 353 PRO A N 1
ATOM 2725 C CA . PRO A 1 353 ? -1.554 -100.508 -4.837 1.00 55.34 353 PRO A CA 1
ATOM 2726 C C . PRO A 1 353 ? -0.128 -100.295 -5.355 1.00 55.34 353 PRO A C 1
ATOM 2728 O O . PRO A 1 353 ? 0.725 -101.176 -5.274 1.00 55.34 353 PRO A O 1
ATOM 2731 N N . VAL A 1 354 ? 0.150 -99.097 -5.867 1.00 59.28 354 VAL A N 1
ATOM 2732 C CA . VAL A 1 354 ? 1.510 -98.692 -6.241 1.00 59.28 354 VAL A CA 1
ATOM 2733 C C . VAL A 1 354 ? 2.329 -98.434 -4.962 1.00 59.28 354 VAL A C 1
ATOM 2735 O O . VAL A 1 354 ? 1.902 -97.624 -4.131 1.00 59.28 354 VAL A O 1
ATOM 2738 N N . PRO A 1 355 ? 3.500 -99.075 -4.776 1.00 50.41 355 PRO A N 1
ATOM 2739 C CA . PRO A 1 355 ? 4.347 -98.872 -3.603 1.00 50.41 355 PRO A CA 1
ATOM 2740 C C . PRO A 1 355 ? 4.816 -97.418 -3.507 1.00 50.41 355 PRO A C 1
ATOM 2742 O O . PRO A 1 355 ? 5.397 -96.866 -4.443 1.00 50.41 355 PRO A O 1
ATOM 2745 N N . GLY A 1 356 ? 4.560 -96.786 -2.362 1.00 51.75 356 GLY A N 1
ATOM 2746 C CA . GLY A 1 356 ? 4.982 -95.418 -2.096 1.00 51.75 356 GLY A CA 1
ATOM 2747 C C . GLY A 1 356 ? 6.503 -95.284 -2.078 1.00 51.75 356 GLY A C 1
ATOM 2748 O O . GLY A 1 356 ? 7.190 -96.035 -1.393 1.00 51.75 356 GLY A O 1
ATOM 2749 N N . ILE A 1 357 ? 7.024 -94.274 -2.776 1.00 51.59 357 ILE A N 1
ATOM 2750 C CA . ILE A 1 357 ? 8.365 -93.747 -2.516 1.00 51.59 357 ILE A CA 1
ATOM 2751 C C . ILE A 1 357 ? 8.267 -92.972 -1.190 1.00 51.59 357 ILE A C 1
ATOM 2753 O O . ILE A 1 357 ? 7.558 -91.959 -1.134 1.00 51.59 357 ILE A O 1
ATOM 2757 N N . PRO A 1 358 ? 8.913 -93.422 -0.102 1.00 51.44 358 PRO A N 1
ATOM 2758 C CA . PRO A 1 358 ? 8.807 -92.744 1.177 1.00 51.44 358 PRO A CA 1
ATOM 2759 C C . PRO A 1 358 ? 9.613 -91.443 1.130 1.00 51.44 358 PRO A C 1
ATOM 2761 O O . PRO A 1 358 ? 10.773 -91.426 0.727 1.00 51.44 358 PRO A O 1
ATOM 2764 N N . GLY A 1 359 ? 9.009 -90.345 1.589 1.00 59.12 359 GLY A N 1
ATOM 2765 C CA . GLY A 1 359 ? 9.793 -89.200 2.060 1.00 59.12 359 GLY A CA 1
ATOM 2766 C C . GLY A 1 359 ? 9.680 -87.885 1.294 1.00 59.12 359 GLY A C 1
ATOM 2767 O O . GLY A 1 359 ? 10.652 -87.133 1.253 1.00 59.12 359 GLY A O 1
ATOM 2768 N N . ARG A 1 360 ? 8.510 -87.511 0.758 1.00 41.81 360 ARG A N 1
ATOM 2769 C CA . ARG A 1 360 ? 8.295 -86.089 0.420 1.00 41.81 360 ARG A CA 1
ATOM 2770 C C . ARG A 1 360 ? 6.915 -85.550 0.771 1.00 41.81 360 ARG A C 1
ATOM 2772 O O . ARG A 1 360 ? 6.201 -85.003 -0.060 1.00 41.81 360 ARG A O 1
ATOM 2779 N N . ALA A 1 361 ? 6.592 -85.632 2.059 1.00 42.81 361 ALA A N 1
ATOM 2780 C CA . ALA A 1 361 ? 5.585 -84.780 2.677 1.00 42.81 361 ALA A CA 1
ATOM 2781 C C . ALA A 1 361 ? 6.114 -83.334 2.740 1.00 42.81 361 ALA A C 1
ATOM 2783 O O . ALA A 1 361 ? 6.897 -82.977 3.620 1.00 42.81 361 ALA A O 1
ATOM 2784 N N . ARG A 1 362 ? 5.706 -82.479 1.794 1.00 39.22 362 ARG A N 1
ATOM 2785 C CA . ARG A 1 362 ? 5.794 -81.023 1.982 1.00 39.22 362 ARG A CA 1
ATOM 2786 C C . ARG A 1 362 ? 4.635 -80.620 2.888 1.00 39.22 362 ARG A C 1
ATOM 2788 O O . ARG A 1 362 ? 3.522 -80.382 2.432 1.00 39.22 362 ARG A O 1
ATOM 2795 N N . ASN A 1 363 ? 4.915 -80.611 4.186 1.00 47.06 363 ASN A N 1
ATOM 2796 C CA . ASN A 1 363 ? 4.015 -80.134 5.226 1.00 47.06 363 ASN A CA 1
ATOM 2797 C C . ASN A 1 363 ? 3.696 -78.645 5.004 1.00 47.06 363 ASN A C 1
ATOM 2799 O O . ASN A 1 363 ? 4.505 -77.777 5.324 1.00 47.06 363 ASN A O 1
ATOM 2803 N N . LEU A 1 364 ? 2.508 -78.343 4.482 1.00 48.34 364 LEU A N 1
ATOM 2804 C CA . LEU A 1 364 ? 1.820 -77.088 4.778 1.00 48.34 364 LEU A CA 1
ATOM 2805 C C . LEU A 1 364 ? 0.922 -77.352 5.988 1.00 48.34 364 LEU A C 1
ATOM 2807 O O . LEU A 1 364 ? -0.221 -77.774 5.857 1.00 48.34 364 LEU A O 1
ATOM 2811 N N . GLY A 1 365 ? 1.485 -77.162 7.177 1.00 36.47 365 GLY A N 1
ATOM 2812 C CA . GLY A 1 365 ? 0.785 -77.351 8.441 1.00 36.47 365 GLY A CA 1
ATOM 2813 C C . GLY A 1 365 ? 1.736 -77.107 9.599 1.00 36.47 365 GLY A C 1
ATOM 2814 O O . GLY A 1 365 ? 2.604 -77.929 9.867 1.00 36.47 365 GLY A O 1
ATOM 2815 N N . GLY A 1 366 ? 1.606 -75.958 10.258 1.00 38.91 366 GLY A N 1
ATOM 2816 C CA . GLY A 1 366 ? 2.511 -75.605 11.348 1.00 38.91 366 GLY A CA 1
ATOM 2817 C C . GLY A 1 366 ? 2.169 -74.325 12.096 1.00 38.91 366 GLY A C 1
ATOM 2818 O O . GLY A 1 366 ? 3.074 -73.626 12.528 1.00 38.91 366 GLY A O 1
ATOM 2819 N N . ALA A 1 367 ? 0.884 -74.005 12.264 1.00 47.31 367 ALA A N 1
ATOM 2820 C CA . ALA A 1 367 ? 0.466 -73.196 13.403 1.00 47.31 367 ALA A CA 1
ATOM 2821 C C . ALA A 1 367 ? 0.366 -74.132 14.620 1.00 47.31 367 ALA A C 1
ATOM 2823 O O . ALA A 1 367 ? -0.647 -74.795 14.818 1.00 47.31 367 ALA A O 1
ATOM 2824 N N . ALA A 1 368 ? 1.439 -74.203 15.404 1.00 40.06 368 ALA A N 1
ATOM 2825 C CA . ALA A 1 368 ? 1.451 -74.724 16.770 1.00 40.06 368 ALA A CA 1
ATOM 2826 C C . ALA A 1 368 ? 2.107 -73.622 17.619 1.00 40.06 368 ALA A C 1
ATOM 2828 O O . ALA A 1 368 ? 3.248 -73.262 17.363 1.00 40.06 368 ALA A O 1
ATOM 2829 N N . SER A 1 369 ? 1.415 -72.859 18.466 1.00 38.16 369 SER A N 1
ATOM 2830 C CA . SER A 1 369 ? 0.682 -73.224 19.687 1.00 38.16 369 SER A CA 1
ATOM 2831 C C . SER A 1 369 ? 1.539 -73.975 20.716 1.00 38.16 369 SER A C 1
ATOM 2833 O O . SER A 1 369 ? 1.600 -75.202 20.690 1.00 38.16 369 SER A O 1
ATOM 2835 N N . ARG A 1 370 ? 2.155 -73.219 21.634 1.00 35.53 370 ARG A N 1
ATOM 2836 C CA . ARG A 1 370 ? 2.513 -73.544 23.037 1.00 35.53 370 ARG A CA 1
ATOM 2837 C C . ARG A 1 370 ? 3.243 -72.310 23.598 1.00 35.53 370 ARG A C 1
ATOM 2839 O O . ARG A 1 370 ? 4.026 -71.722 22.875 1.00 35.53 370 ARG A O 1
ATOM 2846 N N . GLN A 1 371 ? 3.088 -71.839 24.826 1.00 40.25 371 GLN A N 1
ATOM 2847 C CA . GLN A 1 371 ? 2.207 -72.140 25.947 1.00 40.25 371 GLN A CA 1
ATOM 2848 C C . GLN A 1 371 ? 2.441 -71.004 26.967 1.00 40.25 371 GLN A C 1
ATOM 2850 O O . GLN A 1 371 ? 3.477 -70.347 26.970 1.00 40.25 371 GLN A O 1
ATOM 2855 N N . THR A 1 372 ? 1.444 -70.759 27.797 1.00 36.06 372 THR A N 1
ATOM 2856 C CA . THR A 1 372 ? 1.336 -69.760 28.867 1.00 36.06 372 THR A CA 1
ATOM 2857 C C . THR A 1 372 ? 2.202 -70.045 30.114 1.00 36.06 372 THR A C 1
ATOM 2859 O O . THR A 1 372 ? 2.059 -71.142 30.633 1.00 36.06 372 THR A O 1
ATOM 2862 N N . VAL A 1 373 ? 2.931 -69.013 30.615 1.00 36.25 373 VAL A N 1
ATOM 2863 C CA . VAL A 1 373 ? 2.947 -68.432 32.010 1.00 36.25 373 VAL A CA 1
ATOM 2864 C C . VAL A 1 373 ? 3.439 -69.344 33.184 1.00 36.25 373 VAL A C 1
ATOM 2866 O O . VAL A 1 373 ? 3.352 -70.553 33.012 1.00 36.25 373 VAL A O 1
ATOM 2869 N N . PRO A 1 374 ? 3.850 -68.893 34.414 1.00 46.53 374 PRO A N 1
ATOM 2870 C CA . PRO A 1 374 ? 4.290 -67.589 34.995 1.00 46.53 374 PRO A CA 1
ATOM 2871 C C . PRO A 1 374 ? 5.652 -67.608 35.760 1.00 46.53 374 PRO A C 1
ATOM 2873 O O . PRO A 1 374 ? 6.082 -68.641 36.248 1.00 46.53 374 PRO A O 1
ATOM 2876 N N . GLY A 1 375 ? 6.192 -66.410 36.046 1.00 34.75 375 GLY A N 1
ATOM 2877 C CA . GLY A 1 375 ? 6.789 -66.051 37.350 1.00 34.75 375 GLY A CA 1
ATOM 2878 C C . GLY A 1 375 ? 8.231 -66.484 37.656 1.00 34.75 375 GLY A C 1
ATOM 2879 O O . GLY A 1 375 ? 8.549 -67.661 37.631 1.00 34.75 375 GLY A O 1
ATOM 2880 N N . VAL A 1 376 ? 9.075 -65.514 38.024 1.00 37.25 376 VAL A N 1
ATOM 2881 C CA . VAL A 1 376 ? 9.884 -65.445 39.263 1.00 37.25 376 VAL A CA 1
ATOM 2882 C C . VAL A 1 376 ? 10.843 -64.254 39.138 1.00 37.25 376 VAL A C 1
ATOM 2884 O O . VAL A 1 376 ? 11.366 -63.950 38.070 1.00 37.25 376 VAL A O 1
ATOM 2887 N N . ALA A 1 377 ? 10.962 -63.534 40.247 1.00 39.97 377 ALA A N 1
ATOM 2888 C CA . ALA A 1 377 ? 11.820 -62.387 40.467 1.00 39.97 377 ALA A CA 1
ATOM 2889 C C . ALA A 1 377 ? 13.315 -62.697 40.306 1.00 39.97 377 ALA A C 1
ATOM 2891 O O . ALA A 1 377 ? 13.742 -63.800 40.621 1.00 39.97 377 ALA A O 1
ATOM 2892 N N . ALA A 1 378 ? 14.063 -61.681 39.878 1.00 38.62 378 ALA A N 1
ATOM 2893 C CA . ALA A 1 378 ? 15.492 -61.415 40.090 1.00 38.62 378 ALA A CA 1
ATOM 2894 C C . ALA A 1 378 ? 15.888 -60.417 38.988 1.00 38.62 378 ALA A C 1
ATOM 2896 O O . ALA A 1 378 ? 15.442 -60.548 37.856 1.00 38.62 378 ALA A O 1
ATOM 2897 N N . GLU A 1 379 ? 16.686 -59.385 39.161 1.00 38.28 379 GLU A N 1
ATOM 2898 C CA . GLU A 1 379 ? 17.251 -58.704 40.308 1.00 38.28 379 GLU A CA 1
ATOM 2899 C C . GLU A 1 379 ? 17.876 -57.443 39.698 1.00 38.28 379 GLU A C 1
ATOM 2901 O O . GLU A 1 379 ? 18.186 -57.373 38.507 1.00 38.28 379 GLU A O 1
ATOM 2906 N N . SER A 1 380 ? 18.020 -56.418 40.515 1.00 38.69 380 SER A N 1
ATOM 2907 C CA . SER A 1 380 ? 18.861 -55.265 40.244 1.00 38.69 380 SER A CA 1
ATOM 2908 C C . SER A 1 380 ? 20.306 -55.677 39.940 1.00 38.69 380 SER A C 1
ATOM 2910 O O . SER A 1 380 ? 20.972 -56.208 40.823 1.00 38.69 380 SER A O 1
ATOM 2912 N N . GLU A 1 381 ? 20.836 -55.307 38.776 1.00 39.59 381 GLU A N 1
ATOM 2913 C CA . GLU A 1 381 ? 22.280 -55.112 38.610 1.00 39.59 381 GLU A CA 1
ATOM 2914 C C . GLU A 1 381 ? 22.572 -53.611 38.580 1.00 39.59 381 GLU A C 1
ATOM 2916 O O . GLU A 1 381 ? 22.511 -52.925 37.561 1.00 39.59 381 GLU A O 1
ATOM 2921 N N . ILE A 1 382 ? 22.847 -53.093 39.774 1.00 39.66 382 ILE A N 1
ATOM 2922 C CA . ILE A 1 382 ? 23.741 -51.957 39.964 1.00 39.66 382 ILE A CA 1
ATOM 2923 C C . ILE A 1 382 ? 25.148 -52.543 40.105 1.00 39.66 382 ILE A C 1
ATOM 2925 O O . ILE A 1 382 ? 25.307 -53.573 40.760 1.00 39.66 382 ILE A O 1
ATOM 2929 N N . SER A 1 383 ? 26.139 -51.779 39.621 1.00 38.03 383 SER A N 1
ATOM 2930 C CA . SER A 1 383 ? 27.543 -51.702 40.082 1.00 38.03 383 SER A CA 1
ATOM 2931 C C . SER A 1 383 ? 28.592 -52.235 39.077 1.00 38.03 383 SER A C 1
ATOM 2933 O O . SER A 1 383 ? 28.272 -53.071 38.242 1.00 38.03 383 SER A O 1
ATOM 2935 N N . PRO A 1 384 ? 29.883 -51.859 39.191 1.00 52.81 384 PRO A N 1
ATOM 2936 C CA . PRO A 1 384 ? 30.478 -50.519 39.019 1.00 52.81 384 PRO A CA 1
ATOM 2937 C C . PRO A 1 384 ? 31.793 -50.582 38.177 1.00 52.81 384 PRO A C 1
ATOM 2939 O O . PRO A 1 384 ? 32.116 -51.629 37.630 1.00 52.81 384 PRO A O 1
ATOM 2942 N N . ARG A 1 385 ? 32.609 -49.501 38.214 1.00 36.34 385 ARG A N 1
ATOM 2943 C CA . ARG A 1 385 ? 34.039 -49.378 37.784 1.00 36.34 385 ARG A CA 1
ATOM 2944 C C . ARG A 1 385 ? 34.288 -49.260 36.271 1.00 36.34 385 ARG A C 1
ATOM 2946 O O . ARG A 1 385 ? 33.599 -49.881 35.488 1.00 36.34 385 ARG A O 1
ATOM 2953 N N . GLN A 1 386 ? 35.308 -48.571 35.759 1.00 40.22 386 GLN A N 1
ATOM 2954 C CA . GLN A 1 386 ? 36.301 -4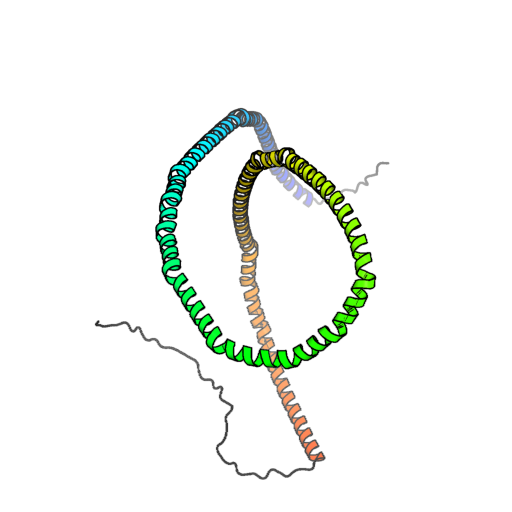7.571 36.196 1.00 40.22 386 GLN A CA 1
ATOM 2955 C C . GLN A 1 386 ? 37.065 -47.186 34.907 1.00 40.22 386 GLN A C 1
ATOM 2957 O O . GLN A 1 386 ? 37.262 -48.050 34.059 1.00 40.22 386 GLN A O 1
ATOM 2962 N N . GLY A 1 387 ? 37.611 -45.968 34.850 1.00 42.25 387 GLY A N 1
ATOM 2963 C CA . GLY A 1 387 ? 38.884 -45.693 34.166 1.00 42.25 387 GLY A CA 1
ATOM 2964 C C . GLY A 1 387 ? 38.799 -45.102 32.757 1.00 42.25 387 GLY A C 1
ATOM 2965 O O . GLY A 1 387 ? 38.456 -45.802 31.809 1.00 42.25 387 GLY A O 1
ATOM 2966 N N . GLY A 1 388 ? 39.195 -43.832 32.638 1.00 39.75 388 GLY A N 1
ATOM 2967 C CA . GLY A 1 388 ? 39.403 -43.111 31.382 1.00 39.75 388 GLY A CA 1
ATOM 2968 C C . GLY A 1 388 ? 39.275 -41.615 31.569 1.00 39.75 388 GLY A C 1
ATOM 2969 O O . GLY A 1 388 ? 38.193 -41.107 31.210 1.00 39.75 388 GLY A O 1
#

pLDDT: mean 73.68, std 13.58, range [34.75, 96.06]